Protein AF-A0AAV2QZW3-F1 (afdb_monomer_lite)

pLDDT: mean 70.88, std 17.68, range [28.17, 97.0]

Foldseek 3Di:
DDDDDDDDDPPPPPPPCPPVNVVLLVVLVVLLVLLLLLLLVLLVLLVCQLPVDPDQQVVPLPDDPVVVVVQDPPVLVVCSRVDDDSVPSVPDDLVSSLSVSCSSLVPDPPPVVLNVLSVVSVVLSCCSVVCSVPDRDALVRSLLSLQSNLVSSVVVLVVSCVSPVTPCVVVNVVSCVSSCVSQLPREHEDELVCLVVVLVCVVVVRADGQHYEYAYPDDCVVSPSLLVSLLVLLAHQHEYAYAHPCQLPPCPPCVPPACCSNCVSQLPGPRYADAHDAHEHDLVVLLSHALNHAEYAYEDELVNLVSNLVCQVSVPNHAEYEYEYELDDDDDPPCSPVDQLQPRAARNHDDDRHHYHYAYADDPVCVVVVVSNVCRNCVVPPNVDHDHDDDPPPD

Organism: Meganyctiphanes norvegica (NCBI:txid48144)

Sequence (395 aa):
MDSPGPSSTHRLSYSPCTDKQAKRFMQNKNHCESTVNIGKTIFWLLLEISNPNNITFLEKLDMSRTELKKKFNVDEIMQLDKGIKLDDLTKLDVSMLHKLVRYICKLEENDIAFHDDIKSLKDSRNFIAHSADNTEFTDLFIWQNIEKLRNLFIRILIRINNSYCTDVSDNKRKVNKHVDKVLKDVEVDLKESQLEEFKNLLNSGIQCPVNVKIEIKGDPRPCSELDELVIRLGRESTRVKLLINKVYFDVSELESYDSREHILPLLDSNTCKLVWYRGNLSNEMICMLPPSLEQLYIRVRPNQIESLNNQFPKLTKLWSLALYMDFIEDIDLYHMNTVDPSTLPVLQFKRKQFGIRICACISTDNIAWIVAVIKRLTQEHQCDTLEFYKTHLNT

Secondary structure (DSSP, 8-state):
---PPPP-----------HHHHHHHHHHHHHHHHHHHHHHHHHHHHHHHT--S---HHHHS---HHHHHHHS-HHHHHHHHT---GGGGGG--HHHHHHHHHHHTT--TT-HHHHHHHHHHHHHHHHHHHHTTT----HHHHHHHHHHHHHHHHHHHHHHHHHH----HHHHHHHHHHHHHHHTT-EEEEEGGGHHHHHHHHHTTPPPPSEEEEEE-S-STT-HHHHHHHHHHTTSS-EEEEEEHHHHH-TTT-TT--THHHHHHHHS-SS-EEEEEEEE--HHHHTT--TT--EEEEEE-GGGHHHHHHHTTT-TT--EEEEEE----SS-TTSTTSS-GGGSPP-----SS-EEEEEE---TTTHHHHHHHHHHHTTTS--------------

Structure (mmCIF, N/CA/C/O backbone):
data_AF-A0AAV2QZW3-F1
#
_entry.id   AF-A0AAV2QZW3-F1
#
loop_
_atom_site.group_PDB
_atom_site.id
_atom_site.type_symbol
_atom_site.label_atom_id
_atom_site.label_alt_id
_atom_site.label_comp_id
_atom_site.label_asym_id
_atom_site.label_entity_id
_atom_site.label_seq_id
_atom_site.pdbx_PDB_ins_code
_atom_site.Cartn_x
_atom_site.Cartn_y
_atom_site.Cartn_z
_atom_site.occupancy
_atom_site.B_iso_or_equiv
_atom_site.auth_seq_id
_atom_site.auth_comp_id
_atom_site.auth_asym_id
_atom_site.auth_atom_id
_atom_site.pdbx_PDB_model_num
ATOM 1 N N . MET A 1 1 ? -25.894 60.911 -21.387 1.00 41.03 1 MET A N 1
ATOM 2 C CA . MET A 1 1 ? -26.716 59.876 -22.046 1.00 41.03 1 MET A CA 1
ATOM 3 C C . MET A 1 1 ? -25.824 58.668 -22.203 1.00 41.03 1 MET A C 1
ATOM 5 O O . MET A 1 1 ? -25.112 58.549 -23.190 1.00 41.03 1 MET A O 1
ATOM 9 N N . ASP A 1 2 ? -25.798 57.860 -21.150 1.00 37.34 2 ASP A N 1
ATOM 10 C CA . ASP A 1 2 ? -25.014 56.637 -21.057 1.00 37.34 2 ASP A CA 1
ATOM 11 C C . ASP A 1 2 ? -25.788 55.493 -21.711 1.00 37.34 2 ASP A C 1
ATOM 13 O O . ASP A 1 2 ? -26.973 55.304 -21.439 1.00 37.34 2 ASP A O 1
ATOM 17 N N . SER A 1 3 ? -25.123 54.732 -22.576 1.00 32.66 3 SER A N 1
ATOM 18 C CA . SER A 1 3 ? -25.601 53.423 -23.028 1.00 32.66 3 SER A CA 1
ATOM 19 C C . SER A 1 3 ? -24.657 52.358 -22.472 1.00 32.66 3 SER A C 1
ATOM 21 O O . SER A 1 3 ? -23.478 52.368 -22.831 1.00 32.66 3 SER A O 1
ATOM 23 N N . PRO A 1 4 ? -25.122 51.453 -21.593 1.00 43.00 4 PRO A N 1
ATOM 24 C CA . PRO A 1 4 ? -24.301 50.364 -21.093 1.00 43.00 4 PRO A CA 1
ATOM 25 C C . PRO A 1 4 ? -24.286 49.218 -22.113 1.00 43.00 4 PRO A C 1
ATOM 27 O O . PRO A 1 4 ? -25.330 48.689 -22.496 1.00 43.00 4 PRO A O 1
ATOM 30 N N . GLY A 1 5 ? -23.088 48.840 -22.560 1.00 37.34 5 GLY A N 1
ATOM 31 C CA . GLY A 1 5 ? -22.850 47.603 -23.306 1.00 37.34 5 GLY A CA 1
ATOM 32 C C . GLY A 1 5 ? -22.994 46.359 -22.410 1.00 37.34 5 GLY A C 1
ATOM 33 O O . GLY A 1 5 ? -22.902 46.469 -21.186 1.00 37.34 5 GLY A O 1
ATOM 34 N N . PRO A 1 6 ? -23.252 45.177 -22.997 1.00 37.88 6 PRO A N 1
ATOM 35 C CA . PRO A 1 6 ? -23.727 44.004 -22.273 1.00 37.88 6 PRO A CA 1
ATOM 36 C C . PRO A 1 6 ? -22.659 43.378 -21.372 1.00 37.88 6 PRO A C 1
ATOM 38 O O . PRO A 1 6 ? -21.480 43.294 -21.714 1.00 37.88 6 PRO A O 1
ATOM 41 N N . SER A 1 7 ? -23.129 42.906 -20.218 1.00 36.16 7 SER A N 1
ATOM 42 C CA . SER A 1 7 ? -22.364 42.214 -19.192 1.00 36.16 7 SER A CA 1
ATOM 43 C C . SER A 1 7 ? -21.717 40.935 -19.728 1.00 36.16 7 SER A C 1
ATOM 45 O O . SER A 1 7 ? -22.371 40.049 -20.281 1.00 36.16 7 SER A O 1
ATOM 47 N N . SER A 1 8 ? -20.409 40.805 -19.511 1.00 33.62 8 SER A N 1
ATOM 48 C CA . SER A 1 8 ? -19.702 39.541 -19.672 1.00 33.62 8 SER A CA 1
ATOM 49 C C . SER A 1 8 ? -20.150 38.583 -18.569 1.00 33.62 8 SER A C 1
ATOM 51 O O . SER A 1 8 ? -19.652 38.621 -17.443 1.00 33.62 8 SER A O 1
ATOM 53 N N . THR A 1 9 ? -21.104 37.710 -18.877 1.00 34.28 9 THR A N 1
ATOM 54 C CA . THR A 1 9 ? -21.370 36.522 -18.066 1.00 34.28 9 THR A CA 1
ATOM 55 C C . THR A 1 9 ? -20.116 35.654 -18.064 1.00 34.28 9 THR A C 1
ATOM 57 O O . THR A 1 9 ? -19.824 34.971 -19.049 1.00 34.28 9 THR A O 1
ATOM 60 N N . HIS A 1 10 ? -19.370 35.680 -16.960 1.00 31.97 10 HIS A N 1
ATOM 61 C CA . HIS A 1 10 ? -18.361 34.677 -16.652 1.00 31.97 10 HIS A CA 1
ATOM 62 C C . HIS A 1 10 ? -19.044 33.304 -16.631 1.00 31.97 10 HIS A C 1
ATOM 64 O O . HIS A 1 10 ? -19.685 32.924 -15.652 1.00 31.97 10 HIS A O 1
ATOM 70 N N . ARG A 1 11 ? -18.937 32.550 -17.730 1.00 30.12 11 ARG A N 1
ATOM 71 C CA . ARG A 1 11 ? -19.197 31.111 -17.703 1.00 30.12 11 ARG A CA 1
ATOM 72 C C . ARG A 1 11 ? -18.093 30.483 -16.862 1.00 30.12 11 ARG A C 1
ATOM 74 O O . ARG A 1 11 ? -16.973 30.324 -17.336 1.00 30.12 11 ARG A O 1
ATOM 81 N N . LEU A 1 12 ? -18.422 30.143 -15.618 1.00 29.50 12 LEU A N 1
ATOM 82 C CA . LEU A 1 12 ? -17.673 29.172 -14.831 1.00 29.50 12 LEU A CA 1
ATOM 83 C C . LEU A 1 12 ? -17.605 27.883 -15.655 1.00 29.50 12 LEU A C 1
ATOM 85 O O . LEU A 1 12 ? -18.604 27.182 -15.827 1.00 29.50 12 LEU A O 1
ATOM 89 N N . SER A 1 13 ? -16.441 27.612 -16.238 1.00 28.31 13 SER A N 1
ATOM 90 C CA . SER A 1 13 ? -16.163 26.345 -16.894 1.00 28.31 13 SER A CA 1
ATOM 91 C C . SER A 1 13 ? -16.134 25.269 -15.812 1.00 28.31 13 SER A C 1
ATOM 93 O O . SER A 1 13 ? -15.158 25.154 -15.070 1.00 28.31 13 SER A O 1
ATOM 95 N N . TYR A 1 14 ? -17.214 24.501 -15.696 1.00 31.11 14 TYR A N 1
ATOM 96 C CA . TYR A 1 14 ? -17.200 23.262 -14.932 1.00 31.11 14 TYR A CA 1
ATOM 97 C C . TYR A 1 14 ? -16.211 22.315 -15.608 1.00 31.11 14 TYR A C 1
ATOM 99 O O . TYR A 1 14 ? -16.490 21.763 -16.671 1.00 31.11 14 TYR A O 1
ATOM 107 N N . SER A 1 15 ? -15.030 22.174 -15.006 1.00 37.78 15 SER A N 1
ATOM 108 C CA . SER A 1 15 ? -14.108 21.103 -15.362 1.00 37.78 15 SER A CA 1
ATOM 109 C C . SER A 1 15 ? -14.811 19.783 -15.027 1.00 37.78 15 SER A C 1
ATOM 111 O O . SER A 1 15 ? -15.230 19.615 -13.877 1.00 37.78 15 SER A O 1
ATOM 113 N N . PRO A 1 16 ? -15.034 18.880 -15.998 1.00 37.91 16 PRO A N 1
ATOM 114 C CA . PRO A 1 16 ? -15.700 17.619 -15.725 1.00 37.91 16 PRO A CA 1
ATOM 115 C C . PRO A 1 16 ? -14.884 16.846 -14.688 1.00 37.91 16 PRO A C 1
ATOM 117 O O . PRO A 1 16 ? -13.681 16.640 -14.854 1.00 37.91 16 PRO A O 1
ATOM 120 N N . CYS A 1 17 ? -15.552 16.451 -13.601 1.00 40.38 17 CYS A N 1
ATOM 121 C CA . CYS A 1 17 ? -14.995 15.583 -12.572 1.00 40.38 17 CYS A CA 1
ATOM 122 C C . CYS A 1 17 ? -14.428 14.342 -13.269 1.00 40.38 17 CYS A C 1
ATOM 124 O O . CYS A 1 17 ? -15.168 13.574 -13.882 1.00 40.38 17 CYS A O 1
ATOM 126 N N . THR A 1 18 ? -13.106 14.194 -13.257 1.00 49.59 18 THR A N 1
ATOM 127 C CA . THR A 1 18 ? -12.444 13.075 -13.934 1.00 49.59 18 THR A CA 1
ATOM 128 C C . THR A 1 18 ? -12.881 11.761 -13.282 1.00 49.59 18 THR A C 1
ATOM 130 O O . THR A 1 18 ? -13.092 11.717 -12.069 1.00 49.59 18 THR A O 1
ATOM 133 N N . ASP A 1 19 ? -12.950 10.656 -14.031 1.00 45.84 19 ASP A N 1
ATOM 134 C CA . ASP A 1 19 ? -13.299 9.328 -13.483 1.00 45.84 19 ASP A CA 1
ATOM 135 C C . ASP A 1 19 ? -12.465 8.947 -12.243 1.00 45.84 19 ASP A C 1
ATOM 137 O O . ASP A 1 19 ? -12.907 8.197 -11.372 1.00 45.84 19 ASP A O 1
ATOM 141 N N . LYS A 1 20 ? -11.249 9.495 -12.130 1.00 48.31 20 LYS A N 1
ATOM 142 C CA . LYS A 1 20 ? -10.360 9.340 -10.974 1.00 48.31 20 LYS A CA 1
ATOM 143 C C . LYS A 1 20 ? -10.853 10.094 -9.732 1.00 48.31 20 LYS A C 1
ATOM 145 O O . LYS A 1 20 ? -10.754 9.556 -8.632 1.00 48.31 20 LYS A O 1
ATOM 150 N N . GLN A 1 21 ? -11.381 11.306 -9.894 1.00 47.84 21 GLN A N 1
ATOM 151 C CA . GLN A 1 21 ? -11.993 12.086 -8.812 1.00 47.84 21 GLN A CA 1
ATOM 152 C C . GLN A 1 21 ? -13.318 11.461 -8.368 1.00 47.84 21 GLN A C 1
ATOM 154 O O . GLN A 1 21 ? -13.531 11.298 -7.172 1.00 47.84 21 GLN A O 1
ATOM 159 N N . ALA A 1 22 ? -14.149 10.997 -9.307 1.00 51.34 22 ALA A N 1
ATOM 160 C CA . ALA A 1 22 ? -15.385 10.285 -8.985 1.00 51.34 22 ALA A CA 1
ATOM 161 C C . ALA A 1 22 ? -15.119 8.971 -8.221 1.00 51.34 22 ALA A C 1
ATOM 163 O O . ALA A 1 22 ? -15.777 8.690 -7.218 1.00 51.34 22 ALA A O 1
ATOM 164 N N . LYS A 1 23 ? -14.107 8.190 -8.634 1.00 56.78 23 LYS A N 1
ATOM 165 C CA . LYS A 1 23 ? -13.682 6.977 -7.911 1.00 56.78 23 LYS A CA 1
ATOM 166 C C . LYS A 1 23 ? -13.179 7.281 -6.500 1.00 56.78 23 LYS A C 1
ATOM 168 O O . LYS A 1 23 ? -13.588 6.593 -5.569 1.00 56.78 23 LYS A O 1
ATOM 173 N N . ARG A 1 24 ? -12.351 8.317 -6.329 1.00 56.09 24 ARG A N 1
ATOM 174 C CA . ARG A 1 24 ? -11.865 8.749 -5.007 1.00 56.09 24 ARG A CA 1
ATOM 175 C C . ARG A 1 24 ? -12.984 9.259 -4.111 1.00 56.09 24 ARG A C 1
ATOM 177 O O . ARG A 1 24 ? -13.027 8.903 -2.944 1.00 56.09 24 ARG A O 1
ATOM 184 N N . PHE A 1 25 ? -13.924 10.026 -4.655 1.00 50.78 25 PHE A N 1
ATOM 185 C CA . PHE A 1 25 ? -15.091 10.489 -3.911 1.00 50.78 25 PHE A CA 1
ATOM 186 C C . PHE A 1 25 ? -15.950 9.314 -3.421 1.00 50.78 25 PHE A C 1
ATOM 188 O O . PHE A 1 25 ? -16.326 9.262 -2.253 1.00 50.78 25 PHE A O 1
ATOM 195 N N . MET A 1 26 ? -16.198 8.321 -4.282 1.00 53.34 26 MET A N 1
ATOM 196 C CA . MET A 1 26 ? -16.925 7.104 -3.902 1.00 53.34 26 MET A CA 1
ATOM 197 C C . MET A 1 26 ? -16.158 6.265 -2.869 1.00 53.34 26 MET A C 1
ATOM 199 O O . MET A 1 26 ? -16.770 5.752 -1.936 1.00 53.34 26 MET A O 1
ATOM 203 N N . GLN A 1 27 ? -14.829 6.161 -2.982 1.00 59.75 27 GLN A N 1
ATOM 204 C CA . GLN A 1 27 ? -13.985 5.526 -1.963 1.00 59.75 27 GLN A CA 1
ATOM 205 C C . GLN A 1 27 ? -14.068 6.268 -0.625 1.00 59.75 27 GLN A C 1
ATOM 207 O O . GLN A 1 27 ? -14.381 5.647 0.386 1.00 59.75 27 GLN A O 1
ATOM 212 N N . ASN A 1 28 ? -13.902 7.591 -0.617 1.00 56.06 28 ASN A N 1
ATOM 213 C CA . ASN A 1 28 ? -14.016 8.422 0.583 1.00 56.06 28 ASN A CA 1
ATOM 214 C C . ASN A 1 28 ? -15.388 8.286 1.241 1.00 56.06 28 ASN A C 1
ATOM 216 O O . ASN A 1 28 ? -15.470 8.137 2.460 1.00 56.06 28 ASN A O 1
ATOM 220 N N . LYS A 1 29 ? -16.463 8.260 0.448 1.00 59.56 29 LYS A N 1
ATOM 221 C CA . LYS A 1 29 ? -17.821 8.026 0.945 1.00 59.56 29 LYS A CA 1
ATOM 222 C C . LYS A 1 29 ? -17.959 6.645 1.588 1.00 59.56 29 LYS A C 1
ATOM 224 O O . LYS A 1 29 ? -18.437 6.556 2.716 1.00 59.56 29 LYS A O 1
ATOM 229 N N . ASN A 1 30 ? -17.471 5.593 0.929 1.00 61.09 30 ASN A N 1
ATOM 230 C CA . ASN A 1 30 ? -17.471 4.232 1.474 1.00 61.09 30 ASN A CA 1
ATOM 231 C C . ASN A 1 30 ? -16.626 4.124 2.754 1.00 61.09 30 ASN A C 1
ATOM 233 O O . ASN A 1 30 ? -17.004 3.414 3.686 1.00 61.09 30 ASN A O 1
ATOM 237 N N . HIS A 1 31 ? -15.502 4.838 2.840 1.00 58.72 31 HIS A N 1
ATOM 238 C CA . HIS A 1 31 ? -14.654 4.876 4.031 1.00 58.72 31 HIS A CA 1
ATOM 239 C C . HIS A 1 31 ? -15.293 5.664 5.181 1.00 58.72 31 HIS A C 1
ATOM 241 O O . HIS A 1 31 ? -15.237 5.219 6.330 1.00 58.72 31 HIS A O 1
ATOM 247 N N . CYS A 1 32 ? -15.958 6.785 4.895 1.00 58.88 32 CYS A N 1
ATOM 248 C CA . CYS A 1 32 ? -16.738 7.532 5.883 1.00 58.88 32 CYS A CA 1
ATOM 249 C C . CYS A 1 32 ? -17.896 6.681 6.413 1.00 58.88 32 CYS A C 1
ATOM 251 O O . CYS A 1 32 ? -18.077 6.569 7.625 1.00 58.88 32 CYS A O 1
ATOM 253 N N . GLU A 1 33 ? -18.631 6.011 5.525 1.00 63.66 33 GLU A N 1
ATOM 254 C CA . GLU A 1 33 ? -19.696 5.079 5.894 1.00 63.66 33 GLU A CA 1
ATOM 255 C C . GLU A 1 33 ? -19.157 3.907 6.722 1.00 63.66 33 GLU A C 1
ATOM 257 O O . GLU A 1 33 ? -19.727 3.569 7.758 1.00 63.66 33 GLU A O 1
ATOM 262 N N . SER A 1 34 ? -18.003 3.351 6.347 1.00 60.91 34 SER A N 1
ATOM 263 C CA . SER A 1 34 ? -17.336 2.291 7.110 1.00 60.91 34 SER A CA 1
ATOM 264 C C . SER A 1 34 ? -16.900 2.766 8.497 1.00 60.91 34 SER A C 1
ATOM 266 O O . SER A 1 34 ? -17.107 2.055 9.474 1.00 60.91 34 SER A O 1
ATOM 268 N N . THR A 1 35 ? -16.377 3.987 8.621 1.00 57.62 35 THR A N 1
ATOM 269 C CA . THR A 1 35 ? -16.000 4.589 9.912 1.00 57.62 35 THR A CA 1
ATOM 270 C C . THR A 1 35 ? -17.227 4.819 10.796 1.00 57.62 35 THR A C 1
ATOM 272 O O . THR A 1 35 ? -17.219 4.515 11.990 1.00 57.62 35 THR A O 1
ATOM 275 N N . VAL A 1 36 ? -18.326 5.296 10.207 1.00 60.81 36 VAL A N 1
ATOM 276 C CA . VAL A 1 36 ? -19.615 5.446 10.894 1.00 60.81 36 VAL A CA 1
ATOM 277 C C . VAL A 1 36 ? -20.163 4.082 11.333 1.00 60.81 36 VAL A C 1
ATOM 279 O O . VAL A 1 36 ? -20.650 3.958 12.458 1.00 60.81 36 VAL A O 1
ATOM 282 N N . ASN A 1 37 ? -20.041 3.050 10.497 1.00 61.44 37 ASN A N 1
ATOM 283 C CA . ASN A 1 37 ? -20.469 1.684 10.803 1.00 61.44 37 ASN A CA 1
ATOM 284 C C . ASN A 1 37 ? -19.597 1.017 11.872 1.00 61.44 37 ASN A C 1
ATOM 286 O O . ASN A 1 37 ? -20.142 0.308 12.716 1.00 61.44 37 ASN A O 1
ATOM 290 N N . ILE A 1 38 ? -18.290 1.294 11.909 1.00 57.62 38 ILE A N 1
ATOM 291 C CA . ILE A 1 38 ? -17.409 0.913 13.021 1.00 57.62 38 ILE A CA 1
ATOM 292 C C . ILE A 1 38 ? -17.931 1.544 14.308 1.00 57.62 38 ILE A C 1
ATOM 294 O O . ILE A 1 38 ? -18.181 0.833 15.279 1.00 57.62 38 ILE A O 1
ATOM 298 N N . GLY A 1 39 ? -18.175 2.860 14.302 1.00 58.78 39 GLY A N 1
ATOM 299 C CA . GLY A 1 39 ? -18.705 3.564 15.467 1.00 58.78 39 GLY A CA 1
ATOM 300 C C . GLY A 1 39 ? -19.994 2.928 15.991 1.00 58.78 39 GLY A C 1
ATOM 301 O O . GLY A 1 39 ? -20.107 2.613 17.174 1.00 58.78 39 GLY A O 1
ATOM 302 N N . LYS A 1 40 ? -20.942 2.656 15.092 1.00 61.09 40 LYS A N 1
ATOM 303 C CA . LYS A 1 40 ? -22.238 2.041 15.409 1.00 61.09 40 LYS A CA 1
ATOM 304 C C . LYS A 1 40 ? -22.132 0.593 15.886 1.00 61.09 40 LYS A C 1
ATOM 306 O O . LYS A 1 40 ? -22.754 0.244 16.886 1.00 61.09 40 LYS A O 1
ATOM 311 N N . THR A 1 41 ? -21.323 -0.228 15.217 1.00 58.41 41 THR A N 1
ATOM 312 C CA . THR A 1 41 ? -21.040 -1.614 15.628 1.00 58.41 41 THR A CA 1
ATOM 313 C C . THR A 1 41 ? -20.482 -1.645 17.042 1.00 58.41 41 THR A C 1
ATOM 315 O O . THR A 1 41 ? -20.826 -2.516 17.836 1.00 58.41 41 THR A O 1
ATOM 318 N N . ILE A 1 42 ? -19.642 -0.673 17.386 1.00 56.53 42 ILE A N 1
ATOM 319 C CA . ILE A 1 42 ? -18.988 -0.670 18.684 1.00 56.53 42 ILE A CA 1
ATOM 320 C C . ILE A 1 42 ? -19.916 -0.177 19.784 1.00 56.53 42 ILE A C 1
ATOM 322 O O . ILE A 1 42 ? -19.943 -0.775 20.858 1.00 56.53 42 ILE A O 1
ATOM 326 N N . PHE A 1 43 ? -20.751 0.821 19.508 1.00 60.22 43 PHE A N 1
ATOM 327 C CA . PHE A 1 43 ? -21.837 1.163 20.418 1.00 60.22 43 PHE A CA 1
ATOM 328 C C . PHE A 1 43 ? -22.758 -0.029 20.686 1.00 60.22 43 PHE A C 1
ATOM 330 O O . PHE A 1 43 ? -23.083 -0.281 21.839 1.00 60.22 43 PHE A O 1
ATOM 337 N N . TRP A 1 44 ? -23.111 -0.808 19.663 1.00 61.62 44 TRP A N 1
ATOM 338 C CA . TRP A 1 44 ? -23.892 -2.032 19.844 1.00 61.62 44 TRP A CA 1
ATOM 339 C C . TRP A 1 44 ? -23.160 -3.085 20.695 1.00 61.62 44 TRP A C 1
ATOM 341 O O . TRP A 1 44 ? -23.750 -3.656 21.607 1.00 61.62 44 TRP A O 1
ATOM 351 N N . LEU A 1 45 ? -21.858 -3.296 20.473 1.00 55.69 45 LEU A N 1
ATOM 352 C CA . LEU A 1 45 ? -21.063 -4.227 21.284 1.00 55.69 45 LEU A CA 1
ATOM 353 C C . LEU A 1 45 ? -20.969 -3.791 22.750 1.00 55.69 45 LEU A C 1
ATOM 355 O O . LEU A 1 45 ? -20.976 -4.652 23.625 1.00 55.69 45 LEU A O 1
ATOM 359 N N . LEU A 1 46 ? -20.918 -2.486 23.035 1.00 53.53 46 LEU A N 1
ATOM 360 C CA . LEU A 1 46 ? -20.994 -1.978 24.408 1.00 53.53 46 LEU A CA 1
ATOM 361 C C . LEU A 1 46 ? -22.326 -2.346 25.071 1.00 53.53 46 LEU A C 1
ATOM 363 O O . LEU A 1 46 ? -22.321 -2.675 26.256 1.00 53.53 46 LEU A O 1
ATOM 367 N N . LEU A 1 47 ? -23.432 -2.358 24.318 1.00 56.34 47 LEU A N 1
ATOM 368 C CA . LEU A 1 47 ? -24.746 -2.794 24.807 1.00 56.34 47 LEU A CA 1
ATOM 369 C C . LEU A 1 47 ? -24.822 -4.303 25.060 1.00 56.34 47 LEU A C 1
ATOM 371 O O . LEU A 1 47 ? -25.462 -4.714 26.023 1.00 56.34 47 LEU A O 1
ATOM 375 N N . GLU A 1 48 ? -24.158 -5.127 24.242 1.00 56.78 48 GLU A N 1
ATOM 376 C CA . GLU A 1 48 ? -24.066 -6.575 24.491 1.00 56.78 48 GLU A CA 1
ATOM 377 C C . GLU A 1 48 ? -23.272 -6.893 25.769 1.00 56.78 48 GLU A C 1
ATOM 379 O O . GLU A 1 48 ? -23.716 -7.692 26.587 1.00 56.78 48 GLU A O 1
ATOM 384 N N . ILE A 1 49 ? -22.092 -6.285 25.956 1.00 47.94 49 ILE A N 1
ATOM 385 C CA . ILE A 1 49 ? -21.184 -6.603 27.085 1.00 47.94 49 ILE A CA 1
ATOM 386 C C . ILE A 1 49 ? -21.811 -6.263 28.415 1.00 47.94 49 ILE A C 1
ATOM 388 O O . ILE A 1 49 ? -21.676 -6.987 29.397 1.00 47.94 49 ILE A O 1
ATOM 392 N N . SER A 1 50 ? -22.491 -5.130 28.441 1.00 44.88 50 SER A N 1
ATOM 393 C CA . SER A 1 50 ? -23.170 -4.685 29.635 1.00 44.88 50 SER A CA 1
ATOM 394 C C . SER A 1 50 ? -24.440 -5.490 29.937 1.00 44.88 50 SER A C 1
ATOM 396 O O . SER A 1 50 ? -25.102 -5.222 30.938 1.00 44.88 50 SER A O 1
ATOM 398 N N . ASN A 1 51 ? -24.775 -6.504 29.123 1.00 51.91 51 ASN A N 1
ATOM 399 C CA . ASN A 1 51 ? -25.953 -7.336 29.322 1.00 51.91 51 ASN A CA 1
ATOM 400 C C . ASN A 1 51 ? -25.796 -8.787 28.795 1.00 51.91 51 ASN A C 1
ATOM 402 O O . ASN A 1 51 ? -26.346 -9.130 27.748 1.00 51.91 51 ASN A O 1
ATOM 406 N N . PRO A 1 52 ? -25.140 -9.693 29.546 1.00 43.19 52 PRO A N 1
ATOM 407 C CA . PRO A 1 52 ? -24.879 -11.077 29.118 1.00 43.19 52 PRO A CA 1
ATOM 408 C C . PRO A 1 52 ? -26.120 -11.989 29.010 1.00 43.19 52 PRO A C 1
ATOM 410 O O . PRO A 1 52 ? -25.997 -13.139 28.598 1.00 43.19 52 PRO A O 1
ATOM 413 N N . ASN A 1 53 ? -27.320 -11.507 29.359 1.00 42.28 53 ASN A N 1
ATOM 414 C CA . ASN A 1 53 ? -28.541 -12.316 29.429 1.00 42.28 53 ASN A CA 1
ATOM 415 C C . ASN A 1 53 ? -29.625 -11.747 28.493 1.00 42.28 53 ASN A C 1
ATOM 417 O O . ASN A 1 53 ? -30.044 -10.602 28.627 1.00 42.28 53 ASN A O 1
ATOM 421 N N . ASN A 1 54 ? -30.116 -12.560 27.566 1.00 43.09 54 ASN A N 1
ATOM 422 C CA . ASN A 1 54 ? -31.000 -12.214 26.445 1.00 43.09 54 ASN A CA 1
ATOM 423 C C . ASN A 1 54 ? -32.450 -11.826 26.870 1.00 43.09 54 ASN A C 1
ATOM 425 O O . ASN A 1 54 ? -33.403 -12.530 26.558 1.00 43.09 54 ASN A O 1
ATOM 429 N N . ILE A 1 55 ? -32.618 -10.744 27.641 1.00 41.19 55 ILE A N 1
ATOM 430 C CA . ILE A 1 55 ? -33.903 -10.204 28.144 1.00 41.19 55 ILE A CA 1
ATOM 431 C C . ILE A 1 55 ? -34.119 -8.810 27.539 1.00 41.19 55 ILE A C 1
ATOM 433 O O . ILE A 1 55 ? -33.152 -8.073 27.330 1.00 41.19 55 ILE A O 1
ATOM 437 N N . THR A 1 56 ? -35.377 -8.453 27.277 1.00 50.94 56 THR A N 1
ATOM 438 C CA . THR A 1 56 ? -35.816 -7.186 26.681 1.00 50.94 56 THR A CA 1
ATOM 439 C C . THR A 1 56 ? -35.190 -5.961 27.358 1.00 50.94 56 THR A C 1
ATOM 441 O O . THR A 1 56 ? -35.207 -5.818 28.577 1.00 50.94 56 THR A O 1
ATOM 444 N N . PHE A 1 57 ? -34.635 -5.059 26.541 1.00 46.19 57 PHE A N 1
ATOM 445 C CA . PHE A 1 57 ? -33.798 -3.921 26.945 1.00 46.19 57 PHE A CA 1
ATOM 446 C C . PHE A 1 57 ? -34.421 -3.023 28.040 1.00 46.19 57 PHE A C 1
ATOM 448 O O . PHE A 1 57 ? -33.726 -2.592 28.960 1.00 46.19 57 PHE A O 1
AT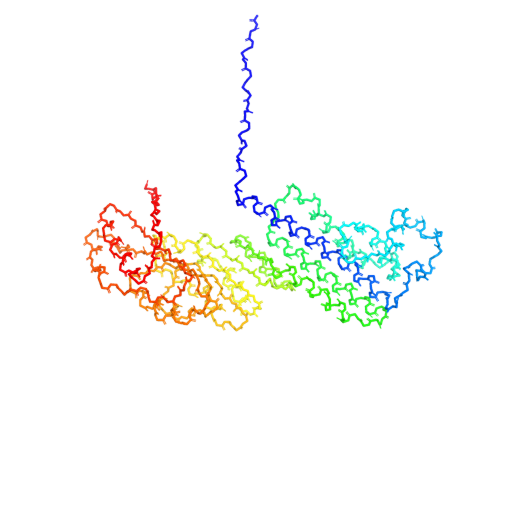OM 455 N N . LEU A 1 58 ? -35.739 -2.793 27.988 1.00 47.50 58 LEU A N 1
ATOM 456 C CA . LEU A 1 58 ? -36.482 -2.002 28.980 1.00 47.50 58 LEU A CA 1
ATOM 457 C C . LEU A 1 58 ? -36.607 -2.661 30.356 1.00 47.50 58 LEU A C 1
ATOM 459 O O . LEU A 1 58 ? -36.630 -1.959 31.362 1.00 47.50 58 LEU A O 1
ATOM 463 N N . GLU A 1 59 ? -36.717 -3.987 30.416 1.00 47.31 59 GLU A N 1
ATOM 464 C CA . GLU A 1 59 ? -36.967 -4.715 31.669 1.00 47.31 59 GLU A CA 1
ATOM 465 C C . GLU A 1 59 ? -35.730 -4.745 32.577 1.00 47.31 59 GLU A C 1
ATOM 467 O O . GLU A 1 59 ? -35.815 -5.149 33.732 1.00 47.31 59 GLU A O 1
ATOM 472 N N . LYS A 1 60 ? -34.577 -4.304 32.060 1.00 48.06 60 LYS A N 1
ATOM 473 C CA . LYS A 1 60 ? -33.267 -4.424 32.707 1.00 48.06 60 LYS A CA 1
ATOM 474 C C . LYS A 1 60 ? -32.580 -3.128 33.075 1.00 48.06 60 LYS A C 1
ATOM 476 O O . LYS A 1 60 ? -31.649 -3.164 33.871 1.00 48.06 60 LYS A O 1
ATOM 481 N N . LEU A 1 61 ? -33.013 -1.997 32.524 1.00 48.94 61 LEU A N 1
ATOM 482 C CA . LEU A 1 61 ? -32.465 -0.703 32.928 1.00 48.94 61 LEU A CA 1
ATOM 483 C C . LEU A 1 61 ? -32.792 -0.364 34.393 1.00 48.94 61 LEU A C 1
ATOM 485 O O . LEU A 1 61 ? -32.265 0.625 34.884 1.00 48.94 61 LEU A O 1
ATOM 489 N N . ASP A 1 62 ? -33.674 -1.130 35.056 1.00 51.81 62 ASP A N 1
ATOM 490 C CA . ASP A 1 62 ? -34.271 -0.829 36.373 1.00 51.81 62 ASP A CA 1
ATOM 491 C C . ASP A 1 62 ? -34.745 0.634 36.477 1.00 51.81 62 ASP A C 1
ATOM 493 O O . ASP A 1 62 ? -34.854 1.240 37.538 1.00 51.81 62 ASP A O 1
ATOM 497 N N . MET A 1 63 ? -35.010 1.225 35.309 1.00 58.75 63 MET A N 1
ATOM 498 C CA . MET A 1 63 ? -35.494 2.574 35.146 1.00 58.75 63 MET A CA 1
ATOM 499 C C . MET A 1 63 ? -36.991 2.498 35.062 1.00 58.75 63 MET A C 1
ATOM 501 O O . MET A 1 63 ? -37.565 1.810 34.211 1.00 58.75 63 MET A O 1
ATOM 505 N N . SER A 1 64 ? -37.633 3.321 35.874 1.00 61.06 64 SER A N 1
ATOM 506 C CA . SER A 1 64 ? -39.036 3.601 35.649 1.00 61.06 64 SER A CA 1
ATOM 507 C C . SER A 1 64 ? -39.224 4.138 34.220 1.00 61.06 64 SER A C 1
ATOM 509 O O . SER A 1 64 ? -38.430 4.941 33.717 1.00 61.06 64 SER A O 1
ATOM 511 N N . ARG A 1 65 ? -40.325 3.760 33.553 1.00 60.97 65 ARG A N 1
ATOM 512 C CA . ARG A 1 65 ? -40.735 4.378 32.271 1.00 60.97 65 ARG A CA 1
ATOM 513 C C . ARG A 1 65 ? -40.738 5.911 32.349 1.00 60.97 65 ARG A C 1
ATOM 515 O O . ARG A 1 65 ? -40.540 6.586 31.343 1.00 60.97 65 ARG A O 1
ATOM 522 N N . THR A 1 66 ? -40.961 6.452 33.542 1.00 63.34 66 THR A N 1
ATOM 523 C CA . THR A 1 66 ? -40.923 7.880 33.856 1.00 63.34 66 THR A CA 1
ATOM 524 C C . THR A 1 66 ? -39.511 8.467 33.760 1.00 63.34 66 THR A C 1
ATOM 526 O O . THR A 1 66 ? -39.349 9.538 33.183 1.00 63.34 66 THR A O 1
ATOM 529 N N . GLU A 1 67 ? -38.477 7.790 34.262 1.00 65.44 67 GLU A N 1
ATOM 530 C CA . GLU A 1 67 ? -37.074 8.210 34.092 1.00 65.44 67 GLU A CA 1
ATOM 531 C C . GLU A 1 67 ? -36.589 8.062 32.653 1.00 65.44 67 GLU A C 1
ATOM 533 O O . GLU A 1 67 ? -35.857 8.918 32.157 1.00 65.44 67 GLU A O 1
ATOM 538 N N . LEU A 1 68 ? -37.044 7.018 31.959 1.00 65.06 68 LEU A N 1
ATOM 539 C CA . LEU A 1 68 ? -36.740 6.796 30.545 1.00 65.06 68 LEU A CA 1
ATOM 540 C C . LEU A 1 68 ? -37.263 7.947 29.685 1.00 65.06 68 LEU A C 1
ATOM 542 O O . LEU A 1 68 ? -36.496 8.547 28.938 1.00 65.06 68 LEU A O 1
ATOM 546 N N . LYS A 1 69 ? -38.518 8.357 29.899 1.00 68.06 69 LYS A N 1
ATOM 547 C CA . LYS A 1 69 ? -39.129 9.529 29.247 1.00 68.06 69 LYS A CA 1
ATOM 548 C C . LYS A 1 69 ? -38.489 10.869 29.624 1.00 68.06 69 LYS A C 1
ATOM 550 O O . LYS A 1 69 ? -38.645 11.834 28.885 1.00 68.06 69 LYS A O 1
ATOM 555 N N . LYS A 1 70 ? -37.788 10.957 30.763 1.00 72.69 70 LYS A N 1
ATOM 556 C CA . LYS A 1 70 ? -37.030 12.161 31.154 1.00 72.69 70 LYS A CA 1
ATOM 557 C C . LYS A 1 70 ? -35.677 12.260 30.447 1.00 72.69 70 LYS A C 1
ATOM 559 O O . LYS A 1 70 ? -35.189 13.367 30.247 1.00 72.69 70 LYS A O 1
ATOM 564 N N . LYS A 1 71 ? -35.050 11.127 30.110 1.00 67.00 71 LYS A N 1
ATOM 565 C CA . LYS A 1 71 ? -33.695 11.077 29.528 1.00 67.00 71 LYS A CA 1
ATOM 566 C C . LYS A 1 71 ? -33.685 10.871 28.008 1.00 67.00 71 LYS A C 1
ATOM 568 O O . LYS A 1 71 ? -32.733 11.295 27.349 1.00 67.00 71 LYS A O 1
ATOM 573 N N . PHE A 1 72 ? -34.729 10.257 27.457 1.00 69.00 72 PHE A N 1
ATOM 574 C CA . PHE A 1 72 ? -34.837 9.886 26.047 1.00 69.00 72 PHE A CA 1
ATOM 575 C C . PHE A 1 72 ? -36.129 10.432 25.434 1.00 69.00 72 PHE A C 1
ATOM 577 O O . PHE A 1 72 ? -37.170 10.472 26.092 1.00 69.00 72 PHE A O 1
ATOM 584 N N . ASN A 1 73 ? -36.063 10.870 24.177 1.00 76.38 73 ASN A N 1
ATOM 585 C CA . ASN A 1 73 ? -37.241 11.290 23.424 1.00 76.38 73 ASN A CA 1
ATOM 586 C C . ASN A 1 73 ? -38.050 10.069 22.938 1.00 76.38 73 ASN A C 1
ATOM 588 O O . ASN A 1 73 ? -37.617 8.924 23.052 1.00 76.38 73 ASN A O 1
ATOM 592 N N . VAL A 1 74 ? -39.255 10.306 22.416 1.00 68.44 74 VAL A N 1
ATOM 593 C CA . VAL A 1 74 ? -40.183 9.228 22.029 1.00 68.44 74 VAL A CA 1
ATOM 594 C C . VAL A 1 74 ? -39.601 8.328 20.934 1.00 68.44 74 VAL A C 1
ATOM 596 O O . VAL A 1 74 ? -39.752 7.110 21.016 1.00 68.44 74 VAL A O 1
ATOM 599 N N . ASP A 1 75 ? -38.890 8.901 19.963 1.00 67.25 75 ASP A N 1
ATOM 600 C CA . ASP A 1 75 ? -38.290 8.151 18.857 1.00 67.25 75 ASP A CA 1
ATOM 601 C C . ASP A 1 75 ? -37.113 7.288 19.331 1.00 67.25 75 ASP A C 1
ATOM 603 O O . ASP A 1 75 ? -37.006 6.124 18.947 1.00 67.25 75 ASP A O 1
ATOM 607 N N . GLU A 1 76 ? -36.276 7.823 20.223 1.00 65.69 76 GLU A N 1
ATOM 608 C CA . GLU A 1 76 ? -35.189 7.104 20.894 1.00 65.69 76 GLU A CA 1
ATOM 609 C C . GLU A 1 76 ? -35.747 5.905 21.684 1.00 65.69 76 GLU A C 1
ATOM 611 O O . GLU A 1 76 ? -35.282 4.778 21.534 1.00 65.69 76 GLU A O 1
ATOM 616 N N . ILE A 1 77 ? -36.809 6.111 22.470 1.00 64.44 77 ILE A N 1
ATOM 617 C CA . ILE A 1 77 ? -37.463 5.041 23.244 1.00 64.44 77 ILE A CA 1
ATOM 618 C C . ILE A 1 77 ? -38.044 3.968 22.317 1.00 64.44 77 ILE A C 1
ATOM 620 O O . ILE A 1 77 ? -37.845 2.780 22.549 1.00 64.44 77 ILE A O 1
ATOM 624 N N . MET A 1 78 ? -38.714 4.362 21.231 1.00 66.12 78 MET A N 1
ATOM 625 C CA . MET A 1 78 ? -39.256 3.407 20.261 1.00 66.12 78 MET A CA 1
ATOM 626 C C . MET A 1 78 ? -38.168 2.597 19.543 1.00 66.12 78 MET A C 1
ATOM 628 O O . MET A 1 78 ? -38.412 1.443 19.187 1.00 66.12 78 MET A O 1
ATOM 632 N N . GLN A 1 79 ? -36.986 3.175 19.312 1.00 62.94 79 GLN A N 1
ATOM 633 C CA . GLN A 1 79 ? -35.841 2.444 18.762 1.00 62.94 79 GLN A CA 1
ATOM 634 C C . GLN A 1 79 ? -35.284 1.422 19.758 1.00 62.94 79 GLN A C 1
ATOM 636 O O . GLN A 1 79 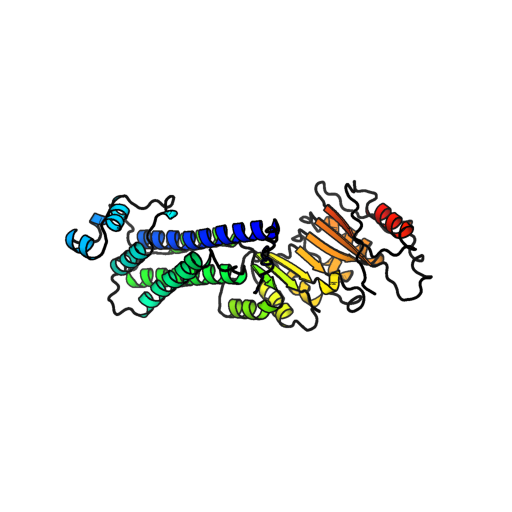? -34.949 0.306 19.362 1.00 62.94 79 GLN A O 1
ATOM 641 N N . LEU A 1 80 ? -35.226 1.778 21.042 1.00 60.44 80 LEU A N 1
ATOM 642 C CA . LEU A 1 80 ? -34.790 0.884 22.116 1.00 60.44 80 LEU A CA 1
ATOM 643 C C . LEU A 1 80 ? -35.767 -0.287 22.319 1.00 60.44 80 LEU A C 1
ATOM 645 O O . LEU A 1 80 ? -35.329 -1.431 22.447 1.00 60.44 80 LEU A O 1
ATOM 649 N N . ASP A 1 81 ? -37.075 -0.026 22.257 1.00 58.19 81 ASP A N 1
ATOM 650 C CA . ASP A 1 81 ? -38.137 -1.030 22.436 1.00 58.19 81 ASP A CA 1
ATOM 651 C C . ASP A 1 81 ? -38.192 -2.059 21.305 1.00 58.19 81 ASP A C 1
ATOM 653 O O . ASP A 1 81 ? -38.503 -3.227 21.533 1.00 58.19 81 ASP A O 1
ATOM 657 N N . LYS A 1 82 ? -37.887 -1.642 20.071 1.00 59.22 82 LYS A N 1
ATOM 658 C CA . LYS A 1 82 ? -37.922 -2.527 18.896 1.00 59.22 82 LYS A CA 1
ATOM 659 C C . LYS A 1 82 ? -36.741 -3.496 18.826 1.00 59.22 82 LYS A C 1
ATOM 661 O O . LYS A 1 82 ? -36.793 -4.444 18.043 1.00 59.22 82 LYS A O 1
ATOM 666 N N . GLY A 1 83 ? -35.710 -3.279 19.643 1.00 51.94 83 GLY A N 1
ATOM 667 C CA . GLY A 1 83 ? -34.449 -3.999 19.558 1.00 51.94 83 GLY A CA 1
ATOM 668 C C . GLY A 1 83 ? -33.643 -3.564 18.333 1.00 51.94 83 GLY A C 1
ATOM 669 O O . GLY A 1 83 ? -34.142 -3.474 17.211 1.00 51.94 83 GLY A O 1
ATOM 670 N N . ILE A 1 84 ? -32.360 -3.291 18.544 1.00 51.94 84 ILE A N 1
ATOM 671 C CA . ILE A 1 84 ? -31.463 -2.842 17.481 1.00 51.94 84 ILE A CA 1
ATOM 672 C C . ILE A 1 84 ? -30.775 -4.066 16.874 1.00 51.94 84 ILE A C 1
ATOM 674 O O . ILE A 1 84 ? -29.943 -4.704 17.523 1.00 51.94 84 ILE A O 1
ATOM 678 N N . LYS A 1 85 ? -31.110 -4.386 15.621 1.00 51.19 85 LYS A N 1
ATOM 679 C CA . LYS A 1 85 ? -30.406 -5.409 14.836 1.00 51.19 85 LYS A CA 1
ATOM 680 C C . LYS A 1 85 ? -29.142 -4.827 14.194 1.00 51.19 85 LYS A C 1
ATOM 682 O O . LYS A 1 85 ? -29.132 -3.670 13.775 1.00 51.19 85 LYS A O 1
ATOM 687 N N . LEU A 1 86 ? -28.087 -5.641 14.104 1.00 43.81 86 LEU A N 1
ATOM 688 C CA . LEU A 1 86 ? -26.767 -5.264 13.567 1.00 43.81 86 LEU A CA 1
ATOM 689 C C . LEU A 1 86 ? -26.825 -4.810 12.091 1.00 43.81 86 LEU A C 1
ATOM 691 O O . LEU A 1 86 ? -25.953 -4.106 11.596 1.00 43.81 86 LEU A O 1
ATOM 695 N N . ASP A 1 87 ? -27.866 -5.226 11.391 1.00 43.88 87 ASP A N 1
ATOM 696 C CA . ASP A 1 87 ? -28.143 -5.007 9.978 1.00 43.88 87 ASP A CA 1
ATOM 697 C C . ASP A 1 87 ? -28.889 -3.684 9.697 1.00 43.88 87 ASP A C 1
ATOM 699 O O . ASP A 1 87 ? -28.933 -3.254 8.548 1.00 43.88 87 ASP A O 1
ATOM 703 N N . ASP A 1 88 ? -29.387 -2.978 10.727 1.00 51.91 88 ASP A N 1
ATOM 704 C CA . ASP A 1 88 ? -30.099 -1.686 10.594 1.00 51.91 88 ASP A CA 1
ATOM 705 C C . ASP A 1 88 ? -29.362 -0.520 11.296 1.00 51.91 88 ASP A C 1
ATOM 707 O O . ASP A 1 88 ? -29.943 0.503 11.668 1.00 51.91 88 ASP A O 1
ATOM 711 N N . LEU A 1 89 ? -28.040 -0.657 11.475 1.00 45.41 89 LEU A N 1
ATOM 712 C CA . LEU A 1 89 ? -27.191 0.329 12.160 1.00 45.41 89 LEU A CA 1
ATOM 713 C C . LEU A 1 89 ? -27.234 1.715 11.494 1.00 45.41 89 LEU A C 1
ATOM 715 O O . LEU A 1 89 ? -26.985 2.722 12.156 1.00 45.41 89 LEU A O 1
ATOM 719 N N . THR A 1 90 ? -27.587 1.832 10.210 1.00 50.22 90 THR A N 1
ATOM 720 C CA . THR A 1 90 ? -27.688 3.119 9.494 1.00 50.22 90 THR A CA 1
ATOM 721 C C . THR A 1 90 ? -28.658 4.105 10.162 1.00 50.22 90 THR A C 1
ATOM 723 O O . THR A 1 90 ? -28.374 5.303 10.144 1.00 50.22 90 THR A O 1
ATOM 726 N N . LYS A 1 91 ? -29.689 3.617 10.866 1.00 51.78 91 LYS A N 1
ATOM 727 C CA . LYS A 1 91 ? -30.728 4.427 11.530 1.00 51.78 91 LYS A CA 1
ATOM 728 C C . LYS A 1 91 ? -30.453 4.781 12.997 1.00 51.78 91 LYS A C 1
ATOM 730 O O . LYS A 1 91 ? -31.254 5.490 13.600 1.00 51.78 91 LYS A O 1
ATOM 735 N N . LEU A 1 92 ? -29.348 4.305 13.575 1.00 52.81 92 LEU A N 1
ATOM 736 C CA . LEU A 1 92 ? -29.062 4.516 14.995 1.00 52.81 92 LEU A CA 1
ATOM 737 C C . LEU A 1 92 ? -28.658 5.953 15.325 1.00 52.81 92 LEU A C 1
ATOM 739 O O . LEU A 1 92 ? -27.675 6.463 14.775 1.00 52.81 92 LEU A O 1
ATOM 743 N N . ASP A 1 93 ? -29.350 6.549 16.299 1.00 57.81 93 ASP A N 1
ATOM 744 C CA . ASP A 1 93 ? -28.966 7.830 16.890 1.00 57.81 93 ASP A CA 1
ATOM 745 C C . ASP A 1 93 ? -27.760 7.656 17.837 1.00 57.81 93 ASP A C 1
ATOM 747 O O . ASP A 1 93 ? -27.804 6.973 18.862 1.00 57.81 93 ASP A O 1
ATOM 751 N N . VAL A 1 94 ? -26.647 8.299 17.489 1.00 56.09 94 VAL A N 1
ATOM 752 C CA . VAL A 1 94 ? -25.394 8.271 18.259 1.00 56.09 94 VAL A CA 1
ATOM 753 C C . VAL A 1 94 ? -25.526 9.033 19.584 1.00 56.09 94 VAL A C 1
ATOM 755 O O . VAL A 1 94 ? -24.896 8.670 20.576 1.00 56.09 94 VAL A O 1
ATOM 758 N N . SER A 1 95 ? -26.358 10.076 19.630 1.00 63.91 95 SER A N 1
ATOM 759 C CA . SER A 1 95 ? -26.673 10.817 20.856 1.00 63.91 95 SER A CA 1
ATOM 760 C C . SER A 1 95 ? -27.424 9.929 21.851 1.00 63.91 95 SER A C 1
ATOM 762 O O . SER A 1 95 ? -27.106 9.921 23.044 1.00 63.91 95 SER A O 1
ATOM 764 N N . MET A 1 96 ? -28.353 9.113 21.352 1.00 65.94 96 MET A N 1
ATOM 765 C CA . MET A 1 96 ? -29.061 8.104 22.140 1.00 65.94 96 MET A CA 1
ATOM 766 C C . MET A 1 96 ? -28.103 7.053 22.701 1.00 65.94 96 MET A C 1
ATOM 768 O O . MET A 1 96 ? -28.111 6.789 23.902 1.00 65.94 96 MET A O 1
ATOM 772 N N . LEU A 1 97 ? -27.235 6.492 21.856 1.00 59.50 97 LEU A N 1
ATOM 773 C CA . LEU A 1 97 ? -26.222 5.516 22.269 1.00 59.50 97 LEU A CA 1
ATOM 774 C C . LEU A 1 97 ? -25.277 6.070 23.338 1.00 59.50 97 LEU A C 1
ATOM 776 O O . LEU A 1 97 ? -24.976 5.391 24.315 1.00 59.50 97 LEU A O 1
ATOM 780 N N . HIS A 1 98 ? -24.854 7.323 23.188 1.00 64.19 98 HIS A N 1
ATOM 781 C CA . HIS A 1 98 ? -24.036 8.029 24.167 1.00 64.19 98 HIS A CA 1
ATOM 782 C C . HIS A 1 98 ? -24.734 8.132 25.534 1.00 64.19 98 HIS A C 1
ATOM 784 O O . HIS A 1 98 ? -24.127 7.849 26.567 1.00 64.19 98 HIS A O 1
ATOM 790 N N . LYS A 1 99 ? -26.020 8.510 25.559 1.00 66.62 99 LYS A N 1
ATOM 791 C CA . LYS A 1 99 ? -26.827 8.538 26.794 1.00 66.62 99 LYS A CA 1
ATOM 792 C C . LYS A 1 99 ? -26.959 7.140 27.411 1.00 66.62 99 LYS A C 1
ATOM 794 O O . LYS A 1 99 ? -26.857 7.010 28.629 1.00 66.62 99 LYS A O 1
ATOM 799 N N . LEU A 1 100 ? -27.146 6.116 26.576 1.00 62.56 100 LEU A N 1
ATOM 800 C CA . LEU A 1 100 ? -27.261 4.718 26.992 1.00 62.56 100 LEU A CA 1
ATOM 801 C C . LEU A 1 100 ? -25.987 4.218 27.673 1.00 62.56 100 LEU A C 1
ATOM 803 O O . LEU A 1 100 ? -26.052 3.717 28.788 1.00 62.56 100 LEU A O 1
ATOM 807 N N . VAL A 1 101 ? -24.829 4.397 27.031 1.00 59.41 101 VAL A N 1
ATOM 808 C CA . VAL A 1 101 ? -23.537 3.954 27.574 1.00 59.41 101 VAL A CA 1
ATOM 809 C C . VAL A 1 101 ? -23.238 4.667 28.891 1.00 59.41 101 VAL A C 1
ATOM 811 O O . VAL A 1 101 ? -22.831 4.013 29.846 1.00 59.41 101 VAL A O 1
ATOM 814 N N . ARG A 1 102 ? -23.506 5.981 28.993 1.00 65.31 102 ARG A N 1
ATOM 815 C CA . ARG A 1 102 ? -23.333 6.709 30.265 1.00 65.31 102 ARG A CA 1
ATOM 816 C C . ARG A 1 102 ? -24.162 6.110 31.393 1.00 65.31 102 ARG A C 1
ATOM 818 O O . ARG A 1 102 ? -23.671 5.976 32.510 1.00 65.31 102 ARG A O 1
ATOM 825 N N . TYR A 1 103 ? -25.410 5.772 31.088 1.00 63.47 103 TYR A N 1
ATOM 826 C CA . TYR A 1 103 ? -26.329 5.212 32.062 1.00 63.47 103 TYR A CA 1
ATOM 827 C C . TYR A 1 103 ? -25.921 3.795 32.484 1.00 63.47 103 TYR A C 1
ATOM 829 O O . TYR A 1 103 ? -25.787 3.514 33.671 1.00 63.47 103 TYR A O 1
ATOM 837 N N . ILE A 1 104 ? -25.668 2.920 31.511 1.00 54.78 104 ILE A N 1
ATOM 838 C CA . ILE A 1 104 ? -25.359 1.509 31.747 1.00 54.78 104 ILE A CA 1
ATOM 839 C C . ILE A 1 104 ? -24.034 1.338 32.492 1.00 54.78 104 ILE A C 1
ATOM 841 O O . ILE A 1 104 ? -23.934 0.528 33.410 1.00 54.78 104 ILE A O 1
ATOM 845 N N . CYS A 1 105 ? -23.027 2.140 32.150 1.00 55.59 105 CYS A N 1
ATOM 846 C CA . CYS A 1 105 ? -21.749 2.125 32.847 1.00 55.59 105 CYS A CA 1
ATOM 847 C C . CYS A 1 105 ? -21.800 2.821 34.219 1.00 55.59 105 CYS A C 1
ATOM 849 O O . CYS A 1 105 ? -20.739 2.959 34.828 1.00 55.59 105 CYS A O 1
ATOM 851 N N . LYS A 1 106 ? -22.986 3.227 34.714 1.00 57.69 106 LYS A N 1
ATOM 852 C CA . LYS A 1 106 ? -23.196 3.948 35.985 1.00 57.69 106 LYS A CA 1
ATOM 853 C C . LYS A 1 106 ? -22.191 5.078 36.182 1.00 57.69 106 LYS A C 1
ATOM 855 O O . LYS A 1 106 ? -21.676 5.286 37.276 1.00 57.69 106 LYS A O 1
ATOM 860 N N . LEU A 1 107 ? -21.881 5.783 35.099 1.00 56.25 107 LEU A N 1
ATOM 861 C CA . LEU A 1 107 ? -20.929 6.873 35.167 1.00 56.25 107 LEU A CA 1
ATOM 862 C C . LEU A 1 107 ? -21.591 8.007 35.933 1.00 56.25 107 LEU A C 1
ATOM 864 O O . LEU A 1 107 ? -22.500 8.668 35.420 1.00 56.25 107 LEU A O 1
ATOM 868 N N . GLU A 1 108 ? -21.130 8.234 37.154 1.00 53.59 108 GLU A N 1
ATOM 869 C CA . GLU A 1 108 ? -21.380 9.504 37.812 1.00 53.59 108 GLU A CA 1
ATOM 870 C C . GLU A 1 108 ? -20.848 10.633 36.919 1.00 53.59 108 GLU A C 1
ATOM 872 O O . GLU A 1 108 ? -19.896 10.452 36.153 1.00 53.59 108 GLU A O 1
ATOM 877 N N . GLU A 1 109 ? -21.448 11.820 37.005 1.00 53.12 109 GLU A N 1
ATOM 878 C CA . GLU A 1 109 ? -21.016 12.994 36.228 1.00 53.12 109 GLU A CA 1
ATOM 879 C C . GLU A 1 109 ? -19.537 13.371 36.458 1.00 53.12 109 GLU A C 1
ATOM 881 O O . GLU A 1 109 ? -18.977 14.138 35.679 1.00 53.12 109 GLU A O 1
ATOM 886 N N . ASN A 1 110 ? -18.893 12.769 37.462 1.00 50.25 110 ASN A N 1
ATOM 887 C CA . ASN A 1 110 ? -17.529 13.032 37.902 1.00 50.25 110 ASN A CA 1
ATOM 888 C C . ASN A 1 110 ? -16.446 12.147 37.247 1.00 50.25 110 ASN A C 1
ATOM 890 O O . ASN A 1 110 ? -15.263 12.412 37.460 1.00 50.25 110 ASN A O 1
ATOM 894 N N . ASP A 1 111 ? -16.782 11.121 36.448 1.00 60.25 111 ASP A N 1
ATOM 895 C CA . ASP A 1 111 ? -15.765 10.339 35.713 1.00 60.25 111 ASP A CA 1
ATOM 896 C C . ASP A 1 111 ? -15.350 11.048 34.411 1.00 60.25 111 ASP A C 1
ATOM 898 O O . ASP A 1 111 ? -15.686 10.640 33.293 1.00 60.25 111 ASP A O 1
ATOM 902 N N . ILE A 1 112 ? -14.633 12.160 34.590 1.00 61.88 112 ILE A N 1
ATOM 903 C CA . ILE A 1 112 ? -14.217 13.094 33.535 1.00 61.88 112 ILE A CA 1
ATOM 904 C C . ILE A 1 112 ? -13.451 12.362 32.425 1.00 61.88 112 ILE A C 1
ATOM 906 O O . ILE A 1 112 ? -13.741 12.560 31.251 1.00 61.88 112 ILE A O 1
ATOM 910 N N . ALA A 1 113 ? -12.548 11.443 32.777 1.00 62.94 113 ALA A N 1
ATOM 911 C CA . ALA A 1 113 ? -11.705 10.751 31.803 1.00 62.94 113 ALA A CA 1
ATOM 912 C C . ALA A 1 113 ? -12.505 9.845 30.850 1.00 62.94 113 ALA A C 1
ATOM 914 O O . ALA A 1 113 ? -12.240 9.819 29.650 1.00 62.94 113 ALA A O 1
ATOM 915 N N . PHE A 1 114 ? -13.501 9.109 31.357 1.00 61.62 114 PHE A N 1
ATOM 916 C CA . PHE A 1 114 ? -14.345 8.272 30.497 1.00 61.62 114 PHE A CA 1
ATOM 917 C C . PHE A 1 114 ? -15.385 9.102 29.735 1.00 61.62 114 PHE A C 1
ATOM 919 O O . PHE A 1 114 ? -15.762 8.759 28.612 1.00 61.62 114 PHE A O 1
ATOM 926 N N . HIS A 1 115 ? -15.830 10.218 30.321 1.00 64.69 115 HIS A N 1
ATOM 927 C CA . HIS A 1 115 ? -16.673 11.178 29.623 1.00 64.69 115 HIS A CA 1
ATOM 928 C C . HIS A 1 115 ? -15.942 11.814 28.432 1.00 64.69 115 HIS A C 1
ATOM 930 O O . HIS A 1 115 ? -16.520 11.888 27.348 1.00 64.69 115 HIS A O 1
ATOM 936 N N . ASP A 1 116 ? -14.676 12.189 28.608 1.00 68.19 116 ASP A N 1
ATOM 937 C CA . ASP A 1 116 ? -13.816 12.741 27.561 1.00 68.19 116 ASP A CA 1
ATOM 938 C C . ASP A 1 116 ? -13.536 11.719 26.459 1.00 68.19 116 ASP A C 1
ATOM 940 O O . ASP A 1 116 ? -13.633 12.052 25.279 1.00 68.19 116 ASP A O 1
ATOM 944 N N . ASP A 1 117 ? -13.278 10.462 26.824 1.00 66.00 117 ASP A N 1
ATOM 945 C CA . ASP A 1 117 ? -13.117 9.355 25.880 1.00 66.00 117 ASP A CA 1
ATOM 946 C C . ASP A 1 117 ? -14.388 9.186 25.013 1.00 66.00 117 ASP A C 1
ATOM 948 O O . ASP A 1 117 ? -14.333 9.206 23.781 1.00 66.00 117 ASP A O 1
ATOM 952 N N . ILE A 1 118 ? -15.572 9.10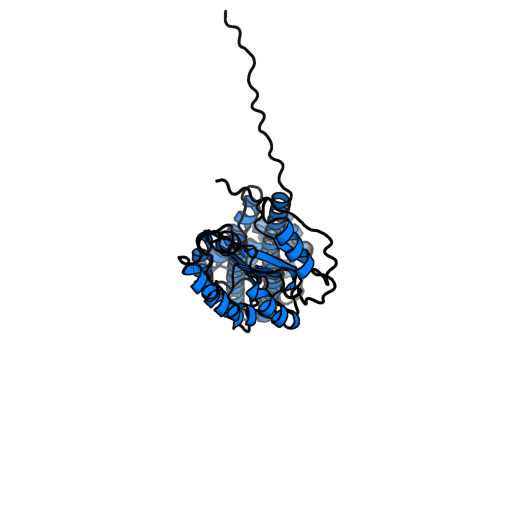2 25.625 1.00 63.84 118 ILE A N 1
ATOM 953 C CA . ILE A 1 118 ? -16.837 8.967 24.886 1.00 63.84 118 ILE A CA 1
ATOM 954 C C . ILE A 1 118 ? -17.157 10.225 24.051 1.00 63.84 118 ILE A C 1
ATOM 956 O O . ILE A 1 118 ? -17.671 10.122 22.931 1.00 63.84 118 ILE A O 1
ATOM 960 N N . LYS A 1 119 ? -16.869 11.421 24.570 1.00 69.75 119 LYS A N 1
ATOM 961 C CA . LYS A 1 119 ? -17.071 12.688 23.857 1.00 69.75 119 LYS A CA 1
ATOM 962 C C . LYS A 1 119 ? -16.144 12.788 22.646 1.00 69.75 119 LYS A C 1
ATOM 964 O O . LYS A 1 119 ? -16.616 13.087 21.553 1.00 69.75 119 LYS A O 1
ATOM 969 N N . SER A 1 120 ? -14.870 12.438 22.807 1.00 69.81 120 SER A N 1
ATOM 970 C CA . SER A 1 120 ? -13.880 12.379 21.727 1.00 69.81 120 SER A CA 1
ATOM 971 C C . SER A 1 120 ? -14.334 11.452 20.596 1.00 69.81 120 SER A C 1
ATOM 973 O O . SER A 1 120 ? -14.171 11.777 19.416 1.00 69.81 120 SER A O 1
ATOM 975 N N . LEU A 1 121 ? -14.998 10.343 20.938 1.00 64.88 121 LEU A N 1
ATOM 976 C CA . LEU A 1 121 ? -15.600 9.437 19.964 1.00 64.88 121 LEU A CA 1
ATOM 977 C C . LEU A 1 121 ? -16.695 10.109 19.126 1.00 64.88 121 LEU A C 1
ATOM 979 O O . LEU A 1 121 ? -16.714 10.006 17.895 1.00 64.88 121 LEU A O 1
ATOM 983 N N . LYS A 1 122 ? -17.624 10.785 19.811 1.00 68.00 122 LYS A N 1
ATOM 984 C CA . LYS A 1 122 ? -18.742 11.503 19.195 1.00 68.00 122 LYS A CA 1
ATOM 985 C C . LYS A 1 122 ? -18.227 12.623 18.295 1.00 68.00 122 LYS A C 1
ATOM 987 O O . LYS A 1 122 ? -18.693 12.742 17.163 1.00 68.00 122 LYS A O 1
ATOM 992 N N . ASP A 1 123 ? -17.260 13.393 18.778 1.00 72.25 123 ASP A N 1
ATOM 993 C CA . ASP A 1 123 ? -16.688 14.533 18.065 1.00 72.25 123 ASP A CA 1
ATOM 994 C C . ASP A 1 123 ? -15.927 14.072 16.815 1.00 72.25 123 ASP A C 1
ATOM 996 O O . ASP A 1 123 ? -16.186 14.585 15.727 1.00 72.25 123 ASP A O 1
ATOM 1000 N N . SER A 1 124 ? -15.094 13.029 16.924 1.00 65.62 124 SER A N 1
ATOM 1001 C CA . SER A 1 124 ? -14.355 12.459 15.784 1.00 65.62 124 SER A CA 1
ATOM 1002 C C . SER A 1 124 ? -15.299 11.937 14.697 1.00 65.62 124 SER A C 1
ATOM 1004 O O . SER A 1 124 ? -15.130 12.234 13.515 1.00 65.62 124 SER A O 1
ATOM 1006 N N . ARG A 1 125 ? -16.358 11.210 15.079 1.00 67.25 125 ARG A N 1
ATOM 1007 C CA . ARG A 1 125 ? -17.365 10.729 14.124 1.00 67.25 125 ARG A CA 1
ATOM 1008 C C . ARG A 1 125 ? -18.153 11.874 13.499 1.00 67.25 125 ARG A C 1
ATOM 1010 O O . ARG A 1 125 ? -18.417 11.827 12.303 1.00 67.25 125 ARG A O 1
ATOM 1017 N N . ASN A 1 126 ? -18.585 12.856 14.290 1.00 68.62 126 ASN A N 1
ATOM 1018 C CA . ASN A 1 126 ? -19.374 13.981 13.787 1.00 68.62 126 ASN A CA 1
ATOM 1019 C C . ASN A 1 126 ? -18.554 14.842 12.833 1.00 68.62 126 ASN A C 1
ATOM 1021 O O . ASN A 1 126 ? -19.070 15.239 11.794 1.00 68.62 126 ASN A O 1
ATOM 1025 N N . PHE A 1 127 ? -17.277 15.058 13.139 1.00 70.38 127 PHE A N 1
ATOM 1026 C CA . PHE A 1 127 ? -16.356 15.718 12.230 1.00 70.38 127 PHE A CA 1
ATOM 1027 C C . PHE A 1 127 ? -16.302 14.987 10.884 1.00 70.38 127 PHE A C 1
ATOM 1029 O O . PHE A 1 127 ? -16.538 15.609 9.852 1.00 70.38 127 PHE A O 1
ATOM 1036 N N . ILE A 1 128 ? -16.102 13.666 10.888 1.00 64.12 128 ILE A N 1
ATOM 1037 C CA . ILE A 1 128 ? -16.059 12.861 9.658 1.00 64.12 128 ILE A CA 1
ATOM 1038 C C . ILE A 1 128 ? -17.407 12.898 8.926 1.00 64.12 128 ILE A C 1
ATOM 1040 O O . ILE A 1 128 ? -17.445 13.167 7.733 1.00 64.12 128 ILE A O 1
ATOM 1044 N N . ALA A 1 129 ? -18.522 12.688 9.629 1.00 62.88 129 ALA A N 1
ATOM 1045 C CA . ALA A 1 129 ? -19.854 12.607 9.031 1.00 62.88 129 ALA A CA 1
ATOM 1046 C C . ALA A 1 129 ? -20.350 13.938 8.443 1.00 62.88 129 ALA A C 1
ATOM 1048 O O . ALA A 1 129 ? -21.048 13.919 7.437 1.00 62.88 129 ALA A O 1
ATOM 1049 N N . HIS A 1 130 ? -20.017 15.073 9.062 1.00 66.75 130 HIS A N 1
ATOM 1050 C CA . HIS A 1 130 ? -20.484 16.392 8.619 1.00 66.75 130 HIS A CA 1
ATOM 1051 C C . HIS A 1 130 ? -19.496 17.117 7.705 1.00 66.75 130 HIS A C 1
ATOM 1053 O O . HIS A 1 130 ? -19.900 18.011 6.968 1.00 66.75 130 HIS A O 1
ATOM 1059 N N . SER A 1 131 ? -18.219 16.735 7.727 1.00 63.81 131 SER A N 1
ATOM 1060 C CA . SER A 1 131 ? -17.211 17.322 6.837 1.00 63.81 131 SER A CA 1
ATOM 1061 C C . SER A 1 131 ? -17.006 16.495 5.561 1.00 63.81 131 SER A C 1
ATOM 1063 O O . SER A 1 131 ? -16.406 17.000 4.619 1.00 63.81 131 SER A O 1
ATOM 1065 N N . ALA A 1 132 ? -17.536 15.265 5.491 1.00 57.53 132 ALA A N 1
ATOM 1066 C CA . ALA A 1 132 ? -17.427 14.388 4.319 1.00 57.53 132 ALA A CA 1
ATOM 1067 C C . ALA A 1 132 ? -18.006 14.985 3.026 1.00 57.53 132 ALA A C 1
ATOM 1069 O O . ALA A 1 132 ? -17.518 14.658 1.947 1.00 57.53 132 ALA A O 1
ATOM 1070 N N . ASP A 1 133 ? -19.004 15.867 3.121 1.00 54.72 133 ASP A N 1
ATOM 1071 C CA . ASP A 1 133 ? -19.629 16.466 1.938 1.00 54.72 133 ASP A CA 1
ATOM 1072 C C . ASP A 1 133 ? -18.824 17.648 1.363 1.00 54.72 133 ASP A C 1
ATOM 1074 O O . ASP A 1 133 ? -19.012 18.000 0.201 1.00 54.72 133 ASP A O 1
ATOM 1078 N N . ASN A 1 134 ? -17.903 18.239 2.142 1.00 56.28 134 ASN A N 1
ATOM 1079 C CA . ASN A 1 134 ? -17.194 19.476 1.777 1.00 56.28 134 ASN A CA 1
ATOM 1080 C C . ASN A 1 134 ? -15.658 19.392 1.860 1.00 56.28 134 ASN A C 1
ATOM 1082 O O . ASN A 1 134 ? -14.983 20.326 1.426 1.00 56.28 134 ASN A O 1
ATOM 1086 N N . THR A 1 135 ? -15.094 18.304 2.392 1.00 62.25 135 THR A N 1
ATOM 1087 C CA . THR A 1 135 ? -13.651 18.171 2.635 1.00 62.25 135 THR A CA 1
ATOM 1088 C C . THR A 1 135 ? -13.120 16.869 2.038 1.00 62.25 135 THR A C 1
ATOM 1090 O O . THR A 1 135 ? -13.556 15.780 2.408 1.00 62.25 135 THR A O 1
ATOM 1093 N N . GLU A 1 136 ? -12.135 16.961 1.138 1.00 63.91 136 GLU A N 1
ATOM 1094 C CA . GLU A 1 136 ? -11.369 15.787 0.708 1.00 63.91 136 GLU A CA 1
ATOM 1095 C C . GLU A 1 136 ? -10.461 15.320 1.853 1.00 63.91 136 GLU A C 1
ATOM 1097 O O . GLU A 1 136 ? -9.496 15.992 2.221 1.00 63.91 136 GLU A O 1
ATOM 1102 N N . PHE A 1 137 ? -10.762 14.152 2.416 1.00 69.19 137 PHE A N 1
ATOM 1103 C CA . PHE A 1 137 ? -9.897 13.505 3.396 1.00 69.19 137 PHE A CA 1
ATOM 1104 C C . PHE A 1 137 ? -8.794 12.695 2.717 1.00 69.19 137 PHE A C 1
ATOM 1106 O O . PHE A 1 137 ? -9.020 12.061 1.686 1.00 69.19 137 PHE A O 1
ATOM 1113 N N . THR A 1 138 ? -7.601 12.704 3.312 1.00 73.88 138 THR A N 1
ATOM 1114 C CA . THR A 1 138 ? -6.498 11.829 2.899 1.00 73.88 138 THR A CA 1
ATOM 1115 C C . THR A 1 138 ? -6.685 10.427 3.480 1.00 73.88 138 THR A C 1
ATOM 1117 O O . THR A 1 138 ? -7.255 10.267 4.562 1.00 73.88 138 THR A O 1
ATOM 1120 N N . ASP A 1 139 ? -6.149 9.406 2.810 1.00 70.94 139 ASP A N 1
ATOM 1121 C CA . ASP A 1 139 ? -6.212 8.020 3.300 1.00 70.94 139 ASP A CA 1
ATOM 1122 C C . ASP A 1 139 ? -5.521 7.865 4.665 1.00 70.94 139 ASP A C 1
ATOM 1124 O O . ASP A 1 139 ? -6.019 7.170 5.553 1.00 70.94 139 ASP A O 1
ATOM 1128 N N . LEU A 1 140 ? -4.419 8.599 4.869 1.00 76.69 140 LEU A N 1
ATOM 1129 C CA . LEU A 1 140 ? -3.719 8.697 6.150 1.00 76.69 140 LEU A CA 1
ATOM 1130 C C . LEU A 1 140 ? -4.635 9.221 7.265 1.00 76.69 140 LEU A C 1
ATOM 1132 O O . LEU A 1 140 ? -4.691 8.630 8.344 1.00 76.69 140 LEU A O 1
ATOM 1136 N N . PHE A 1 141 ? -5.387 10.292 6.996 1.00 75.12 141 PHE A N 1
ATOM 1137 C CA . PHE A 1 141 ? -6.332 10.856 7.956 1.00 75.12 141 PHE A CA 1
ATOM 1138 C C . PHE A 1 141 ? -7.437 9.853 8.306 1.00 75.12 141 PHE A C 1
ATOM 1140 O O . PHE A 1 141 ? -7.757 9.660 9.481 1.00 75.12 141 PHE A O 1
ATOM 1147 N N . ILE A 1 142 ? -8.009 9.187 7.301 1.00 68.00 142 ILE A N 1
ATOM 1148 C CA . ILE A 1 142 ? -9.077 8.198 7.492 1.00 68.00 142 ILE A CA 1
ATOM 1149 C C . ILE A 1 142 ? -8.584 7.042 8.369 1.00 68.00 142 ILE A C 1
ATOM 1151 O O . ILE A 1 142 ? -9.196 6.746 9.398 1.00 68.00 142 ILE A O 1
ATOM 1155 N N . TRP A 1 143 ? -7.459 6.421 8.005 1.00 76.44 143 TRP A N 1
ATOM 1156 C CA . TRP A 1 143 ? -6.873 5.321 8.773 1.00 76.44 143 TRP A CA 1
ATOM 1157 C C . TRP A 1 143 ? -6.552 5.739 10.213 1.00 76.44 143 TRP A C 1
ATOM 1159 O O . TRP A 1 143 ? -6.939 5.042 11.152 1.00 76.44 143 TRP A O 1
ATOM 1169 N N . GLN A 1 144 ? -5.929 6.907 10.404 1.00 75.62 144 GLN A N 1
ATOM 1170 C CA . GLN A 1 144 ? -5.574 7.415 11.728 1.00 75.62 144 GLN A CA 1
ATOM 1171 C C . GLN A 1 144 ? -6.814 7.563 12.616 1.00 75.62 144 GLN A C 1
ATOM 1173 O O . GLN A 1 144 ? -6.780 7.212 13.795 1.00 75.62 144 GLN A O 1
ATOM 1178 N N . ASN A 1 145 ? -7.918 8.078 12.071 1.00 70.56 145 ASN A N 1
ATOM 1179 C CA . ASN A 1 145 ? -9.155 8.224 12.830 1.00 70.56 145 ASN A CA 1
ATOM 1180 C C . ASN A 1 145 ? -9.790 6.871 13.161 1.00 70.56 145 ASN A C 1
ATOM 1182 O O . ASN A 1 145 ? -10.246 6.689 14.288 1.00 70.56 145 ASN A O 1
ATOM 1186 N N . ILE A 1 146 ? -9.781 5.909 12.234 1.00 68.56 146 ILE A N 1
ATOM 1187 C CA . ILE A 1 146 ? -10.293 4.558 12.500 1.00 68.56 146 ILE A CA 1
ATOM 1188 C C . ILE A 1 146 ? -9.486 3.874 13.616 1.00 68.56 146 ILE A C 1
ATOM 1190 O O . ILE A 1 146 ? -10.076 3.302 14.533 1.00 68.56 146 ILE A O 1
ATOM 1194 N N . GLU A 1 147 ? -8.157 3.971 13.591 1.00 73.81 147 GLU A N 1
ATOM 1195 C CA . GLU A 1 147 ? -7.297 3.399 14.633 1.00 73.81 147 GLU A CA 1
ATOM 1196 C C . GLU A 1 147 ? -7.430 4.134 15.976 1.00 73.81 147 GLU A C 1
ATOM 1198 O O . GLU A 1 147 ? -7.525 3.498 17.028 1.00 73.81 147 GLU A O 1
ATOM 1203 N N . LYS A 1 148 ? -7.527 5.471 15.975 1.00 73.06 148 LYS A N 1
ATOM 1204 C CA . LYS A 1 148 ? -7.823 6.246 17.195 1.00 73.06 148 LYS A CA 1
ATOM 1205 C C . LYS A 1 148 ? -9.136 5.803 17.823 1.00 73.06 148 LYS A C 1
ATOM 1207 O O . LYS A 1 148 ? -9.180 5.567 19.029 1.00 73.06 148 LYS A O 1
ATOM 1212 N N . LEU A 1 149 ? -10.175 5.653 17.002 1.00 68.06 149 LEU A N 1
ATOM 1213 C CA . LEU A 1 149 ? -11.463 5.132 17.431 1.00 68.06 149 LEU A CA 1
ATOM 1214 C C . LEU A 1 149 ? -11.286 3.732 18.027 1.00 68.06 149 LEU A C 1
ATOM 1216 O O . LEU A 1 149 ? -11.639 3.528 19.183 1.00 68.06 149 LEU A O 1
ATOM 1220 N N . ARG A 1 150 ? -10.665 2.788 17.311 1.00 72.00 150 ARG A N 1
ATOM 1221 C CA . ARG A 1 150 ? -10.381 1.430 17.810 1.00 72.00 150 ARG A CA 1
ATOM 1222 C C . ARG A 1 150 ? -9.694 1.429 19.178 1.00 72.00 150 ARG A C 1
ATOM 1224 O O . ARG A 1 150 ? -10.140 0.722 20.080 1.00 72.00 150 ARG A O 1
ATOM 1231 N N . ASN A 1 151 ? -8.635 2.215 19.346 1.00 73.94 151 ASN A N 1
ATOM 1232 C CA . ASN A 1 151 ? -7.877 2.289 20.595 1.00 73.94 151 ASN A CA 1
ATOM 1233 C C . ASN A 1 151 ? -8.723 2.842 21.738 1.00 73.94 151 ASN A C 1
ATOM 1235 O O . ASN A 1 151 ? -8.763 2.260 22.822 1.00 73.94 151 ASN A O 1
ATOM 1239 N N . LEU A 1 152 ? -9.444 3.928 21.473 1.00 71.00 152 LEU A N 1
ATOM 1240 C CA . LEU A 1 152 ? -10.409 4.514 22.391 1.00 71.00 152 LEU A CA 1
ATOM 1241 C C . LEU A 1 152 ? -11.465 3.483 22.825 1.00 71.00 152 LEU A C 1
ATOM 1243 O O . LEU A 1 152 ? -11.755 3.337 24.011 1.00 71.00 152 LEU A O 1
ATOM 1247 N N . PHE A 1 153 ? -11.952 2.668 21.894 1.00 68.50 153 PHE A N 1
ATOM 1248 C CA . PHE A 1 153 ? -12.888 1.594 22.198 1.00 68.50 153 PHE A CA 1
ATOM 1249 C C . PHE A 1 153 ? -12.282 0.474 23.043 1.00 68.50 153 PHE A C 1
ATOM 1251 O O . PHE A 1 153 ? -12.901 0.038 24.011 1.00 68.50 153 PHE A O 1
ATOM 1258 N N . ILE A 1 154 ? -11.071 0.015 22.728 1.00 70.06 154 ILE A N 1
ATOM 1259 C CA . ILE A 1 154 ? -10.382 -0.999 23.537 1.00 70.06 154 ILE A CA 1
ATOM 1260 C C . ILE A 1 154 ? -10.182 -0.491 24.972 1.00 70.06 154 ILE A C 1
ATOM 1262 O O . ILE A 1 154 ? -10.394 -1.259 25.912 1.00 70.06 154 ILE A O 1
ATOM 1266 N N . ARG A 1 155 ? -9.846 0.794 25.160 1.00 74.25 155 ARG A N 1
ATOM 1267 C CA . ARG A 1 155 ? -9.758 1.406 26.497 1.00 74.25 155 ARG A CA 1
ATOM 1268 C C . ARG A 1 155 ? -11.092 1.355 27.236 1.00 74.25 155 ARG A C 1
ATOM 1270 O O . ARG A 1 155 ? -11.122 0.930 28.390 1.00 74.25 155 ARG A O 1
ATOM 1277 N N . ILE A 1 156 ? -12.185 1.716 26.561 1.00 67.69 156 ILE A N 1
ATOM 1278 C CA . ILE A 1 156 ? -13.536 1.648 27.130 1.00 67.69 156 ILE A CA 1
ATOM 1279 C C . ILE A 1 156 ? -13.864 0.216 27.587 1.00 67.69 156 ILE A C 1
ATOM 1281 O O . ILE A 1 156 ? -14.316 0.020 28.714 1.00 67.69 156 ILE A O 1
ATOM 1285 N N . LEU A 1 157 ? -13.576 -0.792 26.756 1.00 65.81 157 LEU A N 1
ATOM 1286 C CA . LEU A 1 157 ? -13.820 -2.203 27.078 1.00 65.81 157 LEU A CA 1
ATOM 1287 C C . LEU A 1 157 ? -13.021 -2.693 28.284 1.00 65.81 157 LEU A C 1
ATOM 1289 O O . LEU A 1 157 ? -13.569 -3.364 29.155 1.00 65.81 157 LEU A O 1
ATOM 1293 N N . ILE A 1 158 ? -11.731 -2.358 28.340 1.00 68.75 158 ILE A N 1
ATOM 1294 C CA . ILE A 1 158 ? -10.864 -2.716 29.469 1.00 68.75 158 ILE A CA 1
ATOM 1295 C C . ILE A 1 158 ? -11.401 -2.095 30.757 1.00 68.75 158 ILE A C 1
ATOM 1297 O O . ILE A 1 158 ? -11.432 -2.755 31.793 1.00 68.75 158 ILE A O 1
ATOM 1301 N N . ARG A 1 159 ? -11.868 -0.846 30.700 1.00 66.62 159 ARG A N 1
ATOM 1302 C CA . ARG A 1 159 ? -12.428 -0.180 31.874 1.00 66.62 159 ARG A CA 1
ATOM 1303 C C . ARG A 1 159 ? -13.721 -0.845 32.343 1.00 66.62 159 ARG A C 1
ATOM 1305 O O . ARG A 1 159 ? -13.856 -1.089 33.534 1.00 66.62 159 ARG A O 1
ATOM 1312 N N . ILE A 1 160 ? -14.614 -1.218 31.424 1.00 61.16 160 ILE A N 1
ATOM 1313 C CA . ILE A 1 160 ? -15.832 -1.977 31.757 1.00 61.16 160 ILE A CA 1
ATOM 1314 C C . ILE A 1 160 ? -15.476 -3.318 32.409 1.00 61.16 160 ILE A C 1
ATOM 1316 O O . ILE A 1 160 ? -16.020 -3.634 33.462 1.00 61.16 160 ILE A O 1
ATOM 1320 N N . ASN A 1 161 ? -14.521 -4.069 31.849 1.00 64.31 161 ASN A N 1
ATOM 1321 C CA . ASN A 1 161 ? -14.027 -5.313 32.450 1.00 64.31 161 ASN A CA 1
ATOM 1322 C C . ASN A 1 161 ? -13.542 -5.099 33.889 1.00 64.31 161 ASN A C 1
ATOM 1324 O O . ASN A 1 161 ? -13.914 -5.849 34.785 1.00 64.31 161 ASN A O 1
ATOM 1328 N N . ASN A 1 162 ? -12.757 -4.044 34.118 1.00 65.06 162 ASN A N 1
ATOM 1329 C CA . ASN A 1 162 ? -12.213 -3.732 35.437 1.00 65.06 162 ASN A CA 1
ATOM 1330 C C . ASN A 1 162 ? -13.294 -3.291 36.437 1.00 65.06 162 ASN A C 1
ATOM 1332 O O . ASN A 1 162 ? -13.176 -3.585 37.622 1.00 65.06 162 ASN A O 1
ATOM 1336 N N . SER A 1 163 ? -14.334 -2.585 35.983 1.00 62.12 163 SER A N 1
ATOM 1337 C CA . SER A 1 163 ? -15.412 -2.085 36.846 1.00 62.12 163 SER A CA 1
ATOM 1338 C C . SER A 1 163 ? -16.496 -3.124 37.139 1.00 62.12 163 SER A C 1
ATOM 1340 O O . SER A 1 163 ? -17.106 -3.071 38.203 1.00 62.12 163 SER A O 1
ATOM 1342 N N . TYR A 1 164 ? -16.750 -4.052 36.215 1.00 54.94 164 TYR A N 1
ATOM 1343 C CA . TYR A 1 164 ? -17.883 -4.981 36.288 1.00 54.94 164 TYR A CA 1
ATOM 1344 C C . TYR A 1 164 ? -17.478 -6.460 36.368 1.00 54.94 164 TYR A C 1
ATOM 1346 O O . TYR A 1 164 ? -18.357 -7.314 36.456 1.00 54.94 164 TYR A O 1
ATOM 1354 N N . CYS A 1 165 ? -16.176 -6.783 36.352 1.00 51.81 165 CYS A N 1
ATOM 1355 C CA . CYS A 1 165 ? -15.652 -8.159 36.344 1.00 51.81 165 CYS A CA 1
ATOM 1356 C C . CYS A 1 165 ? -16.296 -9.055 35.266 1.00 51.81 165 CYS A C 1
ATOM 1358 O O . CYS A 1 165 ? -16.483 -10.255 35.460 1.00 51.81 165 CYS A O 1
ATOM 1360 N N . THR A 1 166 ? -16.663 -8.473 34.124 1.00 58.81 166 THR A N 1
ATOM 1361 C CA . THR A 1 166 ? -17.249 -9.186 32.983 1.00 58.81 166 THR A CA 1
ATOM 1362 C C . THR A 1 166 ? -16.162 -9.559 31.991 1.00 58.81 166 THR A C 1
ATOM 1364 O O . THR A 1 166 ? -15.483 -8.659 31.507 1.00 58.81 166 THR A O 1
ATOM 1367 N N . ASP A 1 167 ? -16.044 -10.830 31.604 1.00 63.31 167 ASP A N 1
ATOM 1368 C CA . ASP A 1 167 ? -15.103 -11.231 30.554 1.00 63.31 167 ASP A CA 1
ATOM 1369 C C . ASP A 1 167 ? -15.453 -10.559 29.211 1.00 63.31 167 ASP A C 1
ATOM 1371 O O . ASP A 1 167 ? -16.409 -10.925 28.527 1.00 63.31 167 ASP A O 1
ATOM 1375 N N . VAL A 1 168 ? -14.669 -9.544 28.835 1.00 66.62 168 VAL A N 1
ATOM 1376 C CA . VAL A 1 168 ? -14.819 -8.809 27.568 1.00 66.62 168 VAL A CA 1
ATOM 1377 C C . VAL A 1 168 ? -13.956 -9.379 26.442 1.00 66.62 168 VAL A C 1
ATOM 1379 O O . VAL A 1 168 ? -13.886 -8.772 25.370 1.00 66.62 168 VAL A O 1
ATOM 1382 N N . SER A 1 169 ? -13.257 -10.500 26.655 1.00 67.94 169 SER A N 1
ATOM 1383 C CA . SER A 1 169 ? -12.309 -11.062 25.684 1.00 67.94 169 SER A CA 1
ATOM 1384 C C . SER A 1 169 ? -12.969 -11.358 24.333 1.00 67.94 169 SER A C 1
ATOM 1386 O O . SER A 1 169 ? -12.444 -10.967 23.283 1.00 67.94 169 SER A O 1
ATOM 1388 N N . ASP A 1 170 ? -14.170 -11.937 24.351 1.00 66.56 170 ASP A N 1
ATOM 1389 C CA . ASP A 1 170 ? -14.951 -12.220 23.150 1.00 66.56 170 ASP A CA 1
ATOM 1390 C C . ASP A 1 170 ? -15.381 -10.950 22.414 1.00 66.56 170 ASP A C 1
ATOM 1392 O O . ASP A 1 170 ? -15.322 -10.884 21.182 1.00 66.56 170 ASP A O 1
ATOM 1396 N N . ASN A 1 171 ? -15.740 -9.895 23.140 1.00 63.69 171 ASN A N 1
ATOM 1397 C CA . ASN A 1 171 ? -16.155 -8.642 22.526 1.00 63.69 171 ASN A CA 1
ATOM 1398 C C . ASN A 1 171 ? -14.965 -7.837 22.007 1.00 63.69 171 ASN A C 1
ATOM 1400 O O . ASN A 1 171 ? -15.044 -7.291 20.907 1.00 63.69 171 ASN A O 1
ATOM 1404 N N . LYS A 1 172 ? -13.824 -7.853 22.706 1.00 65.31 172 LYS A N 1
ATOM 1405 C CA . LYS A 1 172 ? -12.551 -7.339 22.181 1.00 65.31 172 LYS A CA 1
ATOM 1406 C C . LYS A 1 172 ? -12.185 -8.050 20.876 1.00 65.31 172 LYS A C 1
ATOM 1408 O O . LYS A 1 172 ? -11.794 -7.395 19.910 1.00 65.31 172 LYS A O 1
ATOM 1413 N N . ARG A 1 173 ? -12.378 -9.374 20.807 1.00 70.69 173 ARG A N 1
ATOM 1414 C CA . ARG A 1 173 ? -12.189 -10.159 19.578 1.00 70.69 173 ARG A CA 1
ATOM 1415 C C . ARG A 1 173 ? -13.172 -9.753 18.474 1.00 70.69 173 ARG A C 1
ATOM 1417 O O . ARG A 1 173 ? -12.739 -9.598 17.335 1.00 70.69 173 ARG A O 1
ATOM 1424 N N . LYS A 1 174 ? -14.460 -9.543 18.782 1.00 63.94 174 LYS A N 1
ATOM 1425 C CA . LYS A 1 174 ? -15.473 -9.061 17.817 1.00 63.94 174 LYS A CA 1
ATOM 1426 C C . LYS A 1 174 ? -15.127 -7.667 17.266 1.00 63.94 174 LYS A C 1
ATOM 1428 O O . LYS A 1 174 ? -15.177 -7.492 16.049 1.00 63.94 174 LYS A O 1
ATOM 1433 N N . VAL A 1 175 ? -14.732 -6.713 18.124 1.00 64.25 175 VAL A N 1
ATOM 1434 C CA . VAL A 1 175 ? -14.305 -5.357 17.712 1.00 64.25 175 VAL A CA 1
ATOM 1435 C C . VAL A 1 175 ? -13.095 -5.442 16.793 1.00 64.25 175 VAL A C 1
ATOM 1437 O O . VAL A 1 175 ? -13.158 -4.929 15.680 1.00 64.25 175 VAL A O 1
ATOM 1440 N N . ASN A 1 176 ? -12.030 -6.129 17.221 1.00 69.38 176 ASN A N 1
ATOM 1441 C CA . ASN A 1 176 ? -10.825 -6.288 16.406 1.00 69.38 176 ASN A CA 1
ATOM 1442 C C . ASN A 1 176 ? -11.162 -6.917 15.056 1.00 69.38 176 ASN A C 1
ATOM 1444 O O . ASN A 1 176 ? -10.844 -6.339 14.032 1.00 69.38 176 ASN A O 1
ATOM 1448 N N . LYS A 1 177 ? -11.928 -8.015 15.029 1.00 72.62 177 LYS A N 1
ATOM 1449 C CA . LYS A 1 177 ? -12.337 -8.661 13.774 1.00 72.62 177 LYS A CA 1
ATOM 1450 C C . LYS A 1 177 ? -13.112 -7.721 12.843 1.00 72.62 177 LYS A C 1
ATOM 1452 O O . LYS A 1 177 ? -12.945 -7.804 11.628 1.00 72.62 177 LYS A O 1
ATOM 1457 N N . HIS A 1 178 ? -13.985 -6.869 13.380 1.00 66.62 178 HIS A N 1
ATOM 1458 C CA . HIS A 1 178 ? -14.753 -5.923 12.572 1.00 66.62 178 HIS A CA 1
ATOM 1459 C C . HIS A 1 178 ? -13.877 -4.782 12.043 1.00 66.62 178 HIS A C 1
ATOM 1461 O O . HIS A 1 178 ? -13.929 -4.482 10.854 1.00 66.62 178 HIS A O 1
ATOM 1467 N N . VAL A 1 179 ? -13.046 -4.187 12.902 1.00 67.50 179 VAL A N 1
ATOM 1468 C CA . VAL A 1 179 ? -12.121 -3.117 12.510 1.00 67.50 179 VAL A CA 1
ATOM 1469 C C . VAL A 1 179 ? -11.085 -3.638 11.520 1.00 67.50 179 VAL A C 1
ATOM 1471 O O . VAL A 1 179 ? -10.916 -3.034 10.469 1.00 67.50 179 VAL A O 1
ATOM 1474 N N . ASP A 1 180 ? -10.488 -4.803 11.776 1.00 72.06 180 ASP A N 1
ATOM 1475 C CA . ASP A 1 180 ? -9.558 -5.470 10.863 1.00 72.06 180 ASP A CA 1
ATOM 1476 C C . ASP A 1 180 ? -10.222 -5.739 9.511 1.00 72.06 180 ASP A C 1
ATOM 1478 O O . ASP A 1 180 ? -9.599 -5.544 8.475 1.00 72.06 180 ASP A O 1
ATOM 1482 N N . LYS A 1 181 ? -11.501 -6.145 9.489 1.00 71.75 181 LYS A N 1
ATOM 1483 C CA . LYS A 1 181 ? -12.245 -6.336 8.235 1.00 71.75 181 LYS A CA 1
ATOM 1484 C C . LYS A 1 181 ? -12.377 -5.029 7.453 1.00 71.75 181 LYS A C 1
ATOM 1486 O O . LYS A 1 181 ? -12.212 -5.058 6.241 1.00 71.75 181 LYS A O 1
ATOM 1491 N N . VAL A 1 182 ? -12.673 -3.916 8.122 1.00 67.19 182 VAL A N 1
ATOM 1492 C CA . VAL A 1 182 ? -12.787 -2.605 7.467 1.00 67.19 182 VAL A CA 1
ATOM 1493 C C . VAL A 1 182 ? -11.422 -2.106 6.995 1.00 67.19 182 VAL A C 1
ATOM 1495 O O . VAL A 1 182 ? -11.293 -1.658 5.861 1.00 67.19 182 VAL A O 1
ATOM 1498 N N . LEU A 1 183 ? -10.397 -2.213 7.839 1.00 69.69 183 LEU A N 1
ATOM 1499 C CA . LEU A 1 183 ? -9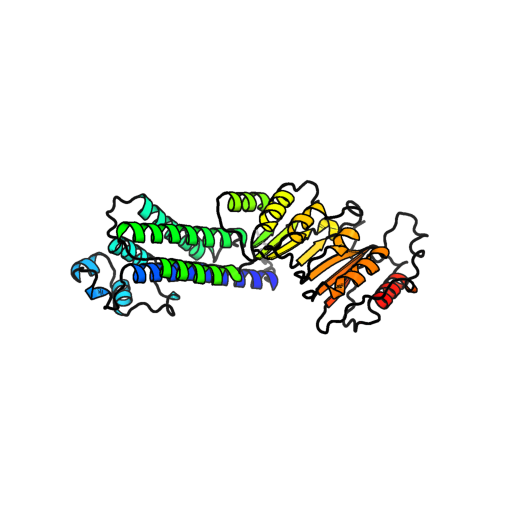.048 -1.728 7.554 1.00 69.69 183 LEU A CA 1
ATOM 1500 C C . LEU A 1 183 ? -8.289 -2.591 6.546 1.00 69.69 183 LEU A C 1
ATOM 1502 O O . LEU A 1 183 ? -7.377 -2.091 5.894 1.00 69.69 183 LEU A O 1
ATOM 1506 N N . LYS A 1 184 ? -8.656 -3.866 6.384 1.00 75.31 184 LYS A N 1
ATOM 1507 C CA . LYS A 1 184 ? -8.019 -4.770 5.417 1.00 75.31 184 LYS A CA 1
ATOM 1508 C C . LYS A 1 184 ? -8.104 -4.251 3.982 1.00 75.31 184 LYS A C 1
ATOM 1510 O O . LYS A 1 184 ? -7.192 -4.520 3.201 1.00 75.31 184 LYS A O 1
ATOM 1515 N N . ASP A 1 185 ? -9.166 -3.519 3.662 1.00 70.50 185 ASP A N 1
ATOM 1516 C CA . ASP A 1 185 ? -9.403 -2.966 2.329 1.00 70.50 185 ASP A CA 1
ATOM 1517 C C . ASP A 1 185 ? -8.961 -1.495 2.215 1.00 70.50 185 ASP A C 1
ATOM 1519 O O . ASP A 1 185 ? -9.003 -0.924 1.127 1.00 70.50 185 ASP A O 1
ATOM 1523 N N . VAL A 1 186 ? -8.513 -0.878 3.317 1.00 74.31 186 VAL A N 1
ATOM 1524 C CA . VAL A 1 186 ? -7.946 0.476 3.305 1.00 74.31 186 VAL A CA 1
ATOM 1525 C C . VAL A 1 186 ? -6.495 0.393 2.841 1.00 74.31 186 VAL A C 1
ATOM 1527 O O . VAL A 1 186 ? -5.670 -0.321 3.419 1.00 74.31 186 VAL A O 1
ATOM 1530 N N . GLU A 1 187 ? -6.186 1.135 1.785 1.00 83.56 187 GLU A N 1
ATOM 1531 C CA . GLU A 1 187 ? -4.824 1.385 1.330 1.00 83.56 187 GLU A CA 1
ATOM 1532 C C . GLU A 1 187 ? -4.422 2.791 1.764 1.00 83.56 187 GLU A C 1
ATOM 1534 O O . GLU A 1 187 ? -5.086 3.762 1.414 1.00 83.56 187 GLU A O 1
ATOM 1539 N N . VAL A 1 188 ? -3.355 2.897 2.558 1.00 87.75 188 VAL A N 1
ATOM 1540 C CA . VAL A 1 188 ? -2.832 4.196 2.990 1.00 87.75 188 VAL A CA 1
ATOM 1541 C C . VAL A 1 188 ? -1.834 4.693 1.948 1.00 87.75 188 VAL A C 1
ATOM 1543 O O . VAL A 1 188 ? -0.688 4.239 1.916 1.00 87.75 188 VAL A O 1
ATOM 1546 N N . ASP A 1 189 ? -2.281 5.623 1.101 1.00 89.12 189 ASP A N 1
ATOM 1547 C CA . ASP A 1 189 ? -1.445 6.319 0.120 1.00 89.12 189 ASP A CA 1
ATOM 1548 C C . ASP A 1 189 ? -0.664 7.459 0.800 1.00 89.12 189 ASP A C 1
ATOM 1550 O O . ASP A 1 189 ? -1.211 8.510 1.141 1.00 89.12 189 ASP A O 1
ATOM 1554 N N . LEU A 1 190 ? 0.640 7.257 0.965 1.00 92.19 190 LEU A N 1
ATOM 1555 C CA . LEU A 1 190 ? 1.586 8.211 1.531 1.00 92.19 190 LEU A CA 1
ATOM 1556 C C . LEU A 1 190 ? 2.334 8.948 0.424 1.00 92.19 190 LEU A C 1
ATOM 1558 O O . LEU A 1 190 ? 3.001 8.344 -0.421 1.00 92.19 190 LEU A O 1
ATOM 1562 N N . LYS A 1 191 ? 2.262 10.276 0.472 1.00 89.38 191 LYS A N 1
ATOM 1563 C CA . LYS A 1 191 ? 3.165 11.158 -0.271 1.00 89.38 191 LYS A CA 1
ATOM 1564 C C . LYS A 1 191 ? 4.414 11.441 0.557 1.00 89.38 191 LYS A C 1
ATOM 1566 O O . LYS A 1 191 ? 4.371 11.403 1.782 1.00 89.38 191 LYS A O 1
ATOM 1571 N N . GLU A 1 192 ? 5.481 11.837 -0.125 1.00 88.69 192 GLU A N 1
ATOM 1572 C CA . GLU A 1 192 ? 6.752 12.284 0.464 1.00 88.69 192 GLU A CA 1
ATOM 1573 C C . GLU A 1 192 ? 6.579 13.257 1.651 1.00 88.69 192 GLU A C 1
ATOM 1575 O O . GLU A 1 192 ? 7.129 13.038 2.723 1.00 88.69 192 GLU A O 1
ATOM 1580 N N . SER A 1 193 ? 5.697 14.257 1.533 1.00 89.31 193 SER A N 1
ATOM 1581 C CA . SER A 1 193 ? 5.427 15.233 2.605 1.00 89.31 193 SER A CA 1
ATOM 1582 C C . SER A 1 193 ? 4.721 14.666 3.848 1.00 89.31 193 SER A C 1
ATOM 1584 O O . SER A 1 193 ? 4.490 15.405 4.799 1.00 89.31 193 SER A O 1
ATOM 1586 N N . GLN A 1 194 ? 4.292 13.401 3.826 1.00 91.06 194 GLN A N 1
ATOM 1587 C CA . GLN A 1 194 ? 3.525 12.748 4.895 1.00 91.06 194 GLN A CA 1
ATOM 1588 C C . GLN A 1 194 ? 4.327 11.659 5.619 1.00 91.06 194 GLN A C 1
ATOM 1590 O O . GLN A 1 194 ? 3.819 11.061 6.568 1.00 91.06 194 GLN A O 1
ATOM 1595 N N . LEU A 1 195 ? 5.560 11.381 5.180 1.00 92.88 195 LEU A N 1
ATOM 1596 C CA . LEU A 1 195 ? 6.390 10.313 5.741 1.00 92.88 195 LEU A CA 1
ATOM 1597 C C . LEU A 1 195 ? 6.699 10.558 7.218 1.00 92.88 195 LEU A C 1
ATOM 1599 O O . LEU A 1 195 ? 6.519 9.657 8.034 1.00 92.88 195 LEU A O 1
ATOM 1603 N N . GLU A 1 196 ? 7.066 11.791 7.568 1.00 92.38 196 GLU A N 1
ATOM 1604 C CA . GLU A 1 196 ? 7.373 12.170 8.949 1.00 92.38 196 GLU A CA 1
ATOM 1605 C C . GLU A 1 196 ? 6.145 12.064 9.863 1.00 92.38 196 GLU A C 1
ATOM 1607 O O . GLU A 1 196 ? 6.218 11.510 10.961 1.00 92.38 196 GLU A O 1
ATOM 1612 N N . GLU A 1 197 ? 4.981 12.535 9.404 1.00 91.19 197 GLU A N 1
ATOM 1613 C CA . GLU A 1 197 ? 3.731 12.397 10.156 1.00 91.19 197 GLU A CA 1
ATOM 1614 C C . GLU A 1 197 ? 3.411 10.918 10.398 1.00 91.19 197 GLU A C 1
ATOM 1616 O O . GLU A 1 197 ? 3.173 10.509 11.534 1.00 91.19 197 GLU A O 1
ATOM 1621 N N . PHE A 1 198 ? 3.456 10.092 9.351 1.00 92.81 198 PHE A N 1
ATOM 1622 C CA . PHE A 1 198 ? 3.158 8.669 9.463 1.00 92.81 198 PHE A CA 1
ATOM 1623 C C . PHE A 1 198 ? 4.140 7.938 10.384 1.00 92.81 198 PHE A C 1
ATOM 1625 O O . PHE A 1 198 ? 3.715 7.146 11.227 1.00 92.81 198 PHE A O 1
ATOM 1632 N N . LYS A 1 199 ? 5.436 8.254 10.299 1.00 91.56 199 LYS A N 1
ATOM 1633 C CA . LYS A 1 199 ? 6.464 7.736 11.209 1.00 91.56 199 LYS A CA 1
ATOM 1634 C C . LYS A 1 199 ? 6.131 8.058 12.666 1.00 91.56 199 LYS A C 1
ATOM 1636 O O . LYS A 1 199 ? 6.128 7.165 13.515 1.00 91.56 199 LYS A O 1
ATOM 1641 N N . ASN A 1 200 ? 5.774 9.308 12.951 1.00 89.94 200 ASN A N 1
ATOM 1642 C CA . ASN A 1 200 ? 5.385 9.740 14.292 1.00 89.94 200 ASN A CA 1
ATOM 1643 C C . ASN A 1 200 ? 4.118 9.032 14.794 1.00 89.94 200 ASN A C 1
ATOM 1645 O O . ASN A 1 200 ? 4.034 8.682 15.973 1.00 89.94 200 ASN A O 1
ATOM 1649 N N . LEU A 1 201 ? 3.167 8.728 13.906 1.00 87.44 201 LEU A N 1
ATOM 1650 C CA . LEU A 1 201 ? 1.991 7.930 14.257 1.00 87.44 201 LEU A CA 1
ATOM 1651 C C . LEU A 1 201 ? 2.365 6.501 14.660 1.00 87.44 201 LEU A C 1
ATOM 1653 O O . LEU A 1 201 ? 1.907 6.039 15.708 1.00 87.44 201 LEU A O 1
ATOM 1657 N N . LEU A 1 202 ? 3.235 5.829 13.905 1.00 88.81 202 LEU A N 1
ATOM 1658 C CA . LEU A 1 202 ? 3.716 4.493 14.273 1.00 88.81 202 LEU A CA 1
ATOM 1659 C C . LEU A 1 202 ? 4.478 4.515 15.609 1.00 88.81 202 LEU A C 1
ATOM 1661 O O . LEU A 1 202 ? 4.257 3.655 16.462 1.00 88.81 202 LEU A O 1
ATOM 1665 N N . ASN A 1 203 ? 5.308 5.537 15.837 1.00 88.75 203 ASN A N 1
ATOM 1666 C CA . ASN A 1 203 ? 6.042 5.715 17.095 1.00 88.75 203 ASN A CA 1
ATOM 1667 C C . ASN A 1 203 ? 5.121 5.990 18.294 1.00 88.75 203 ASN A C 1
ATOM 1669 O O . ASN A 1 203 ? 5.441 5.603 19.416 1.00 88.75 203 ASN A O 1
ATOM 1673 N N . SER A 1 204 ? 3.951 6.597 18.068 1.00 84.31 204 SER A N 1
ATOM 1674 C CA . SER A 1 204 ? 2.933 6.818 19.106 1.00 84.31 204 SER A CA 1
ATOM 1675 C C . SER A 1 204 ? 2.144 5.556 19.500 1.00 84.31 204 SER A C 1
ATOM 1677 O O . SER A 1 204 ? 1.256 5.624 20.349 1.00 84.31 204 SER A O 1
ATOM 1679 N N . GLY A 1 205 ? 2.459 4.400 18.901 1.00 81.12 205 GLY A N 1
ATOM 1680 C CA . GLY A 1 205 ? 1.820 3.119 19.206 1.00 81.12 205 GLY A CA 1
ATOM 1681 C C . GLY A 1 205 ? 0.564 2.821 18.384 1.00 81.12 205 GLY A C 1
ATOM 1682 O O . GLY A 1 205 ? -0.178 1.901 18.728 1.00 81.12 205 GLY A O 1
ATOM 1683 N N . ILE A 1 206 ? 0.306 3.573 17.307 1.00 80.69 206 ILE A N 1
ATOM 1684 C CA . ILE A 1 206 ? -0.771 3.255 16.361 1.00 80.69 206 ILE A CA 1
ATOM 1685 C C . ILE A 1 206 ? -0.368 2.032 15.527 1.00 80.69 206 ILE A C 1
ATOM 1687 O O . ILE A 1 206 ? 0.751 1.959 15.018 1.00 80.69 206 ILE A O 1
ATOM 1691 N N . GLN A 1 207 ? -1.283 1.068 15.376 1.00 83.81 207 GLN A N 1
ATOM 1692 C CA . GLN A 1 207 ? -1.006 -0.163 14.639 1.00 83.81 207 GLN A CA 1
ATOM 1693 C C . GLN A 1 207 ? -0.847 0.114 13.142 1.00 83.81 207 GLN A C 1
ATOM 1695 O O . GLN A 1 207 ? -1.750 0.664 12.521 1.00 83.81 207 GLN A O 1
ATOM 1700 N N . CYS A 1 208 ? 0.261 -0.349 12.556 1.00 88.62 208 CYS A N 1
ATOM 1701 C CA . CYS A 1 208 ? 0.573 -0.205 11.133 1.00 88.62 208 CYS A CA 1
ATOM 1702 C C . CYS A 1 208 ? -0.568 -0.714 10.212 1.00 88.62 208 CYS A C 1
ATOM 1704 O O . CYS A 1 208 ? -1.141 -1.774 10.491 1.00 88.62 208 CYS A O 1
ATOM 1706 N N . PRO A 1 209 ? -0.898 -0.009 9.106 1.00 87.81 209 PRO A N 1
ATOM 1707 C CA . PRO A 1 209 ? -1.917 -0.456 8.158 1.00 87.81 209 PRO A CA 1
ATOM 1708 C C . PRO A 1 209 ? -1.530 -1.767 7.469 1.00 87.81 209 PRO A C 1
ATOM 1710 O O . PRO A 1 209 ? -0.352 -2.045 7.237 1.00 87.81 209 PRO A O 1
ATOM 1713 N N . VAL A 1 210 ? -2.534 -2.539 7.042 1.00 89.56 210 VAL A N 1
ATOM 1714 C CA . VAL A 1 210 ? -2.317 -3.782 6.280 1.00 89.56 210 VAL A CA 1
ATOM 1715 C C . VAL A 1 210 ? -1.776 -3.503 4.878 1.00 89.56 210 VAL A C 1
ATOM 1717 O O . VAL A 1 210 ? -0.970 -4.290 4.392 1.00 89.56 210 VAL A O 1
ATOM 1720 N N . ASN A 1 211 ? -2.202 -2.414 4.228 1.00 91.31 211 ASN A N 1
ATOM 1721 C CA . ASN A 1 211 ? -1.705 -2.005 2.915 1.00 91.31 211 ASN A CA 1
ATOM 1722 C C . ASN A 1 211 ? -1.197 -0.563 2.981 1.00 91.31 211 ASN A C 1
ATOM 1724 O O . ASN A 1 211 ? -1.942 0.351 3.340 1.00 91.31 211 ASN A O 1
ATOM 1728 N N . VAL A 1 212 ? 0.063 -0.367 2.609 1.00 95.06 212 VAL A N 1
ATOM 1729 C CA . VAL A 1 212 ? 0.729 0.935 2.576 1.00 95.06 212 VAL A CA 1
ATOM 1730 C C . VAL A 1 212 ? 1.292 1.153 1.183 1.00 95.06 212 VAL A C 1
ATOM 1732 O O . VAL A 1 212 ? 1.962 0.280 0.628 1.00 95.06 212 VAL A O 1
ATOM 1735 N N . LYS A 1 213 ? 1.058 2.332 0.618 1.00 96.00 213 LYS A N 1
ATOM 1736 C CA . LYS A 1 213 ? 1.671 2.752 -0.635 1.00 96.00 213 LYS A CA 1
ATOM 1737 C C . LYS A 1 213 ? 2.467 4.019 -0.402 1.00 96.00 213 LYS A C 1
ATOM 1739 O O . LYS A 1 213 ? 1.915 5.023 0.015 1.00 96.00 213 LYS A O 1
ATOM 1744 N N . ILE A 1 214 ? 3.751 3.973 -0.711 1.00 96.31 214 ILE A N 1
ATOM 1745 C CA . ILE A 1 214 ? 4.671 5.096 -0.584 1.00 96.31 214 ILE A CA 1
ATOM 1746 C C . ILE A 1 214 ? 5.011 5.589 -1.985 1.00 96.31 214 ILE A C 1
ATOM 1748 O O . ILE A 1 214 ? 5.489 4.818 -2.818 1.00 96.31 214 ILE A O 1
ATOM 1752 N N . GLU A 1 215 ? 4.753 6.868 -2.247 1.00 94.75 215 GLU A N 1
ATOM 1753 C CA . GLU A 1 215 ? 5.089 7.525 -3.508 1.00 94.75 215 GLU A CA 1
ATOM 1754 C C . GLU A 1 215 ? 6.074 8.679 -3.279 1.00 94.75 215 GLU A C 1
ATOM 1756 O O . GLU A 1 215 ? 5.723 9.717 -2.712 1.00 94.75 215 GLU A O 1
ATOM 1761 N N . ILE A 1 216 ? 7.293 8.501 -3.790 1.00 93.31 216 ILE A N 1
ATOM 1762 C CA . ILE A 1 216 ? 8.370 9.492 -3.797 1.00 93.31 216 ILE A CA 1
ATOM 1763 C C . ILE A 1 216 ? 8.446 10.097 -5.189 1.00 93.31 216 ILE A C 1
ATOM 1765 O O . ILE A 1 216 ? 8.622 9.390 -6.190 1.00 93.31 216 ILE A O 1
ATOM 1769 N N . LYS A 1 217 ? 8.259 11.413 -5.265 1.00 90.56 217 LYS A N 1
ATOM 1770 C CA . LYS A 1 217 ? 8.311 12.148 -6.534 1.00 90.56 217 LYS A CA 1
ATOM 1771 C C . LYS A 1 217 ? 9.637 12.862 -6.714 1.00 90.56 217 LYS A C 1
ATOM 1773 O O . LYS A 1 217 ? 10.035 13.041 -7.861 1.00 90.56 217 LYS A O 1
ATOM 1778 N N . GLY A 1 218 ? 10.267 13.276 -5.616 1.00 88.00 218 GLY A N 1
ATOM 1779 C CA . GLY A 1 218 ? 11.575 13.906 -5.608 1.00 88.00 218 GLY A CA 1
ATOM 1780 C C . GLY A 1 218 ? 12.732 12.917 -5.721 1.00 88.00 218 GLY A C 1
ATOM 1781 O O . GLY A 1 218 ? 12.565 11.732 -6.017 1.00 88.00 218 GLY A O 1
ATOM 1782 N N . ASP A 1 219 ? 13.928 13.453 -5.503 1.00 88.12 219 ASP A N 1
ATOM 1783 C CA . ASP A 1 219 ? 15.139 12.666 -5.304 1.00 88.12 219 ASP A CA 1
ATOM 1784 C C . ASP A 1 219 ? 15.027 11.903 -3.970 1.00 88.12 219 ASP A C 1
ATOM 1786 O O . ASP A 1 219 ? 14.778 12.544 -2.949 1.00 88.12 219 ASP A O 1
ATOM 1790 N N . PRO A 1 220 ? 15.175 10.567 -3.946 1.00 87.69 220 PRO A N 1
ATOM 1791 C CA . PRO A 1 220 ? 15.079 9.793 -2.709 1.00 87.69 220 PRO A CA 1
ATOM 1792 C C . PRO A 1 220 ? 16.297 9.948 -1.783 1.00 87.69 220 PRO A C 1
ATOM 1794 O O . PRO A 1 220 ? 16.162 9.699 -0.591 1.00 87.69 220 PRO A O 1
ATOM 1797 N N . ARG A 1 221 ? 17.465 10.384 -2.282 1.00 87.00 221 ARG A N 1
ATOM 1798 C CA . ARG A 1 221 ? 18.714 10.500 -1.497 1.00 87.00 221 ARG A CA 1
ATOM 1799 C C . ARG A 1 221 ? 18.596 11.353 -0.223 1.00 87.00 221 ARG A C 1
ATOM 1801 O O . ARG A 1 221 ? 19.123 10.940 0.803 1.00 87.00 221 ARG A O 1
ATOM 1808 N N . PRO A 1 222 ? 17.951 12.537 -0.238 1.00 85.81 222 PRO A N 1
ATOM 1809 C CA . PRO A 1 222 ? 17.768 13.332 0.977 1.00 85.81 222 PRO A CA 1
ATOM 1810 C C . PRO A 1 222 ? 16.648 12.824 1.903 1.00 85.81 222 PRO A C 1
ATOM 1812 O O . PRO A 1 222 ? 16.450 13.409 2.965 1.00 85.81 222 PRO A O 1
ATOM 1815 N N . CYS A 1 223 ? 15.890 11.789 1.527 1.00 85.00 223 CYS A N 1
ATOM 1816 C CA . CYS A 1 223 ? 14.676 11.386 2.236 1.00 85.00 223 CYS A CA 1
ATOM 1817 C C . CYS A 1 223 ? 14.969 10.380 3.361 1.00 85.00 223 CYS A C 1
ATOM 1819 O O . CYS A 1 223 ? 14.593 9.213 3.286 1.00 85.00 223 CYS A O 1
ATOM 1821 N N . SER A 1 224 ? 15.622 10.839 4.429 1.00 86.50 224 SER A N 1
ATOM 1822 C CA . SER A 1 224 ? 15.959 9.994 5.591 1.00 86.50 224 SER A CA 1
ATOM 1823 C C . SER A 1 224 ? 14.738 9.341 6.259 1.00 86.50 224 SER A C 1
ATOM 1825 O O . SER A 1 224 ? 14.807 8.236 6.796 1.00 86.50 224 SER A O 1
ATOM 1827 N N . GLU A 1 225 ? 13.581 9.997 6.182 1.00 89.81 225 GLU A N 1
ATOM 1828 C CA . GLU A 1 225 ? 12.315 9.509 6.716 1.00 89.81 225 GLU A CA 1
ATOM 1829 C C . GLU A 1 225 ? 11.828 8.261 5.976 1.00 89.81 225 GLU A C 1
ATOM 1831 O O . GLU A 1 225 ? 11.147 7.424 6.571 1.00 89.81 225 GLU A O 1
ATOM 1836 N N . LEU A 1 226 ? 12.173 8.123 4.690 1.00 91.75 226 LEU A N 1
ATOM 1837 C CA . LEU A 1 226 ? 11.854 6.940 3.902 1.00 91.75 226 LEU A CA 1
ATOM 1838 C C . LEU A 1 226 ? 12.617 5.723 4.417 1.00 91.75 226 LEU A C 1
ATOM 1840 O O . LEU A 1 226 ? 11.991 4.690 4.653 1.00 91.75 226 LEU A O 1
ATOM 1844 N N . ASP A 1 227 ? 13.923 5.855 4.648 1.00 90.12 227 ASP A N 1
ATOM 1845 C CA . ASP A 1 227 ? 14.769 4.765 5.143 1.00 90.12 227 ASP A CA 1
ATOM 1846 C C . ASP A 1 227 ? 14.265 4.246 6.491 1.00 90.12 227 ASP A C 1
ATOM 1848 O O . ASP A 1 227 ? 14.000 3.052 6.665 1.00 90.12 227 ASP A O 1
ATOM 1852 N N . GLU A 1 228 ? 14.053 5.158 7.443 1.00 91.06 228 GLU A N 1
ATOM 1853 C CA . GLU A 1 228 ? 13.537 4.819 8.769 1.00 91.06 228 GLU A CA 1
ATOM 1854 C C . GLU A 1 228 ? 12.166 4.142 8.685 1.00 91.06 228 GLU A C 1
ATOM 1856 O O . GLU A 1 228 ? 11.907 3.140 9.368 1.00 91.06 228 GLU A O 1
ATOM 1861 N N . LEU A 1 229 ? 11.286 4.664 7.827 1.00 92.88 229 LEU A N 1
ATOM 1862 C CA . LEU A 1 229 ? 9.952 4.118 7.655 1.00 92.88 229 LEU A CA 1
ATOM 1863 C C . LEU A 1 229 ? 9.993 2.718 7.041 1.00 92.88 229 LEU A C 1
ATOM 1865 O O . LEU A 1 229 ? 9.323 1.819 7.543 1.00 92.88 229 LEU A O 1
ATOM 1869 N N . VAL A 1 230 ? 10.777 2.503 5.988 1.00 92.44 230 VAL A N 1
ATOM 1870 C CA . VAL A 1 230 ? 10.918 1.202 5.320 1.00 92.44 230 VAL A CA 1
ATOM 1871 C C . VAL A 1 230 ? 11.501 0.169 6.286 1.00 92.44 230 VAL A C 1
ATOM 1873 O O . VAL A 1 230 ? 10.969 -0.940 6.377 1.00 92.44 230 VAL A O 1
ATOM 1876 N N . ILE A 1 231 ? 12.515 0.534 7.079 1.00 91.62 231 ILE A N 1
ATOM 1877 C CA . ILE A 1 231 ? 13.065 -0.331 8.135 1.00 91.62 231 ILE A CA 1
ATOM 1878 C C . ILE A 1 231 ? 11.980 -0.715 9.143 1.00 91.62 231 ILE A C 1
ATOM 1880 O O . ILE A 1 231 ? 11.881 -1.882 9.541 1.00 91.62 231 ILE A O 1
ATOM 1884 N N . ARG A 1 232 ? 11.147 0.245 9.564 1.00 91.94 232 ARG A N 1
ATOM 1885 C CA . ARG A 1 232 ? 10.044 -0.032 10.486 1.00 91.94 232 ARG A CA 1
ATOM 1886 C C . ARG A 1 232 ? 9.005 -0.952 9.854 1.00 91.94 232 ARG A C 1
ATOM 1888 O O . ARG A 1 232 ? 8.643 -1.950 10.473 1.00 91.94 232 ARG A O 1
ATOM 1895 N N . LEU A 1 23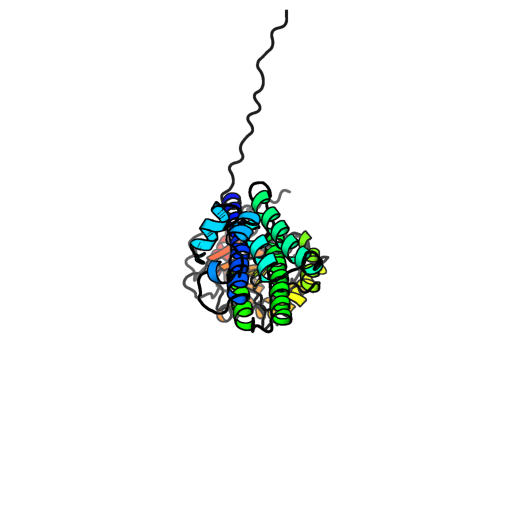3 ? 8.555 -0.649 8.637 1.00 92.69 233 LEU A N 1
ATOM 1896 C CA . LEU A 1 233 ? 7.566 -1.441 7.903 1.00 92.69 233 LEU A CA 1
ATOM 1897 C C . LEU A 1 233 ? 8.058 -2.866 7.645 1.00 92.69 233 LEU A C 1
ATOM 1899 O O . LEU A 1 233 ? 7.262 -3.796 7.716 1.00 92.69 233 LEU A O 1
ATOM 1903 N N . GLY A 1 234 ? 9.363 -3.063 7.439 1.00 91.25 234 GLY A N 1
ATOM 1904 C CA . GLY A 1 234 ? 9.989 -4.382 7.329 1.00 91.25 234 GLY A CA 1
ATOM 1905 C C . GLY A 1 234 ? 9.793 -5.277 8.562 1.00 91.25 234 GLY A C 1
ATOM 1906 O O . GLY A 1 234 ? 9.992 -6.485 8.475 1.00 91.25 234 GLY A O 1
ATOM 1907 N N . ARG A 1 235 ? 9.363 -4.736 9.707 1.00 91.38 235 ARG A N 1
ATOM 1908 C CA . ARG A 1 235 ? 9.057 -5.503 10.930 1.00 91.38 235 ARG A CA 1
ATOM 1909 C C . ARG A 1 235 ? 7.561 -5.742 11.134 1.00 91.38 235 ARG A C 1
ATOM 1911 O O . ARG A 1 235 ? 7.183 -6.519 12.006 1.00 91.38 235 ARG A O 1
ATOM 1918 N N . GLU A 1 236 ? 6.713 -5.113 10.330 1.00 91.00 236 GLU A N 1
ATOM 1919 C CA . GLU A 1 236 ? 5.259 -5.146 10.472 1.00 91.00 236 GLU A CA 1
ATOM 1920 C C . GLU A 1 236 ? 4.629 -6.170 9.518 1.00 91.00 236 GLU A C 1
ATOM 1922 O O . GLU A 1 236 ? 5.136 -6.445 8.430 1.00 91.00 236 GLU A O 1
ATOM 1927 N N . SER A 1 237 ? 3.482 -6.737 9.898 1.00 91.25 237 SER A N 1
ATOM 1928 C CA . SER A 1 237 ? 2.699 -7.610 9.010 1.00 91.25 237 SER A CA 1
ATOM 1929 C C . SER A 1 237 ? 1.892 -6.774 8.007 1.00 91.25 237 SER A C 1
ATOM 1931 O O . SER A 1 237 ? 0.667 -6.677 8.111 1.00 91.25 237 SER A O 1
ATOM 1933 N N . THR A 1 238 ? 2.579 -6.170 7.039 1.00 92.50 238 THR A N 1
ATOM 1934 C CA . THR A 1 238 ? 2.002 -5.220 6.075 1.00 92.50 238 THR A CA 1
ATOM 1935 C C . THR A 1 238 ? 2.342 -5.571 4.621 1.00 92.50 238 THR A C 1
ATOM 1937 O O . THR A 1 238 ? 3.246 -6.357 4.332 1.00 92.50 238 THR A O 1
ATOM 1940 N N . ARG A 1 239 ? 1.579 -5.025 3.676 1.00 95.50 239 ARG A N 1
ATOM 1941 C CA . ARG A 1 239 ? 1.808 -5.093 2.230 1.00 95.50 239 ARG A CA 1
ATOM 1942 C C . ARG A 1 239 ? 2.232 -3.711 1.756 1.00 95.50 239 ARG A C 1
ATOM 1944 O O . ARG A 1 239 ? 1.464 -2.762 1.879 1.00 95.50 239 ARG A O 1
ATOM 1951 N N . VAL A 1 240 ? 3.425 -3.613 1.182 1.00 96.81 240 VAL A N 1
ATOM 1952 C CA . VAL A 1 240 ? 4.016 -2.342 0.754 1.00 96.81 240 VAL A CA 1
ATOM 1953 C C . VAL A 1 240 ? 4.032 -2.235 -0.764 1.00 96.81 240 VAL A C 1
ATOM 1955 O O . VAL A 1 240 ? 4.477 -3.143 -1.473 1.00 96.81 240 VAL A O 1
ATOM 1958 N N . LYS A 1 241 ? 3.567 -1.092 -1.258 1.00 97.00 241 LYS A N 1
ATOM 1959 C CA . LYS A 1 241 ? 3.803 -0.604 -2.615 1.00 97.00 241 LYS A CA 1
ATOM 1960 C C . LYS A 1 241 ? 4.800 0.549 -2.524 1.00 97.00 241 LYS A C 1
ATOM 1962 O O . LYS A 1 241 ? 4.485 1.558 -1.905 1.00 97.00 241 LYS A O 1
ATOM 1967 N N . LEU A 1 242 ? 5.977 0.421 -3.122 1.00 96.81 242 LEU A N 1
ATOM 1968 C CA . LEU A 1 242 ? 7.012 1.456 -3.095 1.00 96.81 242 LEU A CA 1
ATOM 1969 C C . LEU A 1 242 ? 7.231 2.002 -4.505 1.00 96.81 242 LEU A C 1
ATOM 1971 O O . LEU A 1 242 ? 7.601 1.257 -5.413 1.00 96.81 242 LEU A O 1
ATOM 1975 N N . LEU A 1 243 ? 6.974 3.295 -4.692 1.00 95.31 243 LEU A N 1
ATOM 1976 C CA . LEU A 1 243 ? 7.051 3.973 -5.980 1.00 95.31 243 LEU A CA 1
ATOM 1977 C C . LEU A 1 243 ? 8.035 5.144 -5.903 1.00 95.31 243 LEU A C 1
ATOM 1979 O O . LEU A 1 243 ? 7.692 6.207 -5.393 1.00 95.31 243 LEU A O 1
ATOM 1983 N N . ILE A 1 244 ? 9.235 4.965 -6.449 1.00 93.38 244 ILE A N 1
ATOM 1984 C CA . ILE A 1 244 ? 10.273 5.997 -6.534 1.00 93.38 244 ILE A CA 1
ATOM 1985 C C . ILE A 1 244 ? 10.286 6.532 -7.969 1.00 93.38 244 ILE A C 1
ATOM 1987 O O . ILE A 1 244 ? 10.973 6.021 -8.854 1.00 93.38 244 ILE A O 1
ATOM 1991 N N . ASN A 1 245 ? 9.439 7.529 -8.233 1.00 89.88 245 ASN A N 1
ATOM 1992 C CA . ASN A 1 245 ? 9.132 7.959 -9.597 1.00 89.88 245 ASN A CA 1
ATOM 1993 C C . ASN A 1 245 ? 10.294 8.699 -10.271 1.00 89.88 245 ASN A C 1
ATOM 1995 O O . ASN A 1 245 ? 10.500 8.476 -11.462 1.00 89.88 245 ASN A O 1
ATOM 1999 N N . LYS A 1 246 ? 11.042 9.555 -9.552 1.00 86.44 246 LYS A N 1
ATOM 2000 C CA . LYS A 1 246 ? 12.147 10.318 -10.164 1.00 86.44 246 LYS A CA 1
ATOM 2001 C C . LYS A 1 246 ? 13.191 9.374 -10.747 1.00 86.44 246 LYS A C 1
ATOM 2003 O O . LYS A 1 246 ? 13.519 9.476 -11.914 1.00 86.44 246 LYS A O 1
ATOM 2008 N N . VAL A 1 247 ? 13.598 8.365 -9.984 1.00 83.75 247 VAL A N 1
ATOM 2009 C CA . VAL A 1 247 ? 14.565 7.347 -10.423 1.00 83.75 247 VAL A CA 1
ATOM 2010 C C . VAL A 1 247 ? 14.058 6.530 -11.627 1.00 83.75 247 VAL A C 1
ATOM 2012 O O . VAL A 1 247 ? 14.843 6.123 -12.483 1.00 83.75 247 VAL A O 1
ATOM 2015 N N . TYR A 1 248 ? 12.743 6.305 -11.716 1.00 82.94 248 TYR A N 1
ATOM 2016 C CA . TYR A 1 248 ? 12.130 5.571 -12.827 1.00 82.94 248 TYR A CA 1
ATOM 2017 C C . TYR A 1 248 ? 12.035 6.386 -14.130 1.00 82.94 248 TYR A C 1
ATOM 2019 O O . TYR A 1 248 ? 12.202 5.804 -15.196 1.00 82.94 248 TYR A O 1
ATOM 2027 N N . PHE A 1 249 ? 11.757 7.695 -14.064 1.00 79.88 249 PHE A N 1
ATOM 2028 C CA . PHE A 1 249 ? 11.500 8.533 -15.250 1.00 79.88 249 PHE A CA 1
ATOM 2029 C C . PHE A 1 249 ? 12.628 9.509 -15.619 1.00 79.88 249 PHE A C 1
ATOM 2031 O O . PHE A 1 249 ? 12.743 9.877 -16.785 1.00 79.88 249 PHE A O 1
ATOM 2038 N N . ASP A 1 250 ? 13.412 9.983 -14.651 1.00 75.81 250 ASP A N 1
ATOM 2039 C CA . ASP A 1 250 ? 14.426 11.023 -14.847 1.00 75.81 250 ASP A CA 1
ATOM 2040 C C . ASP A 1 250 ? 15.772 10.389 -15.201 1.00 75.81 250 ASP A C 1
ATOM 2042 O O . ASP A 1 250 ? 16.444 9.765 -14.369 1.00 75.81 250 ASP A O 1
ATOM 2046 N N . VAL A 1 251 ? 16.140 10.512 -16.475 1.00 64.56 251 VAL A N 1
ATOM 2047 C CA . VAL A 1 251 ? 17.326 9.851 -17.012 1.00 64.56 251 VAL A CA 1
ATOM 2048 C C . VAL A 1 251 ? 18.607 10.591 -16.639 1.00 64.56 251 VAL A C 1
ATOM 2050 O O . VAL A 1 251 ? 19.612 9.937 -16.406 1.00 64.56 251 VAL A O 1
ATOM 2053 N N . SER A 1 252 ? 18.570 11.915 -16.483 1.00 67.81 252 SER A N 1
ATOM 2054 C CA . SER A 1 252 ? 19.782 12.743 -16.471 1.00 67.81 252 SER A CA 1
ATOM 2055 C C . SER A 1 252 ? 20.505 12.846 -15.129 1.00 67.81 252 SER A C 1
ATOM 2057 O O . SER A 1 252 ? 21.722 12.983 -15.111 1.00 67.81 252 SER A O 1
ATOM 2059 N N . GLU A 1 253 ? 19.796 12.807 -13.997 1.00 62.56 253 GLU A N 1
ATOM 2060 C CA . GLU A 1 253 ? 20.412 13.125 -12.691 1.00 62.56 253 GLU A CA 1
ATOM 2061 C C . GLU A 1 253 ? 20.688 11.899 -11.802 1.00 62.56 253 GLU A C 1
ATOM 2063 O O . GLU A 1 253 ? 21.438 11.990 -10.827 1.00 62.56 253 GLU A O 1
ATOM 2068 N N . LEU A 1 254 ? 20.059 10.757 -12.103 1.00 64.62 254 LEU A N 1
ATOM 2069 C CA . LEU A 1 254 ? 19.995 9.580 -11.220 1.00 64.62 254 LEU A CA 1
ATOM 2070 C C . LEU A 1 254 ? 20.230 8.256 -11.962 1.00 64.62 254 LEU A C 1
ATOM 2072 O O . LEU A 1 254 ? 19.833 7.193 -11.492 1.00 64.62 254 LEU A O 1
ATOM 2076 N N . GLU A 1 255 ? 20.887 8.297 -13.118 1.00 66.31 255 GLU A N 1
ATOM 2077 C CA . GLU A 1 255 ? 21.075 7.137 -13.999 1.00 66.31 255 GLU A CA 1
ATOM 2078 C C . GLU A 1 255 ? 21.788 5.942 -13.345 1.00 66.31 255 GLU A C 1
ATOM 2080 O O . GLU A 1 255 ? 21.500 4.782 -13.656 1.00 66.31 255 GLU A O 1
ATOM 2085 N N . SER A 1 256 ? 22.718 6.211 -12.431 1.00 70.62 256 SER A N 1
ATOM 2086 C CA . SER A 1 256 ? 23.457 5.196 -11.672 1.00 70.62 256 SER A CA 1
ATOM 2087 C C . SER A 1 256 ? 22.849 4.906 -10.303 1.00 70.62 256 SER A C 1
ATOM 2089 O O . SER A 1 256 ? 23.368 4.062 -9.572 1.00 70.62 256 SER A O 1
ATOM 2091 N N . TYR A 1 257 ? 21.769 5.597 -9.935 1.00 82.25 257 TYR A N 1
ATOM 2092 C CA . TYR A 1 257 ? 21.198 5.470 -8.608 1.00 82.25 257 TYR A CA 1
ATOM 2093 C C . TYR A 1 257 ? 20.465 4.133 -8.465 1.00 82.25 257 TYR A C 1
ATOM 2095 O O . TYR A 1 257 ? 19.434 3.889 -9.101 1.00 82.25 257 TYR A O 1
ATOM 2103 N N . ASP A 1 258 ? 21.019 3.266 -7.620 1.00 83.88 258 ASP A N 1
ATOM 2104 C CA . ASP A 1 258 ? 20.422 2.001 -7.207 1.00 83.88 258 ASP A CA 1
ATOM 2105 C C . ASP A 1 258 ? 19.560 2.251 -5.968 1.00 83.88 258 ASP A C 1
ATOM 2107 O O . ASP A 1 258 ? 20.070 2.645 -4.922 1.00 83.88 258 ASP A O 1
ATOM 2111 N N . SER A 1 259 ? 18.256 1.975 -6.050 1.00 86.69 259 SER A N 1
ATOM 2112 C CA . SER A 1 259 ? 17.336 2.175 -4.914 1.00 86.69 259 SER A CA 1
ATOM 2113 C C . SER A 1 259 ? 17.502 1.124 -3.807 1.00 86.69 259 SER A C 1
ATOM 2115 O O . SER A 1 259 ? 16.607 0.951 -2.984 1.00 86.69 259 SER A O 1
ATOM 2117 N N . ARG A 1 260 ? 18.613 0.382 -3.807 1.00 87.88 260 ARG A N 1
ATOM 2118 C CA . ARG A 1 260 ? 18.935 -0.725 -2.905 1.00 87.88 260 ARG A CA 1
ATOM 2119 C C . ARG A 1 260 ? 18.624 -0.425 -1.446 1.00 87.88 260 ARG A C 1
ATOM 2121 O O . ARG A 1 260 ? 17.942 -1.222 -0.807 1.00 87.88 260 ARG A O 1
ATOM 2128 N N . GLU A 1 261 ? 19.119 0.703 -0.946 1.00 83.75 261 GLU A N 1
ATOM 2129 C CA . GLU A 1 261 ? 18.979 1.109 0.458 1.00 83.75 261 GLU A CA 1
ATOM 2130 C C . GLU A 1 261 ? 17.505 1.195 0.890 1.00 83.75 261 GLU A C 1
ATOM 2132 O O . GLU A 1 261 ? 17.138 0.669 1.940 1.00 83.75 261 GLU A O 1
ATOM 2137 N N . HIS A 1 262 ? 16.638 1.679 -0.005 1.00 87.31 262 HIS A N 1
ATOM 2138 C CA . HIS A 1 262 ? 15.199 1.846 0.225 1.00 87.31 262 HIS A CA 1
ATOM 2139 C C . HIS A 1 262 ? 14.390 0.553 0.137 1.00 87.31 262 HIS A C 1
ATOM 2141 O O . HIS A 1 262 ? 13.234 0.531 0.557 1.00 87.31 262 HIS A O 1
ATOM 2147 N N . ILE A 1 263 ? 14.930 -0.516 -0.460 1.00 89.12 263 ILE A N 1
ATOM 2148 C CA . ILE A 1 263 ? 14.177 -1.771 -0.646 1.00 89.12 263 ILE A CA 1
ATOM 2149 C C . ILE A 1 263 ? 14.675 -2.903 0.234 1.00 89.12 263 ILE A C 1
ATOM 2151 O O . ILE A 1 263 ? 13.879 -3.769 0.595 1.00 89.12 263 ILE A O 1
ATOM 2155 N N . LEU A 1 264 ? 15.969 -2.915 0.567 1.00 90.00 264 LEU A N 1
ATOM 2156 C CA . LEU A 1 264 ? 16.617 -4.026 1.258 1.00 90.00 264 LEU A CA 1
ATOM 2157 C C . LEU A 1 264 ? 15.875 -4.438 2.546 1.00 90.00 264 LEU A C 1
ATOM 2159 O O . LEU A 1 264 ? 15.587 -5.629 2.688 1.00 90.00 264 LEU A O 1
ATOM 2163 N N . PRO A 1 265 ? 15.417 -3.508 3.415 1.00 89.50 265 PRO A N 1
ATOM 2164 C CA . PRO A 1 265 ? 14.679 -3.886 4.623 1.00 89.50 265 PRO A CA 1
ATOM 2165 C C . PRO A 1 265 ? 13.334 -4.587 4.356 1.00 89.50 265 PRO A C 1
ATOM 2167 O O . PRO A 1 265 ? 12.810 -5.271 5.235 1.00 89.50 265 PRO A O 1
ATOM 2170 N N . LEU A 1 266 ? 12.754 -4.420 3.162 1.00 91.12 266 LEU A N 1
ATOM 2171 C CA . LEU A 1 266 ? 11.510 -5.084 2.756 1.00 91.12 266 LEU A CA 1
ATOM 2172 C C . LEU A 1 266 ? 11.763 -6.450 2.115 1.00 91.12 266 LEU A C 1
ATOM 2174 O O . LEU A 1 266 ? 10.873 -7.298 2.148 1.00 91.12 266 LEU A O 1
ATOM 2178 N N . LEU A 1 267 ? 12.941 -6.657 1.517 1.00 87.81 267 LEU A N 1
ATOM 2179 C CA . LEU A 1 267 ? 13.316 -7.922 0.882 1.00 87.81 267 LEU A CA 1
ATOM 2180 C C . LEU A 1 267 ? 13.620 -9.010 1.912 1.00 87.81 267 LEU A C 1
ATOM 2182 O O . LEU A 1 267 ? 13.200 -10.151 1.734 1.00 87.81 267 LEU A O 1
ATOM 2186 N N . ASP A 1 268 ? 14.283 -8.635 3.005 1.00 83.12 268 ASP A N 1
ATOM 2187 C CA . ASP A 1 268 ? 14.684 -9.559 4.073 1.00 83.12 268 ASP A CA 1
ATOM 2188 C C . ASP A 1 268 ? 13.552 -9.851 5.076 1.00 83.12 268 ASP A C 1
ATOM 2190 O O . ASP A 1 268 ? 13.717 -10.608 6.037 1.00 83.12 268 ASP A O 1
ATOM 2194 N N . SER A 1 269 ? 12.380 -9.240 4.883 1.00 88.88 269 SER A N 1
ATOM 2195 C CA . SER A 1 269 ? 11.269 -9.368 5.815 1.00 88.88 269 SER A CA 1
ATOM 2196 C C . SER A 1 269 ? 10.471 -10.657 5.617 1.00 88.88 269 SER A C 1
ATOM 2198 O O . SER A 1 269 ? 9.995 -10.974 4.528 1.00 88.88 269 SER A O 1
ATOM 2200 N N . ASN A 1 270 ? 10.221 -11.360 6.724 1.00 85.69 270 ASN A N 1
ATOM 2201 C CA . ASN A 1 270 ? 9.318 -12.515 6.764 1.00 85.69 270 ASN A CA 1
ATOM 2202 C C . ASN A 1 270 ? 7.848 -12.129 7.008 1.00 85.69 270 ASN A C 1
ATOM 2204 O O . ASN A 1 270 ? 6.950 -12.956 6.838 1.00 85.69 270 ASN A O 1
ATOM 2208 N N . THR A 1 271 ? 7.592 -10.895 7.445 1.00 89.31 271 THR A N 1
ATOM 2209 C CA . THR A 1 271 ? 6.260 -10.411 7.843 1.00 89.31 271 THR A CA 1
ATOM 2210 C C . THR A 1 271 ? 5.699 -9.405 6.844 1.00 89.31 271 THR A C 1
ATOM 2212 O O . THR A 1 271 ? 4.517 -9.481 6.493 1.00 89.31 271 THR A O 1
ATOM 2215 N N . CYS A 1 272 ? 6.549 -8.515 6.341 1.00 94.44 272 CYS A N 1
ATOM 2216 C CA . CYS A 1 272 ? 6.216 -7.514 5.346 1.00 94.44 272 CYS A CA 1
ATOM 2217 C C . CYS A 1 272 ? 6.300 -8.097 3.932 1.00 94.44 272 CYS A C 1
ATOM 2219 O O . CYS A 1 272 ? 7.136 -8.941 3.620 1.00 94.44 272 CYS A O 1
ATOM 2221 N N . LYS A 1 273 ? 5.402 -7.660 3.050 1.00 95.62 273 LYS A N 1
ATOM 2222 C CA . LYS A 1 273 ? 5.344 -8.104 1.656 1.00 95.62 273 LYS A CA 1
ATOM 2223 C C . LYS A 1 273 ? 5.471 -6.907 0.732 1.00 95.62 273 LYS A C 1
ATOM 2225 O O . LYS A 1 273 ? 4.520 -6.143 0.597 1.00 95.62 273 LYS A O 1
ATOM 2230 N N . LEU A 1 274 ? 6.591 -6.797 0.025 1.00 96.56 274 LEU A N 1
ATOM 2231 C CA . LEU A 1 274 ? 6.696 -5.905 -1.128 1.00 96.56 274 LEU A CA 1
ATOM 2232 C C . LEU A 1 274 ? 5.845 -6.464 -2.277 1.00 96.56 274 LEU A C 1
ATOM 2234 O O . LEU A 1 274 ? 6.150 -7.520 -2.826 1.00 96.56 274 LEU A O 1
ATOM 2238 N N . VAL A 1 275 ? 4.753 -5.779 -2.613 1.00 96.75 275 VAL A N 1
ATOM 2239 C CA . VAL A 1 275 ? 3.780 -6.238 -3.623 1.00 96.75 275 VAL A CA 1
ATOM 2240 C C . VAL A 1 275 ? 3.853 -5.425 -4.908 1.00 96.75 275 VAL A C 1
ATOM 2242 O O . VAL A 1 275 ? 3.541 -5.939 -5.977 1.00 96.75 275 VAL A O 1
ATOM 2245 N N . TRP A 1 276 ? 4.315 -4.179 -4.840 1.00 96.81 276 TRP A N 1
ATOM 2246 C CA . TRP A 1 276 ? 4.574 -3.364 -6.022 1.00 96.81 276 TRP A CA 1
ATOM 2247 C C . TRP A 1 276 ? 5.848 -2.567 -5.814 1.00 96.81 276 TRP A C 1
ATOM 2249 O O . TRP A 1 276 ? 5.993 -1.885 -4.803 1.00 96.81 276 TRP A O 1
ATOM 2259 N N . TYR A 1 277 ? 6.742 -2.635 -6.789 1.00 96.88 277 TYR A N 1
ATOM 2260 C CA . TYR A 1 277 ? 7.908 -1.776 -6.857 1.00 96.88 277 TYR A CA 1
ATOM 2261 C C . TYR A 1 277 ? 7.928 -0.957 -8.152 1.00 96.88 277 TYR A C 1
ATOM 2263 O O . TYR A 1 277 ? 7.658 -1.497 -9.232 1.00 96.88 277 TYR A O 1
ATOM 2271 N N . ARG A 1 278 ? 8.269 0.333 -8.039 1.00 95.06 278 ARG A N 1
ATOM 2272 C CA . ARG A 1 278 ? 8.674 1.187 -9.159 1.00 95.06 278 ARG A CA 1
ATOM 2273 C C . ARG A 1 278 ? 9.978 1.920 -8.851 1.00 95.06 278 ARG A C 1
ATOM 2275 O O . ARG A 1 278 ? 10.032 2.623 -7.847 1.00 95.06 278 ARG A O 1
ATOM 2282 N N . GLY A 1 279 ? 10.969 1.815 -9.734 1.00 93.56 279 GLY A N 1
ATOM 2283 C CA . GLY A 1 279 ? 12.263 2.489 -9.580 1.00 93.56 279 GLY A CA 1
ATOM 2284 C C . GLY A 1 279 ? 13.360 1.890 -10.464 1.00 93.56 279 GLY A C 1
ATOM 2285 O O . GLY A 1 279 ? 13.066 1.338 -11.526 1.00 93.56 279 GLY A O 1
ATOM 2286 N N . ASN A 1 280 ? 14.611 1.995 -10.018 1.00 91.19 280 ASN A N 1
ATOM 2287 C CA . ASN A 1 280 ? 15.800 1.427 -10.662 1.00 91.19 280 ASN A CA 1
ATOM 2288 C C . ASN A 1 280 ? 16.542 0.524 -9.672 1.00 91.19 280 ASN A C 1
ATOM 2290 O O . ASN A 1 280 ? 16.692 0.893 -8.503 1.00 91.19 280 ASN A O 1
ATOM 2294 N N . LEU A 1 281 ? 17.010 -0.632 -10.146 1.00 92.31 281 LEU A N 1
ATOM 2295 C CA . LEU A 1 281 ? 17.736 -1.615 -9.341 1.00 92.31 281 LEU A CA 1
ATOM 2296 C C . LEU A 1 281 ? 18.942 -2.155 -10.101 1.00 92.31 281 LEU A C 1
ATOM 2298 O O . LEU A 1 281 ? 18.869 -2.417 -11.302 1.00 92.31 281 LEU A O 1
ATOM 2302 N N . SER A 1 282 ? 20.032 -2.402 -9.379 1.00 91.69 282 SER A N 1
ATOM 2303 C CA . SER A 1 282 ? 21.178 -3.147 -9.911 1.00 91.69 282 SER A CA 1
ATOM 2304 C C . SE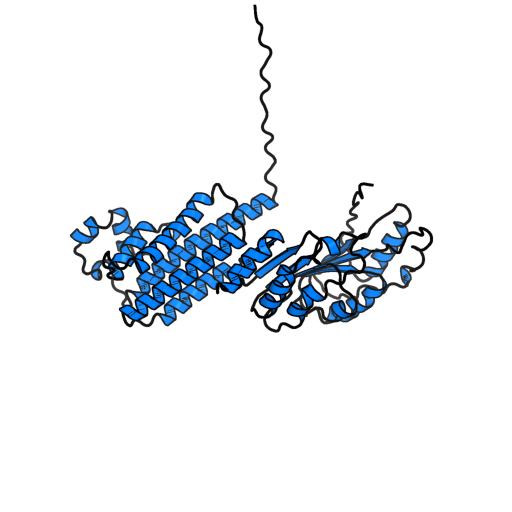R A 1 282 ? 20.856 -4.632 -10.138 1.00 91.69 282 SER A C 1
ATOM 2306 O O . SER A 1 282 ? 19.887 -5.171 -9.601 1.00 91.69 282 SER A O 1
ATOM 2308 N N . ASN A 1 283 ? 21.701 -5.332 -10.904 1.00 91.44 283 ASN A N 1
ATOM 2309 C CA . ASN A 1 283 ? 21.551 -6.775 -11.155 1.00 91.44 283 ASN A CA 1
ATOM 2310 C C . ASN A 1 283 ? 21.529 -7.612 -9.871 1.00 91.44 283 ASN A C 1
ATOM 2312 O O . ASN A 1 283 ? 20.763 -8.570 -9.777 1.00 91.44 283 ASN A O 1
ATOM 2316 N N . GLU A 1 284 ? 22.328 -7.227 -8.875 1.00 92.69 284 GLU A N 1
ATOM 2317 C CA . GLU A 1 284 ? 22.341 -7.869 -7.559 1.00 92.69 284 GLU A CA 1
ATOM 2318 C C . GLU A 1 284 ? 20.967 -7.757 -6.885 1.00 92.69 284 GLU A C 1
ATOM 2320 O O . GLU A 1 284 ? 20.407 -8.760 -6.451 1.00 92.69 284 GLU A O 1
ATOM 2325 N N . MET A 1 285 ? 20.364 -6.566 -6.907 1.00 92.50 285 MET A N 1
ATOM 2326 C CA . MET A 1 285 ? 19.060 -6.326 -6.287 1.00 92.50 285 MET A CA 1
ATOM 2327 C C . MET A 1 285 ? 17.900 -6.946 -7.058 1.00 92.50 285 MET A C 1
ATOM 2329 O O . MET A 1 285 ? 16.975 -7.480 -6.444 1.00 92.50 285 MET A O 1
ATOM 2333 N N . ILE A 1 286 ? 17.963 -6.959 -8.393 1.00 94.38 286 ILE A N 1
ATOM 2334 C CA . ILE A 1 286 ? 17.030 -7.733 -9.222 1.00 94.38 286 ILE A CA 1
ATOM 2335 C C . ILE A 1 286 ? 17.040 -9.194 -8.768 1.00 94.38 286 ILE A C 1
ATOM 2337 O O . ILE A 1 286 ? 15.981 -9.809 -8.638 1.00 94.38 286 ILE A O 1
ATOM 2341 N N . CYS A 1 287 ? 18.221 -9.736 -8.450 1.00 93.00 287 CYS A N 1
ATOM 2342 C CA . CYS A 1 287 ? 18.352 -11.118 -8.017 1.00 93.00 287 CYS A CA 1
ATOM 2343 C C . CYS A 1 287 ? 17.728 -11.434 -6.647 1.00 93.00 287 CYS A C 1
ATOM 2345 O O . CYS A 1 287 ? 17.533 -12.615 -6.337 1.00 93.00 287 CYS A O 1
ATOM 2347 N N . MET A 1 288 ? 17.396 -10.407 -5.867 1.00 93.81 288 MET A N 1
ATOM 2348 C CA . MET A 1 288 ? 16.806 -10.508 -4.533 1.00 93.81 288 MET A CA 1
ATOM 2349 C C . MET A 1 288 ? 15.307 -10.166 -4.508 1.00 93.81 288 MET A C 1
ATOM 2351 O O . MET A 1 288 ? 14.706 -10.151 -3.435 1.00 93.81 288 MET A O 1
ATOM 2355 N N . LEU A 1 289 ? 14.678 -9.896 -5.661 1.00 94.31 289 LEU A N 1
ATOM 2356 C CA . LEU A 1 289 ? 13.252 -9.559 -5.711 1.00 94.31 289 LEU A CA 1
ATOM 2357 C C . LEU A 1 289 ? 12.386 -10.672 -5.088 1.00 94.31 289 LEU A C 1
ATOM 2359 O O . LEU A 1 289 ? 12.585 -11.856 -5.378 1.00 94.31 289 LEU A O 1
ATOM 2363 N N . PRO A 1 290 ? 11.389 -10.325 -4.254 1.00 94.31 290 PRO A N 1
ATOM 2364 C CA . PRO A 1 290 ? 10.725 -11.309 -3.424 1.00 94.31 290 PRO A CA 1
ATOM 2365 C C . PRO A 1 290 ? 9.569 -11.985 -4.186 1.00 94.31 290 PRO A C 1
ATOM 2367 O O . PRO A 1 290 ? 8.882 -11.339 -4.983 1.00 94.31 290 PRO A O 1
ATOM 2370 N N . PRO A 1 291 ? 9.240 -13.260 -3.896 1.00 93.44 291 PRO A N 1
ATOM 2371 C CA . PRO A 1 291 ? 8.116 -13.965 -4.532 1.00 93.44 291 PRO A CA 1
ATOM 2372 C C . PRO A 1 291 ? 6.738 -13.331 -4.284 1.00 93.44 291 PRO A C 1
ATOM 2374 O O . PRO A 1 291 ? 5.761 -13.677 -4.950 1.00 93.44 291 PRO A O 1
ATOM 2377 N N . SER A 1 292 ? 6.637 -12.447 -3.288 1.00 94.44 292 SER A N 1
ATOM 2378 C CA . SER A 1 292 ? 5.440 -11.670 -2.965 1.00 94.44 292 SER A CA 1
ATOM 2379 C C . SER A 1 292 ? 5.122 -10.576 -3.984 1.00 94.44 292 SER A C 1
ATOM 2381 O O . SER A 1 292 ? 3.990 -10.092 -3.966 1.00 94.44 292 SER A O 1
ATOM 2383 N N . LEU A 1 293 ? 6.070 -10.218 -4.856 1.00 95.31 293 LEU A N 1
ATOM 2384 C CA . LEU A 1 293 ? 5.930 -9.136 -5.819 1.00 95.31 293 LEU A CA 1
ATOM 2385 C C . LEU A 1 293 ? 4.850 -9.452 -6.860 1.00 95.31 293 LEU A C 1
ATOM 2387 O O . LEU A 1 293 ? 4.892 -10.469 -7.551 1.00 95.31 293 LEU A O 1
ATOM 2391 N N . GLU A 1 294 ? 3.878 -8.556 -6.965 1.00 94.75 294 GLU A N 1
ATOM 2392 C CA . GLU A 1 294 ? 2.715 -8.653 -7.848 1.00 94.75 294 GLU A CA 1
ATOM 2393 C C . GLU A 1 294 ? 2.880 -7.752 -9.083 1.00 94.75 294 GLU A C 1
ATOM 2395 O O . GLU A 1 294 ? 2.476 -8.122 -10.189 1.00 94.75 294 GLU A O 1
ATOM 2400 N N . GLN A 1 295 ? 3.533 -6.599 -8.912 1.00 94.75 295 GLN A N 1
ATOM 2401 C CA . GLN A 1 295 ? 3.803 -5.627 -9.969 1.00 94.75 295 GLN A CA 1
ATOM 2402 C C . GLN A 1 295 ? 5.252 -5.124 -9.922 1.00 94.75 295 GLN A C 1
ATOM 2404 O O . GLN A 1 295 ? 5.736 -4.705 -8.869 1.00 94.75 295 GLN A O 1
ATOM 2409 N N . LEU A 1 296 ? 5.923 -5.098 -11.074 1.00 95.00 296 LEU A N 1
ATOM 2410 C CA . LEU A 1 296 ? 7.301 -4.616 -11.205 1.00 95.00 296 LEU A CA 1
ATOM 2411 C C . LEU A 1 296 ? 7.396 -3.567 -12.312 1.00 95.00 296 LEU A C 1
ATOM 2413 O O . LEU A 1 296 ? 7.095 -3.854 -13.464 1.00 95.00 296 LEU A O 1
ATOM 2417 N N . TYR A 1 297 ? 7.779 -2.345 -11.954 1.00 94.19 297 TYR A N 1
ATOM 2418 C CA . TYR A 1 297 ? 7.914 -1.215 -12.871 1.00 94.19 297 TYR A CA 1
ATOM 2419 C C . TYR A 1 297 ? 9.348 -0.714 -12.781 1.00 94.19 297 TYR A C 1
ATOM 2421 O O . TYR A 1 297 ? 9.676 0.124 -11.950 1.00 94.19 297 TYR A O 1
ATOM 2429 N N . ILE A 1 298 ? 10.230 -1.276 -13.586 1.00 92.12 298 ILE A N 1
ATOM 2430 C CA . ILE A 1 298 ? 11.665 -1.121 -13.393 1.00 92.12 298 ILE A CA 1
ATOM 2431 C C . ILE A 1 298 ? 12.302 -0.444 -14.597 1.00 92.12 298 ILE A C 1
ATOM 2433 O O . ILE A 1 298 ? 11.953 -0.732 -15.744 1.00 92.12 298 ILE A O 1
ATOM 2437 N N . ARG A 1 299 ? 13.220 0.477 -14.322 1.00 88.44 299 ARG A N 1
ATOM 2438 C CA . ARG A 1 299 ? 14.150 0.995 -15.316 1.00 88.44 299 ARG A CA 1
ATOM 2439 C C . ARG A 1 299 ? 15.269 -0.019 -15.518 1.00 88.44 299 ARG A C 1
ATOM 2441 O O . ARG A 1 299 ? 15.829 -0.498 -14.539 1.00 88.44 299 ARG A O 1
ATOM 2448 N N . VAL A 1 300 ? 15.523 -0.405 -16.764 1.00 87.19 300 VAL A N 1
ATOM 2449 C CA . VAL A 1 300 ? 16.433 -1.510 -17.088 1.00 87.19 300 VAL A CA 1
ATOM 2450 C C . VAL A 1 300 ? 17.353 -1.155 -18.237 1.00 87.19 300 VAL A C 1
ATOM 2452 O O . VAL A 1 300 ? 16.929 -0.579 -19.239 1.00 87.19 300 VAL A O 1
ATOM 2455 N N . ARG A 1 301 ? 18.608 -1.578 -18.109 1.00 83.75 301 ARG A N 1
ATOM 2456 C CA . ARG A 1 301 ? 19.590 -1.587 -19.193 1.00 83.75 301 ARG A CA 1
ATOM 2457 C C . ARG A 1 301 ? 19.601 -2.947 -19.906 1.00 83.75 301 ARG A C 1
ATOM 2459 O O . ARG A 1 301 ? 19.221 -3.959 -19.304 1.00 83.75 301 ARG A O 1
ATOM 2466 N N . PRO A 1 302 ? 20.078 -3.012 -21.164 1.00 83.69 302 PRO A N 1
ATOM 2467 C CA . PRO A 1 302 ? 20.238 -4.258 -21.921 1.00 83.69 302 PRO A CA 1
ATOM 2468 C C . PRO A 1 302 ? 20.862 -5.430 -21.146 1.00 83.69 302 PRO A C 1
ATOM 2470 O O . PRO A 1 302 ? 20.347 -6.547 -21.176 1.00 83.69 302 PRO A O 1
ATOM 2473 N N . ASN A 1 303 ? 21.932 -5.172 -20.392 1.00 85.06 303 ASN A N 1
ATOM 2474 C CA . ASN A 1 303 ? 22.662 -6.184 -19.622 1.00 85.06 303 ASN A CA 1
ATOM 2475 C C . ASN A 1 303 ? 21.911 -6.706 -18.377 1.00 85.06 303 ASN A C 1
ATOM 2477 O O . ASN A 1 303 ? 22.395 -7.623 -17.717 1.00 85.06 303 ASN A O 1
ATOM 2481 N N . GLN A 1 304 ? 20.746 -6.148 -18.038 1.00 89.88 304 GLN A N 1
ATOM 2482 C CA . GLN A 1 304 ? 19.947 -6.555 -16.875 1.00 89.88 304 GLN A CA 1
ATOM 2483 C C . GLN A 1 304 ? 18.810 -7.518 -17.236 1.00 89.88 304 GLN A C 1
ATOM 2485 O O . GLN A 1 304 ? 18.200 -8.127 -16.353 1.00 89.88 304 GLN A O 1
ATOM 2490 N N . ILE A 1 305 ? 18.520 -7.690 -18.531 1.00 90.19 305 ILE A N 1
ATOM 2491 C CA . ILE A 1 305 ? 17.428 -8.553 -19.000 1.00 90.19 305 ILE A CA 1
ATOM 2492 C C . ILE A 1 305 ? 17.678 -10.018 -18.616 1.00 90.19 305 ILE A C 1
ATOM 2494 O O . ILE A 1 305 ? 16.749 -10.721 -18.220 1.00 90.19 305 ILE A O 1
ATOM 2498 N N . GLU A 1 306 ? 18.931 -10.477 -18.652 1.00 92.00 306 GLU A N 1
ATOM 2499 C CA . GLU A 1 306 ? 19.282 -11.830 -18.208 1.00 92.00 306 GLU A CA 1
ATOM 2500 C C . GLU A 1 306 ? 19.024 -12.026 -16.706 1.00 92.00 306 GLU A C 1
ATOM 2502 O O . GLU A 1 306 ? 18.417 -13.020 -16.302 1.00 92.00 306 GLU A O 1
ATOM 2507 N N . SER A 1 307 ? 19.398 -11.050 -15.871 1.00 94.25 307 SER A N 1
ATOM 2508 C CA . SER A 1 307 ? 19.104 -11.089 -14.435 1.00 94.25 307 SER A CA 1
ATOM 2509 C C . SER A 1 307 ? 17.599 -11.145 -14.163 1.00 94.25 307 SER A C 1
ATOM 2511 O O . SER A 1 307 ? 17.170 -11.911 -13.300 1.00 94.25 307 SER A O 1
ATOM 2513 N N . LEU A 1 308 ? 16.783 -10.409 -14.926 1.00 93.25 308 LEU A N 1
ATOM 2514 C CA . LEU A 1 308 ? 15.321 -10.488 -14.834 1.00 93.25 308 LEU A CA 1
ATOM 2515 C C . LEU A 1 308 ? 14.781 -11.865 -15.232 1.00 93.25 308 LEU A C 1
ATOM 2517 O O . LEU A 1 308 ? 13.977 -12.443 -14.498 1.00 93.25 308 LEU A O 1
ATOM 2521 N N . ASN A 1 309 ? 15.254 -12.418 -16.350 1.00 93.12 309 ASN A N 1
ATOM 2522 C CA . ASN A 1 309 ? 14.855 -13.747 -16.818 1.00 93.12 309 ASN A CA 1
ATOM 2523 C C . ASN A 1 309 ? 15.133 -14.834 -15.778 1.00 93.12 309 ASN A C 1
ATOM 2525 O O . ASN A 1 309 ? 14.274 -15.675 -15.521 1.00 93.12 309 ASN A O 1
ATOM 2529 N N . ASN A 1 310 ? 16.286 -14.766 -15.114 1.00 94.25 310 ASN A N 1
ATOM 2530 C CA . ASN A 1 310 ? 16.650 -15.700 -14.050 1.00 94.25 310 ASN A CA 1
ATOM 2531 C C . ASN A 1 310 ? 15.739 -15.595 -12.814 1.00 94.25 310 ASN A C 1
ATOM 2533 O O . ASN A 1 310 ? 15.653 -16.535 -12.018 1.00 94.25 310 ASN A O 1
ATOM 2537 N N . GLN A 1 311 ? 15.053 -14.466 -12.638 1.00 93.94 311 GLN A N 1
ATOM 2538 C CA . GLN A 1 311 ? 14.205 -14.201 -11.477 1.00 93.94 311 GLN A CA 1
ATOM 2539 C C . GLN A 1 311 ? 12.726 -14.462 -11.725 1.00 93.94 311 GLN A C 1
ATOM 2541 O O . GLN A 1 311 ? 12.021 -14.884 -10.808 1.00 93.94 311 GLN A O 1
ATOM 2546 N N . PHE A 1 312 ? 12.246 -14.313 -12.956 1.00 91.69 312 PHE A N 1
ATOM 2547 C CA . PHE A 1 312 ? 10.849 -14.567 -13.304 1.00 91.69 312 PHE A CA 1
ATOM 2548 C C . PHE A 1 312 ? 10.274 -15.911 -12.818 1.00 91.69 312 PHE A C 1
ATOM 2550 O O . PHE A 1 312 ? 9.143 -15.899 -12.322 1.00 91.69 312 PHE A O 1
ATOM 2557 N N . PRO A 1 313 ? 11.003 -17.048 -12.851 1.00 91.38 313 PRO A N 1
ATOM 2558 C CA . PRO A 1 313 ? 10.501 -18.304 -12.292 1.00 91.38 313 PRO A CA 1
ATOM 2559 C C . PRO A 1 313 ? 10.190 -18.237 -10.788 1.00 91.38 313 PRO A C 1
ATOM 2561 O O . PRO A 1 313 ? 9.291 -18.931 -10.315 1.00 91.38 313 PRO A O 1
ATOM 2564 N N . LYS A 1 314 ? 10.909 -17.394 -10.035 1.00 92.75 314 LYS A N 1
ATOM 2565 C CA . LYS A 1 314 ? 10.741 -17.210 -8.584 1.00 92.75 314 LYS A CA 1
ATOM 2566 C C . LYS A 1 314 ? 9.650 -16.192 -8.243 1.00 92.75 314 LYS A C 1
ATOM 2568 O O . LYS A 1 314 ? 9.041 -16.275 -7.175 1.00 92.75 314 LYS A O 1
ATOM 2573 N N . LEU A 1 315 ? 9.349 -15.266 -9.155 1.00 92.50 315 LEU A N 1
ATOM 2574 C CA . LEU A 1 315 ? 8.327 -14.226 -8.996 1.00 92.50 315 LEU A CA 1
ATOM 2575 C C . LEU A 1 315 ? 6.912 -14.778 -9.224 1.00 92.50 315 LEU A C 1
ATOM 2577 O O . LEU A 1 315 ? 6.189 -14.418 -10.153 1.00 92.50 315 LEU A O 1
ATOM 2581 N N . THR A 1 316 ? 6.500 -15.686 -8.337 1.00 90.69 316 THR A N 1
ATOM 2582 C CA . THR A 1 316 ? 5.290 -16.500 -8.507 1.00 90.69 316 THR A CA 1
ATOM 2583 C C . THR A 1 316 ? 3.966 -15.740 -8.395 1.00 90.69 316 THR A C 1
ATOM 2585 O O . THR A 1 316 ? 2.913 -16.318 -8.684 1.00 90.69 316 THR A O 1
ATOM 2588 N N . LYS A 1 317 ? 3.979 -14.465 -8.007 1.00 92.00 317 LYS A N 1
ATOM 2589 C CA . LYS A 1 317 ? 2.784 -13.611 -7.942 1.00 92.00 317 LYS A CA 1
ATOM 2590 C C . LYS A 1 317 ? 2.775 -12.485 -8.964 1.00 92.00 317 LYS A C 1
ATOM 2592 O O . LYS A 1 317 ? 1.760 -11.804 -9.071 1.00 92.00 317 LYS A O 1
ATOM 2597 N N . LEU A 1 318 ? 3.849 -12.327 -9.735 1.00 92.00 318 LEU A N 1
ATOM 2598 C CA . LEU A 1 318 ? 3.966 -11.244 -10.697 1.00 92.00 318 LEU A CA 1
ATOM 2599 C C . LEU A 1 318 ? 2.917 -11.416 -11.803 1.00 92.00 318 LEU A C 1
ATOM 2601 O O . LEU A 1 318 ? 2.835 -12.474 -12.437 1.00 92.00 318 LEU A O 1
ATOM 2605 N N . TRP A 1 319 ? 2.109 -10.378 -12.009 1.00 88.69 319 TRP A N 1
ATOM 2606 C CA . TRP A 1 319 ? 1.074 -10.321 -13.047 1.00 88.69 319 TRP A CA 1
ATOM 2607 C C . TRP A 1 319 ? 1.161 -9.056 -13.917 1.00 88.69 319 TRP A C 1
ATOM 2609 O O . TRP A 1 319 ? 0.522 -8.993 -14.966 1.00 88.69 319 TRP A O 1
ATOM 2619 N N . SER A 1 320 ? 1.994 -8.078 -13.545 1.00 89.25 320 SER A N 1
ATOM 2620 C CA . SER A 1 320 ? 2.287 -6.896 -14.367 1.00 89.25 320 SER A CA 1
ATOM 2621 C C . SER A 1 320 ? 3.777 -6.573 -14.354 1.00 89.25 320 SER A C 1
ATOM 2623 O O . SER A 1 320 ? 4.385 -6.478 -13.286 1.00 89.25 320 SER A O 1
ATOM 2625 N N . LEU A 1 321 ? 4.333 -6.326 -15.540 1.00 90.12 321 LEU A N 1
ATOM 2626 C CA . LEU A 1 321 ? 5.698 -5.853 -15.736 1.00 90.12 321 LEU A CA 1
ATOM 2627 C C . LEU A 1 321 ? 5.700 -4.621 -16.639 1.00 90.12 321 LEU A C 1
ATOM 2629 O O . LEU A 1 321 ? 5.183 -4.655 -17.753 1.00 90.12 321 LEU A O 1
ATOM 2633 N N . ALA A 1 322 ? 6.319 -3.546 -16.170 1.00 89.06 322 ALA A N 1
ATOM 2634 C CA . ALA A 1 322 ? 6.656 -2.399 -16.993 1.00 89.06 322 ALA A CA 1
ATOM 2635 C C . ALA A 1 322 ? 8.174 -2.214 -16.999 1.00 89.06 322 ALA A C 1
ATOM 2637 O O . ALA A 1 322 ? 8.783 -2.029 -15.947 1.00 89.06 322 ALA A O 1
ATOM 2638 N N . LEU A 1 323 ? 8.772 -2.259 -18.181 1.00 88.19 323 LEU A N 1
ATOM 2639 C CA . LEU A 1 323 ? 10.184 -1.998 -18.404 1.00 88.19 323 LEU A CA 1
ATOM 2640 C C . LEU A 1 323 ? 10.319 -0.593 -18.976 1.00 88.19 323 LEU A C 1
ATOM 2642 O O . LEU A 1 323 ? 9.752 -0.302 -20.026 1.00 88.19 323 LEU A O 1
ATOM 2646 N N . TYR A 1 324 ? 11.042 0.278 -18.282 1.00 85.88 324 TYR A N 1
ATOM 2647 C CA . TYR A 1 324 ? 11.522 1.526 -18.862 1.00 85.88 324 TYR A CA 1
ATOM 2648 C C . TYR A 1 324 ? 12.945 1.281 -19.340 1.00 85.88 324 TYR A C 1
ATOM 2650 O O . TYR A 1 324 ? 13.849 1.079 -18.533 1.00 85.88 324 TYR A O 1
ATOM 2658 N N . MET A 1 325 ? 13.116 1.165 -20.649 1.00 80.06 325 MET A N 1
ATOM 2659 C CA . MET A 1 325 ? 14.402 0.858 -21.239 1.00 80.06 325 MET A CA 1
ATOM 2660 C C . MET A 1 325 ? 15.119 2.137 -21.602 1.00 80.06 325 MET A C 1
ATOM 2662 O O . MET A 1 325 ? 14.700 2.880 -22.496 1.00 80.06 325 MET A O 1
ATOM 2666 N N . ASP A 1 326 ? 16.233 2.327 -20.918 1.00 69.25 326 ASP A N 1
ATOM 2667 C CA . ASP A 1 326 ? 17.180 3.355 -21.268 1.00 69.25 326 ASP A CA 1
ATOM 2668 C C . ASP A 1 326 ? 18.172 2.797 -22.256 1.00 69.25 326 ASP A C 1
ATOM 2670 O O . ASP A 1 326 ? 18.951 1.890 -21.967 1.00 69.25 326 ASP A O 1
ATOM 2674 N N . PHE A 1 327 ? 18.107 3.367 -23.445 1.00 63.00 327 PHE A N 1
ATOM 2675 C CA . PHE A 1 327 ? 19.075 3.142 -24.506 1.00 63.00 327 PHE A CA 1
ATOM 2676 C C . PHE A 1 327 ? 20.056 4.305 -24.611 1.00 63.00 327 PHE A C 1
ATOM 2678 O O . PHE A 1 327 ? 20.752 4.442 -25.610 1.00 63.00 327 PHE A O 1
ATOM 2685 N N . ILE A 1 328 ? 20.062 5.159 -23.587 1.00 52.75 328 ILE A N 1
ATOM 2686 C CA . ILE A 1 328 ? 20.967 6.284 -23.459 1.00 52.75 328 ILE A CA 1
ATOM 2687 C C . ILE A 1 328 ? 22.263 5.714 -22.898 1.00 52.75 328 ILE A C 1
ATOM 2689 O O . ILE A 1 328 ? 22.342 5.384 -21.725 1.00 52.75 328 ILE A O 1
ATOM 2693 N N . GLU A 1 329 ? 23.255 5.557 -23.762 1.00 46.66 329 GLU A N 1
ATOM 2694 C CA . GLU A 1 329 ? 24.634 5.749 -23.342 1.00 46.66 329 GLU A CA 1
ATOM 2695 C C . GLU A 1 329 ? 25.074 7.077 -23.948 1.00 46.66 329 GLU A C 1
ATOM 2697 O O . GLU A 1 329 ? 24.853 7.331 -25.135 1.00 46.66 329 GLU A O 1
ATOM 2702 N N . ASP A 1 330 ? 25.561 7.940 -23.061 1.00 42.19 330 ASP A N 1
ATOM 2703 C CA . ASP A 1 330 ? 26.479 9.049 -23.281 1.00 42.19 330 ASP A CA 1
ATOM 2704 C C . ASP A 1 330 ? 26.638 9.529 -24.724 1.00 42.19 330 ASP A C 1
ATOM 2706 O O . ASP A 1 330 ? 27.226 8.849 -25.556 1.00 42.19 330 ASP A O 1
ATOM 2710 N N . ILE A 1 331 ? 26.128 10.740 -24.974 1.00 42.12 331 ILE A N 1
ATOM 2711 C CA . ILE A 1 331 ? 26.763 11.862 -25.700 1.00 42.12 331 ILE A CA 1
ATOM 2712 C C . ILE A 1 331 ? 27.920 11.471 -26.642 1.00 42.12 331 ILE A C 1
ATOM 2714 O O . ILE A 1 331 ? 29.011 12.017 -26.599 1.00 42.12 331 ILE A O 1
ATOM 2718 N N . ASP A 1 332 ? 27.633 10.542 -27.534 1.00 41.94 332 ASP A N 1
ATOM 2719 C CA . ASP A 1 332 ? 28.198 10.387 -28.854 1.00 41.94 332 ASP A CA 1
ATOM 2720 C C . ASP A 1 332 ? 27.137 9.606 -29.623 1.00 41.94 332 ASP A C 1
ATOM 2722 O O . ASP A 1 332 ? 27.044 8.379 -29.574 1.00 41.94 332 ASP A O 1
ATOM 2726 N N . LEU A 1 333 ? 26.303 10.355 -30.350 1.00 44.69 333 LEU A N 1
ATOM 2727 C CA . LEU A 1 333 ? 25.232 9.907 -31.257 1.00 44.69 333 LEU A CA 1
ATOM 2728 C C . LEU A 1 333 ? 25.650 8.804 -32.263 1.00 44.69 333 LEU A C 1
ATOM 2730 O O . LEU A 1 333 ? 24.825 8.331 -33.039 1.00 44.69 333 LEU A O 1
ATOM 2734 N N . TYR A 1 334 ? 26.910 8.371 -32.244 1.00 48.44 334 TYR A N 1
ATOM 2735 C CA . TYR A 1 334 ? 27.493 7.317 -33.060 1.00 48.44 334 TYR A CA 1
ATOM 2736 C C . TYR A 1 334 ? 27.519 5.924 -32.403 1.00 48.44 334 TYR A C 1
ATOM 2738 O O . TYR A 1 334 ? 27.756 4.948 -33.117 1.00 48.44 334 TYR A O 1
ATOM 2746 N N . HIS A 1 335 ? 27.230 5.781 -31.101 1.00 46.94 335 HIS A N 1
ATOM 2747 C CA . HIS A 1 335 ? 27.359 4.492 -30.397 1.00 46.94 335 HIS A CA 1
ATOM 2748 C C . HIS A 1 335 ? 26.050 3.791 -29.997 1.00 46.94 335 HIS A C 1
ATOM 2750 O O . HIS A 1 335 ? 26.104 2.638 -29.579 1.00 46.94 335 HIS A O 1
ATOM 2756 N N . MET A 1 336 ? 24.863 4.366 -30.236 1.00 49.53 336 MET A N 1
ATOM 2757 C CA . MET A 1 336 ? 23.586 3.665 -29.965 1.00 49.53 336 MET A CA 1
ATOM 2758 C C . MET A 1 336 ? 23.364 2.392 -30.813 1.00 49.53 336 MET A C 1
ATOM 2760 O O . MET A 1 336 ? 22.495 1.583 -30.503 1.00 49.53 336 MET A O 1
ATOM 2764 N N . ASN A 1 337 ? 24.181 2.172 -31.849 1.00 53.12 337 ASN A N 1
ATOM 2765 C CA . ASN A 1 337 ? 24.180 0.959 -32.673 1.00 53.12 337 ASN A CA 1
ATOM 2766 C C . ASN A 1 337 ? 25.130 -0.148 -32.169 1.00 53.12 337 ASN A C 1
ATOM 2768 O O . ASN A 1 337 ? 25.379 -1.104 -32.902 1.00 53.12 337 ASN A O 1
ATOM 2772 N N . THR A 1 338 ? 25.708 -0.044 -30.967 1.00 59.06 338 THR A N 1
ATOM 2773 C CA . THR A 1 338 ? 26.660 -1.057 -30.466 1.00 59.06 338 THR A CA 1
ATOM 2774 C C . THR A 1 338 ? 25.978 -2.337 -29.990 1.00 59.06 338 THR A C 1
ATOM 2776 O O . THR A 1 338 ? 26.531 -3.422 -30.167 1.00 59.06 338 THR A O 1
ATOM 2779 N N . VAL A 1 339 ? 24.768 -2.245 -29.432 1.00 69.50 339 VAL A N 1
ATOM 2780 C CA . VAL A 1 339 ? 23.997 -3.425 -29.026 1.00 69.50 339 VAL A CA 1
ATOM 2781 C C . VAL A 1 339 ? 23.095 -3.845 -30.180 1.00 69.50 339 VAL A C 1
ATOM 2783 O O . VAL A 1 339 ? 22.067 -3.222 -30.447 1.00 69.50 339 VAL A O 1
ATOM 2786 N N . ASP A 1 340 ? 23.473 -4.918 -30.873 1.00 81.31 340 ASP A N 1
ATOM 2787 C CA . ASP A 1 340 ? 22.609 -5.550 -31.870 1.00 81.31 340 ASP A CA 1
ATOM 2788 C C . ASP A 1 340 ? 21.347 -6.094 -31.169 1.00 81.31 340 ASP A C 1
ATOM 2790 O O . ASP A 1 340 ? 21.471 -6.967 -30.300 1.00 81.31 340 ASP A O 1
ATOM 2794 N N . PRO A 1 341 ? 20.129 -5.640 -31.537 1.00 84.62 341 PRO A N 1
ATOM 2795 C CA . PRO A 1 341 ? 18.883 -6.125 -30.953 1.00 84.62 341 PRO A CA 1
ATOM 2796 C C . PRO A 1 341 ? 18.756 -7.648 -30.961 1.00 84.62 341 PRO A C 1
ATOM 2798 O O . PRO A 1 341 ? 18.127 -8.202 -30.066 1.00 84.62 341 PRO A O 1
ATOM 2801 N N . SER A 1 342 ? 19.362 -8.341 -31.932 1.00 85.25 342 SER A N 1
ATOM 2802 C CA . SER A 1 342 ? 19.335 -9.805 -32.027 1.00 85.25 342 SER A CA 1
ATOM 2803 C C . SER A 1 342 ? 20.015 -10.505 -30.838 1.00 85.25 342 SER A C 1
ATOM 2805 O O . SER A 1 342 ? 19.631 -11.620 -30.466 1.00 85.25 342 SER A O 1
ATOM 2807 N N . THR A 1 343 ? 20.974 -9.826 -30.201 1.00 86.06 343 THR A N 1
ATOM 2808 C CA . THR A 1 343 ? 21.762 -10.342 -29.073 1.00 86.06 343 THR A CA 1
ATOM 2809 C C . THR A 1 343 ? 21.024 -10.258 -27.741 1.00 86.06 343 THR A C 1
ATOM 2811 O O . THR A 1 343 ? 21.380 -10.965 -26.799 1.00 86.06 343 THR A O 1
ATOM 2814 N N . LEU A 1 344 ? 19.961 -9.451 -27.655 1.00 86.06 344 LEU A N 1
ATOM 2815 C CA . LEU A 1 344 ? 19.169 -9.350 -26.436 1.00 86.06 344 LEU A CA 1
ATOM 2816 C C . LEU A 1 344 ? 18.435 -10.668 -26.161 1.00 86.06 344 LEU A C 1
ATOM 2818 O O . LEU A 1 344 ? 17.831 -11.244 -27.077 1.00 86.06 344 LEU A O 1
ATOM 2822 N N . PRO A 1 345 ? 18.438 -11.153 -24.910 1.00 88.75 345 PRO A N 1
ATOM 2823 C CA . PRO A 1 345 ? 17.658 -12.324 -24.551 1.00 88.75 345 PRO A CA 1
ATOM 2824 C C . PRO A 1 345 ? 16.162 -11.993 -24.596 1.00 88.75 345 PRO A C 1
ATOM 2826 O O . PRO A 1 345 ? 15.730 -10.927 -24.163 1.00 88.75 345 PRO A O 1
ATOM 2829 N N . VAL A 1 346 ? 15.357 -12.928 -25.102 1.00 88.88 346 VAL A N 1
ATOM 2830 C CA . VAL A 1 346 ? 13.888 -12.825 -25.072 1.00 88.88 346 VAL A CA 1
ATOM 2831 C C . VAL A 1 346 ? 13.409 -12.846 -23.616 1.00 88.88 346 VAL A C 1
ATOM 2833 O O . VAL A 1 346 ? 14.004 -13.541 -22.790 1.00 88.88 346 VAL A O 1
ATOM 2836 N N . LEU A 1 347 ? 12.336 -12.121 -23.282 1.00 87.94 347 LEU A N 1
ATOM 2837 C CA . LEU A 1 347 ? 11.753 -12.168 -21.938 1.00 87.94 347 LEU A CA 1
ATOM 2838 C C . LEU A 1 347 ? 11.095 -13.531 -21.683 1.00 87.94 347 LEU A C 1
ATOM 2840 O O . LEU A 1 347 ? 10.026 -13.837 -22.212 1.00 87.94 347 LEU A O 1
ATOM 2844 N N . GLN A 1 348 ? 11.704 -14.335 -20.812 1.00 84.69 348 GLN A N 1
ATOM 2845 C CA . GLN A 1 348 ? 11.286 -15.701 -20.487 1.00 84.69 348 GLN A CA 1
ATOM 2846 C C . GLN A 1 348 ? 10.189 -15.737 -19.413 1.00 84.69 348 GLN A C 1
ATOM 2848 O O . GLN A 1 348 ? 10.311 -16.396 -18.379 1.00 84.69 348 GLN A O 1
ATOM 2853 N N . PHE A 1 349 ? 9.089 -15.024 -19.643 1.00 75.31 349 PHE A N 1
ATOM 2854 C CA . PHE A 1 349 ? 7.922 -15.081 -18.764 1.00 75.31 349 PHE A CA 1
ATOM 2855 C C . PHE A 1 349 ? 6.882 -16.049 -19.338 1.00 75.31 349 PHE A C 1
ATOM 2857 O O . PHE A 1 349 ? 6.532 -15.967 -20.504 1.00 75.31 349 PHE A O 1
ATOM 2864 N N . LYS A 1 350 ? 6.371 -17.002 -18.556 1.00 70.38 350 LYS A N 1
ATOM 2865 C CA . LYS A 1 350 ? 5.409 -18.007 -19.057 1.00 70.38 350 LYS A CA 1
ATOM 2866 C C . LYS A 1 350 ? 4.129 -17.995 -18.231 1.00 70.38 350 LYS A C 1
ATOM 2868 O O . LYS A 1 350 ? 3.873 -18.921 -17.463 1.00 70.38 350 LYS A O 1
ATOM 2873 N N . ARG A 1 351 ? 3.325 -16.930 -18.347 1.00 70.88 351 ARG A N 1
ATOM 2874 C CA . ARG A 1 351 ? 2.032 -16.806 -17.643 1.00 70.88 351 ARG A CA 1
ATOM 2875 C C . ARG A 1 351 ? 0.920 -16.285 -18.544 1.00 70.88 351 ARG A C 1
ATOM 2877 O O . ARG A 1 351 ? 1.141 -15.406 -19.360 1.00 70.88 351 ARG A O 1
ATOM 2884 N N . LYS A 1 352 ? -0.290 -16.825 -18.348 1.00 58.97 352 LYS A N 1
ATOM 2885 C CA . LYS A 1 352 ? -1.468 -16.596 -19.208 1.00 58.97 352 LYS A CA 1
ATOM 2886 C C . LYS A 1 352 ? -2.135 -15.219 -19.062 1.00 58.97 352 LYS A C 1
ATOM 2888 O O . LYS A 1 352 ? -2.889 -14.839 -19.944 1.00 58.97 352 LYS A O 1
ATOM 2893 N N . GLN A 1 353 ? -1.922 -14.507 -17.956 1.00 58.28 353 GLN A N 1
ATOM 2894 C CA . GLN A 1 353 ? -2.514 -13.188 -17.690 1.00 58.28 353 GLN A CA 1
ATOM 2895 C C . GLN A 1 353 ? -1.399 -12.255 -17.229 1.00 58.28 353 GLN A C 1
ATOM 2897 O O . GLN A 1 353 ? -1.103 -12.174 -16.037 1.00 58.28 353 GLN A O 1
ATOM 2902 N N . PHE A 1 354 ? -0.716 -11.641 -18.190 1.00 67.25 354 PHE A N 1
ATOM 2903 C CA . PHE A 1 354 ? 0.457 -10.823 -17.926 1.00 67.25 354 PHE A CA 1
ATOM 2904 C C . PHE A 1 354 ? 0.451 -9.588 -18.816 1.00 67.25 354 PHE A C 1
ATOM 2906 O O . PHE A 1 354 ? 0.455 -9.699 -20.038 1.00 67.25 354 PHE A O 1
ATOM 2913 N N . GLY A 1 355 ? 0.427 -8.412 -18.193 1.00 69.81 355 GLY A N 1
ATOM 2914 C CA . GLY A 1 355 ? 0.623 -7.153 -18.901 1.00 69.81 355 GLY A CA 1
ATOM 2915 C C . GLY A 1 355 ? 2.111 -6.840 -18.990 1.00 69.81 355 GLY A C 1
ATOM 2916 O O . GLY A 1 355 ? 2.743 -6.642 -17.950 1.00 69.81 355 GLY A O 1
ATOM 2917 N N . ILE A 1 356 ? 2.650 -6.775 -20.210 1.00 73.19 356 ILE A N 1
ATOM 2918 C CA . ILE A 1 356 ? 3.991 -6.246 -20.483 1.00 73.19 356 ILE A CA 1
ATOM 2919 C C . ILE A 1 356 ? 3.836 -4.852 -21.067 1.00 73.19 356 ILE A C 1
ATOM 2921 O O . ILE A 1 356 ? 3.158 -4.663 -22.073 1.00 73.19 356 ILE A O 1
ATOM 2925 N N . ARG A 1 357 ? 4.504 -3.879 -20.455 1.00 77.31 357 ARG A N 1
ATOM 2926 C CA . ARG A 1 357 ? 4.685 -2.547 -21.024 1.00 77.31 357 ARG A CA 1
ATOM 2927 C C . ARG A 1 357 ? 6.171 -2.296 -21.204 1.00 77.31 357 ARG A C 1
ATOM 2929 O O . ARG A 1 357 ? 6.918 -2.407 -20.241 1.00 77.31 357 ARG A O 1
ATOM 2936 N N . ILE A 1 358 ? 6.595 -1.952 -22.413 1.00 75.88 358 ILE A N 1
ATOM 2937 C CA . ILE A 1 358 ? 7.969 -1.522 -22.678 1.00 75.88 358 ILE A CA 1
ATOM 2938 C C . ILE A 1 358 ? 7.909 -0.059 -23.096 1.00 75.88 358 ILE A C 1
ATOM 2940 O O . ILE A 1 358 ? 7.307 0.277 -24.111 1.00 75.88 358 ILE A O 1
ATOM 2944 N N . CYS A 1 359 ? 8.491 0.802 -22.272 1.00 73.88 359 CYS A N 1
ATOM 2945 C CA . CYS A 1 359 ? 8.663 2.221 -22.532 1.00 73.88 359 CYS A CA 1
ATOM 2946 C C . CYS A 1 359 ? 10.116 2.460 -22.947 1.00 73.88 359 CYS A C 1
ATOM 2948 O O . CYS A 1 359 ? 11.016 1.867 -22.360 1.00 73.88 359 CYS A O 1
ATOM 2950 N N . ALA A 1 360 ? 10.346 3.327 -23.927 1.00 72.25 360 ALA A N 1
ATOM 2951 C CA . ALA A 1 360 ? 11.680 3.681 -24.398 1.00 72.25 360 ALA A CA 1
ATOM 2952 C C . ALA A 1 360 ? 11.724 5.156 -24.810 1.00 72.25 360 ALA A C 1
ATOM 2954 O O . ALA A 1 360 ? 10.730 5.681 -25.318 1.00 72.25 360 ALA A O 1
ATOM 2955 N N . CYS A 1 361 ? 12.873 5.808 -24.631 1.00 68.56 361 CYS A N 1
ATOM 2956 C CA . CYS A 1 361 ? 13.122 7.155 -25.149 1.00 68.56 361 CYS A CA 1
ATOM 2957 C C . CYS A 1 361 ? 13.362 7.104 -26.663 1.00 68.56 361 CYS A C 1
ATOM 2959 O O . CYS A 1 361 ? 14.330 6.500 -27.123 1.00 68.56 361 CYS A O 1
ATOM 2961 N N . ILE A 1 362 ? 12.492 7.752 -27.438 1.00 66.50 362 ILE A N 1
ATOM 2962 C CA . ILE A 1 362 ? 12.529 7.709 -28.903 1.00 66.50 362 ILE A CA 1
ATOM 2963 C C . ILE A 1 362 ? 13.081 9.021 -29.462 1.00 66.50 362 ILE A C 1
ATOM 2965 O O . ILE A 1 362 ? 12.544 10.092 -29.182 1.00 66.50 362 ILE A O 1
ATOM 2969 N N . SER A 1 363 ? 14.097 8.919 -30.315 1.00 68.56 363 SER A N 1
ATOM 2970 C CA . SER A 1 363 ? 14.501 9.951 -31.272 1.00 68.56 363 SER A CA 1
ATOM 2971 C C . SER A 1 363 ? 14.146 9.487 -32.689 1.00 68.56 363 SER A C 1
ATOM 2973 O O . SER A 1 363 ? 13.820 8.322 -32.908 1.00 68.56 363 SER A O 1
ATOM 2975 N N . THR A 1 364 ? 14.180 10.378 -33.680 1.00 69.44 364 THR A N 1
ATOM 2976 C CA . THR A 1 364 ? 13.929 9.991 -35.083 1.00 69.44 364 THR A CA 1
ATOM 2977 C C . THR A 1 364 ? 14.893 8.917 -35.581 1.00 69.44 364 THR A C 1
ATOM 2979 O O . THR A 1 364 ? 14.508 8.082 -36.398 1.00 69.44 364 THR A O 1
ATOM 2982 N N . ASP A 1 365 ? 16.108 8.896 -35.041 1.00 70.88 365 ASP A N 1
ATOM 2983 C CA . ASP A 1 365 ? 17.214 8.108 -35.577 1.00 70.88 365 ASP A CA 1
ATOM 2984 C C . ASP A 1 365 ? 17.276 6.695 -34.971 1.00 70.88 365 ASP A C 1
ATOM 2986 O O . ASP A 1 365 ? 17.923 5.812 -35.528 1.00 70.88 365 ASP A O 1
ATOM 2990 N N . ASN A 1 366 ? 16.563 6.444 -33.863 1.00 74.19 366 ASN A N 1
ATOM 2991 C CA . ASN A 1 366 ? 16.602 5.166 -33.142 1.00 74.19 366 ASN A CA 1
ATOM 2992 C C . ASN A 1 366 ? 15.289 4.358 -33.201 1.00 74.19 366 ASN A C 1
ATOM 2994 O O . ASN A 1 366 ? 15.231 3.252 -32.663 1.00 74.19 366 ASN A O 1
ATOM 2998 N N . ILE A 1 367 ? 14.248 4.849 -33.891 1.00 77.81 367 ILE A N 1
ATOM 2999 C CA . ILE A 1 367 ? 12.922 4.197 -33.946 1.00 77.81 367 ILE A CA 1
ATOM 3000 C C . ILE A 1 367 ? 13.026 2.745 -34.419 1.00 77.81 367 ILE A C 1
ATOM 3002 O O . ILE A 1 367 ? 12.488 1.840 -33.782 1.00 77.81 367 ILE A O 1
ATOM 3006 N N . ALA A 1 368 ? 13.704 2.515 -35.547 1.00 81.25 368 ALA A N 1
ATOM 3007 C CA . ALA A 1 368 ? 13.809 1.186 -36.146 1.00 81.25 368 ALA A CA 1
ATOM 3008 C C . ALA A 1 368 ? 14.507 0.196 -35.203 1.00 81.25 368 ALA A C 1
ATOM 3010 O O . ALA A 1 368 ? 14.072 -0.950 -35.068 1.00 81.25 368 ALA A O 1
ATOM 3011 N N . TRP A 1 369 ? 15.545 0.667 -34.512 1.00 81.62 369 TRP A N 1
ATOM 3012 C CA . TRP A 1 369 ? 16.286 -0.108 -33.530 1.00 81.62 369 TRP A CA 1
ATOM 3013 C C . TRP A 1 369 ? 15.426 -0.422 -32.294 1.00 81.62 369 TRP A C 1
ATOM 3015 O O . TRP A 1 369 ? 15.307 -1.587 -31.922 1.00 81.62 369 TRP A O 1
ATOM 3025 N N . ILE A 1 370 ? 14.715 0.563 -31.729 1.00 79.19 370 ILE A N 1
ATOM 3026 C CA . ILE A 1 370 ? 13.807 0.363 -30.581 1.00 79.19 370 ILE A CA 1
ATOM 3027 C C . ILE A 1 370 ? 12.707 -0.643 -30.928 1.00 79.19 370 ILE A C 1
ATOM 3029 O O . ILE A 1 370 ? 12.412 -1.546 -30.145 1.00 79.19 370 ILE A O 1
ATOM 3033 N N . VAL A 1 371 ? 12.115 -0.531 -32.119 1.00 82.69 371 VAL A N 1
ATOM 3034 C CA . VAL A 1 371 ? 11.110 -1.488 -32.598 1.00 82.69 371 VAL A CA 1
ATOM 3035 C C . VAL A 1 371 ? 11.700 -2.897 -32.694 1.00 82.69 371 VAL A C 1
ATOM 3037 O O . VAL A 1 371 ? 11.023 -3.859 -32.329 1.00 82.69 371 VAL A O 1
ATOM 3040 N N . ALA A 1 372 ? 12.944 -3.041 -33.158 1.00 85.38 372 ALA A N 1
ATOM 3041 C CA . ALA A 1 372 ? 13.626 -4.331 -33.217 1.00 85.38 372 ALA A CA 1
ATOM 3042 C C . ALA A 1 372 ? 13.880 -4.914 -31.816 1.00 85.38 372 ALA A C 1
ATOM 3044 O O . ALA A 1 372 ? 13.608 -6.094 -31.599 1.00 85.38 372 ALA A O 1
ATOM 3045 N N . VAL A 1 373 ? 14.311 -4.091 -30.854 1.00 84.25 373 VAL A N 1
ATOM 3046 C CA . VAL A 1 373 ? 14.485 -4.500 -29.452 1.00 84.25 373 VAL A CA 1
ATOM 3047 C C . VAL A 1 373 ? 13.170 -4.953 -28.840 1.00 84.25 373 VAL A C 1
ATOM 3049 O O . VAL A 1 373 ? 13.107 -6.041 -28.273 1.00 84.25 373 VAL A O 1
ATOM 3052 N N . ILE A 1 374 ? 12.098 -4.172 -28.993 1.00 83.31 374 ILE A N 1
ATOM 3053 C CA . ILE A 1 374 ? 10.794 -4.548 -28.444 1.00 83.31 374 ILE A CA 1
ATOM 3054 C C . ILE A 1 374 ? 10.331 -5.872 -29.056 1.00 83.31 374 ILE A C 1
ATOM 3056 O O . ILE A 1 374 ? 9.981 -6.780 -28.309 1.00 83.31 374 ILE A O 1
ATOM 3060 N N . LYS A 1 375 ? 10.411 -6.022 -30.387 1.00 84.94 375 LYS A N 1
ATOM 3061 C CA . LYS A 1 375 ? 10.080 -7.283 -31.075 1.00 84.94 375 LYS A CA 1
ATOM 3062 C C . LYS A 1 375 ? 10.906 -8.458 -30.565 1.00 84.94 375 LYS A C 1
ATOM 3064 O O . LYS A 1 375 ? 10.371 -9.555 -30.434 1.00 84.94 375 LYS A O 1
ATOM 3069 N N . ARG A 1 376 ? 12.195 -8.248 -30.288 1.00 88.19 376 ARG A N 1
ATOM 3070 C CA . ARG A 1 376 ? 13.057 -9.289 -29.731 1.00 88.19 376 ARG A CA 1
ATOM 3071 C C . ARG A 1 376 ? 12.613 -9.681 -28.326 1.00 88.19 376 ARG A C 1
ATOM 3073 O O . ARG A 1 376 ? 12.421 -10.863 -28.059 1.00 88.19 376 ARG A O 1
ATOM 3080 N N . LEU A 1 377 ? 12.435 -8.709 -27.437 1.00 86.12 377 LEU A N 1
ATOM 3081 C CA . LEU A 1 377 ? 12.067 -8.951 -26.041 1.00 86.12 377 LEU A CA 1
ATOM 3082 C C . LEU A 1 377 ? 10.705 -9.636 -25.914 1.00 86.12 377 LEU A C 1
ATOM 3084 O O . LEU A 1 377 ? 10.535 -10.497 -25.053 1.00 86.12 377 LEU A O 1
ATOM 3088 N N . THR A 1 378 ? 9.754 -9.289 -26.783 1.00 83.31 378 THR A N 1
ATOM 3089 C CA . THR A 1 378 ? 8.386 -9.823 -26.766 1.00 83.31 378 THR A CA 1
ATOM 3090 C C . THR A 1 378 ? 8.163 -10.983 -27.734 1.00 83.31 378 THR A C 1
ATOM 3092 O O . THR A 1 378 ? 7.025 -11.399 -27.903 1.00 83.31 378 THR A O 1
ATOM 3095 N N . GLN A 1 379 ? 9.212 -11.561 -28.331 1.00 83.94 379 GLN A N 1
ATOM 3096 C CA . GLN A 1 379 ? 9.093 -12.591 -29.374 1.00 83.94 379 GLN A CA 1
ATOM 3097 C C . GLN A 1 379 ? 8.218 -13.802 -28.976 1.00 83.94 379 GLN A C 1
ATOM 3099 O O . GLN A 1 379 ? 7.550 -14.382 -29.830 1.00 83.94 379 GLN A O 1
ATOM 3104 N N . GLU A 1 380 ? 8.211 -14.188 -27.697 1.00 77.25 380 GLU A N 1
ATOM 3105 C CA . GLU A 1 380 ? 7.406 -15.305 -27.167 1.00 77.25 380 GLU A CA 1
ATOM 3106 C C . GLU A 1 380 ? 6.016 -14.889 -26.645 1.00 77.25 380 GLU A C 1
ATOM 3108 O O . GLU A 1 380 ? 5.230 -15.738 -26.224 1.00 77.25 380 GLU A O 1
ATOM 3113 N N . HIS A 1 381 ? 5.693 -13.595 -26.679 1.00 70.62 381 HIS A N 1
ATOM 3114 C CA . HIS A 1 381 ? 4.476 -13.027 -26.106 1.00 70.62 381 HIS A CA 1
ATOM 3115 C C . HIS A 1 381 ? 3.586 -12.451 -27.201 1.00 70.62 381 HIS A C 1
ATOM 3117 O O . HIS A 1 381 ? 4.033 -11.661 -28.031 1.00 70.62 381 HIS A O 1
ATOM 3123 N N . GLN A 1 382 ? 2.296 -12.789 -27.178 1.00 57.00 382 GLN A N 1
ATOM 3124 C CA . GLN A 1 382 ? 1.301 -12.035 -27.941 1.00 57.00 382 GLN A CA 1
ATOM 3125 C C . GLN A 1 382 ? 1.168 -10.656 -27.285 1.00 57.00 382 GLN A C 1
ATOM 3127 O O . GLN A 1 382 ? 0.464 -10.478 -26.296 1.00 57.00 382 GLN A O 1
ATOM 3132 N N . CYS A 1 383 ? 1.961 -9.698 -27.760 1.00 53.72 383 CYS A N 1
ATOM 3133 C CA . CYS A 1 383 ? 1.902 -8.321 -27.299 1.00 53.72 383 CYS A CA 1
ATOM 3134 C C . CYS A 1 383 ? 0.708 -7.653 -27.987 1.00 53.72 383 CYS A C 1
ATOM 3136 O O . CYS A 1 383 ? 0.830 -7.175 -29.113 1.00 53.72 383 CYS A O 1
ATOM 3138 N N . ASP A 1 384 ? -0.448 -7.653 -27.322 1.00 44.31 384 ASP A N 1
ATOM 3139 C CA . ASP A 1 384 ? -1.698 -7.145 -27.905 1.00 44.31 384 ASP A CA 1
ATOM 3140 C C . ASP A 1 384 ? -1.679 -5.622 -28.130 1.00 44.31 384 ASP A C 1
ATOM 3142 O O . ASP A 1 384 ? -2.402 -5.112 -28.988 1.00 44.31 384 ASP A O 1
ATOM 3146 N N . THR A 1 385 ? -0.816 -4.888 -27.412 1.00 49.56 385 THR A N 1
ATOM 3147 C CA . THR A 1 385 ? -0.736 -3.425 -27.515 1.00 49.56 385 THR A CA 1
ATOM 3148 C C . THR A 1 385 ? 0.701 -2.917 -27.379 1.00 49.56 385 THR A C 1
ATOM 3150 O O . THR A 1 385 ? 1.375 -3.167 -26.383 1.00 49.56 385 THR A O 1
ATOM 3153 N N . LEU A 1 386 ? 1.155 -2.155 -28.376 1.00 50.16 386 LEU A N 1
ATOM 3154 C CA . LEU A 1 386 ? 2.363 -1.328 -28.338 1.00 50.16 386 LEU A CA 1
ATOM 3155 C C . LEU A 1 386 ? 1.925 0.133 -28.197 1.00 50.16 386 LEU A C 1
ATOM 3157 O O . LEU A 1 386 ? 1.382 0.711 -29.136 1.00 50.16 386 LEU A O 1
ATOM 3161 N N . GLU A 1 387 ? 2.132 0.726 -27.023 1.00 49.50 387 GLU A N 1
ATOM 3162 C CA . GLU A 1 387 ? 1.825 2.139 -26.780 1.00 49.50 387 GLU A CA 1
ATOM 3163 C C . GLU A 1 387 ? 3.108 2.968 -26.864 1.00 49.50 387 GLU A C 1
ATOM 3165 O O . GLU A 1 387 ? 3.999 2.852 -26.024 1.00 49.50 387 GLU A O 1
ATOM 3170 N N . PHE A 1 388 ? 3.201 3.822 -27.884 1.00 46.28 388 PHE A N 1
ATOM 3171 C CA . PHE A 1 388 ? 4.289 4.784 -28.022 1.00 46.28 388 PHE A CA 1
ATOM 3172 C C . PHE A 1 388 ? 3.935 6.064 -27.266 1.00 46.28 388 PHE A C 1
ATOM 3174 O O . PHE A 1 388 ? 3.049 6.815 -27.677 1.00 46.28 388 PHE A O 1
ATOM 3181 N N . TYR A 1 389 ? 4.639 6.335 -26.170 1.00 46.84 389 TYR A N 1
ATOM 3182 C CA . TYR A 1 389 ? 4.534 7.612 -25.474 1.00 46.84 389 TYR A CA 1
ATOM 3183 C C . TYR A 1 389 ? 5.614 8.553 -25.994 1.00 46.84 389 TYR A C 1
ATOM 3185 O O . TYR A 1 389 ? 6.798 8.365 -25.729 1.00 46.84 389 TYR A O 1
ATOM 3193 N N . LYS A 1 390 ? 5.205 9.587 -26.733 1.00 40.66 390 LYS A N 1
ATOM 3194 C CA . LYS A 1 390 ? 6.084 10.714 -27.040 1.00 40.66 390 LYS A CA 1
ATOM 3195 C C . LYS A 1 390 ? 6.163 11.589 -25.794 1.00 40.66 390 LYS A C 1
ATOM 3197 O O . LYS A 1 390 ? 5.302 12.438 -25.573 1.00 40.66 390 LYS A O 1
ATOM 3202 N N . THR A 1 391 ? 7.165 11.369 -24.953 1.00 43.97 391 THR A N 1
ATOM 3203 C CA . THR A 1 391 ? 7.531 12.356 -23.940 1.00 43.97 391 THR A CA 1
ATOM 3204 C C . THR A 1 391 ? 8.104 13.554 -24.683 1.00 43.97 391 THR A C 1
ATOM 3206 O O . THR A 1 391 ? 9.173 13.478 -25.284 1.00 43.97 391 THR A O 1
ATOM 3209 N N . HIS A 1 392 ? 7.359 14.660 -24.705 1.00 36.78 392 HIS A N 1
ATOM 3210 C CA . HIS A 1 392 ? 7.933 15.953 -25.040 1.00 36.78 392 HIS A CA 1
ATOM 3211 C C . HIS A 1 392 ? 8.973 16.264 -23.962 1.00 36.78 392 HIS A C 1
ATOM 3213 O O . HIS A 1 392 ? 8.636 16.761 -22.891 1.00 36.78 392 HIS A O 1
ATOM 3219 N N . LEU A 1 393 ? 10.231 15.910 -24.224 1.00 36.94 393 LEU A N 1
ATOM 3220 C CA . LEU A 1 393 ? 11.353 16.586 -23.597 1.00 36.94 393 LEU A CA 1
ATOM 3221 C C . LEU A 1 393 ? 11.228 18.035 -24.067 1.00 36.94 393 LEU A C 1
ATOM 3223 O O . LEU A 1 393 ? 11.503 18.339 -25.226 1.00 36.94 393 LEU A O 1
ATOM 3227 N N . ASN A 1 394 ? 10.665 18.893 -23.215 1.00 28.17 394 ASN A N 1
ATOM 3228 C CA . ASN A 1 394 ? 10.738 20.332 -23.410 1.00 28.17 394 ASN A CA 1
ATOM 3229 C C . ASN A 1 394 ? 12.225 20.689 -23.326 1.00 28.17 394 ASN A C 1
ATOM 3231 O O . ASN A 1 394 ? 12.765 20.790 -22.227 1.00 28.17 394 ASN A O 1
ATOM 3235 N N . THR A 1 395 ? 12.875 20.762 -24.485 1.00 30.83 395 THR A N 1
ATOM 3236 C CA . THR A 1 395 ? 14.171 21.421 -24.670 1.00 30.83 395 THR A CA 1
ATOM 3237 C C . THR A 1 395 ? 14.048 22.904 -24.401 1.00 30.83 395 THR A C 1
ATOM 3239 O O . THR A 1 395 ? 13.050 23.481 -24.899 1.00 30.83 395 THR A O 1
#

Radius of gyration: 28.87 Å; chains: 1; bounding box: 69×78×74 Å